Protein AF-W7BIT6-F1 (afdb_monomer)

InterPro domains:
  IPR032675 Leucine-rich repeat domain superfamily [G3DSA:3.80.10.10] (52-299)

Mean predicted aligned error: 13.95 Å

Organism: NCBI:txid1265819

Foldseek 3Di:
DDDDDPPDPDDDDDDPDDPPFDWAFDDDDQAWTWIDGQQEIEIEGDPAAALVVVLVVLLVCVVVVNQQRHQEYEYEAEHDDHPDDPVVVPDPPQSDGHLNHAEYEYEHYAEQHANSQAPNQRHAYYEYPQNYQEQDACSHQNHQHQDHHHQRHAEYEARSAAAYQHQAAEHARHAEHDDDDHHNHAQHANHQEYHHANYAEYAAHEENHQNHAYYHHARHAEYLEDYEYAHHNHAEDEHERYAEYNEDYDDDPDGDAHEYEYAPNHDYNAYDLRYDYDHPDAQDADEDAFFDKDKDALDDPVSVVRNPPDPPPPPDDPQKWKWKDWQRHTDDDIRPRMDIDNTDDPVPFTFMWIFIDGPNDRSDGGRRRGHGYHYDDDPPPPDPDDD

Secondary structure (DSSP, 8-state):
-PPP-----------TT----PPEEEEEETTEEEEEETTEEEEEE-S---HHHHHHHHHHHHTTTTTTT--EEEEES--------TT-TT--------TT--EEEEES-SEEPTTTTTT-TT--EEEESS---EE-TTTBTT---SEEE-TT--EEETTSB-S---SEEE-TT--EEESSSS-TTTT-SS--EEE-TT--EEEEEEES-TT--EEE-TT--EEEEEEESS--S--EEE-TT--EEEEB--S-TTS--EEEEE-TT-EES-B-TTEEEEE------EEEETT--EEEESS-HHHHHHHH-S-TTS------EEEEEETTEE-S-TT-SEEEESS--GGG-S-EEEEEEETTEEEEEE------EEEEPPP----S---

Sequence (387 aa):
MKKVILAIFIGILTFMGAKQVFAEELETADKWHIYTNEKTLHIDLNNQPDPYDLRRAIGALYDQDKLNTIEKVKLQGSFSRDNENETTVGVFYRLLWSDTLEEVAFTNSNFVPSRFFAEAKNLQKYSDDGSVTDFHIRSFQQAPLQSIDSRNLKRMAVGAINNVQIAHLKLESLEEFYNSGDLSFAGNTAIQSIDFPALKTGARLIDKVPNLEAVNLPKLENVGTFMGGDEYKIKRVTLPAIKNIGTLGSTSMYSAKLMVEIPHDATIDYTSSNKIAFSKTQKTHYKYKAGEFIKITAFDQALFGRFYNGYPDTGEDRRFRVQWKKDGEWISPEGNQIFQYTRGKASDSGTYQAFITQFDEVVSEFEAPIIQLDVEEEPQGNSPFQT

Solvent-accessible surface area (backbone atoms only — not comparable to full-atom values): 20630 Å² total; per-residue (Å²): 139,84,84,80,82,81,81,77,84,80,80,88,74,94,62,92,86,65,85,81,81,68,69,46,80,75,47,80,54,92,40,32,42,33,31,33,46,95,37,33,38,37,38,43,44,28,88,37,33,46,58,68,60,53,48,53,54,53,40,56,38,38,80,64,61,73,37,60,70,26,32,30,39,41,40,36,37,35,60,47,71,79,79,84,58,85,82,59,77,86,62,87,80,73,42,70,57,30,81,43,26,31,35,40,37,39,34,67,19,53,55,45,49,58,40,64,39,24,60,20,67,45,26,28,37,43,37,43,77,46,44,34,32,33,37,27,46,25,20,30,23,57,14,38,28,54,43,75,46,52,74,41,27,32,36,34,24,39,18,14,45,28,34,46,53,31,42,70,44,66,42,69,40,27,30,35,40,39,73,88,69,57,49,37,31,48,65,19,68,43,30,30,31,42,38,28,61,42,20,32,39,27,47,53,62,41,27,31,34,42,47,26,52,45,62,44,36,60,41,27,28,39,28,43,27,51,38,37,49,56,45,44,63,32,47,64,39,60,29,75,43,32,42,39,32,45,23,45,44,52,63,71,101,82,43,52,64,33,39,37,41,32,38,67,82,39,45,71,75,39,64,35,89,58,50,50,79,43,54,69,57,66,71,45,74,43,78,46,51,68,62,41,71,43,76,48,59,83,59,58,68,80,65,45,62,56,67,60,73,58,80,88,80,73,90,73,74,81,68,65,28,30,36,34,28,44,75,85,40,83,75,50,72,84,58,49,66,56,53,71,39,88,54,38,47,73,88,71,37,42,40,39,30,41,31,42,28,40,89,91,40,78,80,40,87,41,79,38,40,42,37,42,41,49,63,52,72,74,76,82,70,79,72,90,80,82,132

Nearest PDB structures (foldseek):
  3k0w-assembly1_A  TM=7.281E-01  e=1.613E-02  Homo sapiens
  3bfo-assembly4_D  TM=7.392E-01  e=3.752E-02  Homo sapiens
  2ens-assembly1_A  TM=7.521E-01  e=2.336E-01  Homo sapiens
  4ybh-assembly1_A  TM=6.698E-01  e=1.848E-01  Homo sapiens
  5vl3-assembly4_T  TM=7.866E-01  e=7.198E-01  Homo sapiens

Structure (mmCIF, N/CA/C/O backbone):
data_AF-W7BIT6-F1
#
_entry.id   AF-W7BIT6-F1
#
loop_
_atom_site.group_PDB
_atom_site.id
_atom_site.type_symbol
_atom_site.label_atom_id
_atom_site.label_alt_id
_atom_site.label_comp_id
_atom_site.label_asym_id
_atom_site.label_entity_id
_atom_site.label_seq_id
_atom_site.pdbx_PDB_ins_code
_atom_site.Cartn_x
_atom_site.Cartn_y
_atom_site.Cartn_z
_atom_site.occupancy
_atom_site.B_iso_or_equiv
_atom_site.auth_seq_id
_atom_site.auth_comp_id
_atom_site.auth_asym_id
_atom_site.auth_atom_id
_atom_site.pdbx_PDB_model_num
ATOM 1 N N . MET A 1 1 ? -44.677 -7.013 29.500 1.00 36.72 1 MET A N 1
ATOM 2 C CA . MET A 1 1 ? -43.515 -6.625 30.329 1.00 36.72 1 MET A CA 1
ATOM 3 C C . MET A 1 1 ? -42.733 -7.880 30.695 1.00 36.72 1 MET A C 1
ATOM 5 O O . MET A 1 1 ? -43.095 -8.563 31.644 1.00 36.72 1 MET A O 1
ATOM 9 N N . LYS A 1 2 ? -41.734 -8.251 29.886 1.00 33.81 2 LYS A N 1
ATOM 10 C CA . LYS A 1 2 ? -40.835 -9.377 30.176 1.00 33.81 2 LYS A CA 1
ATOM 11 C C . LYS A 1 2 ? -39.619 -8.819 30.917 1.00 33.81 2 LYS A C 1
ATOM 13 O O . LYS A 1 2 ? -38.948 -7.937 30.397 1.00 33.81 2 LYS A O 1
ATOM 18 N N . LYS A 1 3 ? -39.397 -9.295 32.143 1.00 35.44 3 LYS A N 1
ATOM 19 C CA . LYS A 1 3 ? -38.200 -9.015 32.942 1.00 35.44 3 LYS A CA 1
ATOM 20 C C . LYS A 1 3 ? -37.006 -9.688 32.261 1.00 35.44 3 LYS A C 1
ATOM 22 O O . LYS A 1 3 ? -36.992 -10.911 32.156 1.00 35.44 3 LYS A O 1
ATOM 27 N N . VAL A 1 4 ? -36.043 -8.899 31.794 1.00 34.88 4 VAL A N 1
ATOM 28 C CA . VAL A 1 4 ? -34.710 -9.391 31.433 1.00 34.88 4 VAL A CA 1
ATOM 29 C C . VAL A 1 4 ? -33.929 -9.516 32.736 1.00 34.88 4 VAL A C 1
ATOM 31 O O . VAL A 1 4 ? -33.811 -8.557 33.496 1.00 34.88 4 VAL A O 1
ATOM 34 N N . ILE A 1 5 ? -33.494 -10.736 33.034 1.00 36.91 5 ILE A N 1
ATOM 35 C CA . ILE A 1 5 ? -32.635 -11.051 34.171 1.00 36.91 5 ILE A CA 1
ATOM 36 C C . ILE A 1 5 ? -31.224 -10.612 33.782 1.00 36.91 5 ILE A C 1
ATOM 38 O O . ILE A 1 5 ? -30.613 -11.203 32.897 1.00 36.91 5 ILE A O 1
ATOM 42 N N . LEU A 1 6 ? -30.739 -9.559 34.435 1.00 32.66 6 LEU A N 1
ATOM 43 C CA . LEU A 1 6 ? -29.339 -9.156 34.428 1.00 32.66 6 LEU A CA 1
ATOM 44 C C . LEU A 1 6 ? -28.558 -10.201 35.240 1.00 32.66 6 LEU A C 1
ATOM 46 O O . LEU A 1 6 ? -28.618 -10.211 36.470 1.00 32.66 6 LEU A O 1
ATOM 50 N N . ALA A 1 7 ? -27.891 -11.130 34.560 1.00 35.25 7 ALA A N 1
ATOM 51 C CA . ALA A 1 7 ? -27.004 -12.091 35.201 1.00 35.25 7 ALA A CA 1
ATOM 52 C C . ALA A 1 7 ? -25.646 -11.423 35.458 1.00 35.25 7 ALA A C 1
ATOM 54 O O . ALA A 1 7 ? -24.749 -11.468 34.626 1.00 35.25 7 ALA A O 1
ATOM 55 N N . ILE A 1 8 ? -25.503 -10.790 36.624 1.00 37.16 8 ILE A N 1
ATOM 56 C CA . ILE A 1 8 ? -24.199 -10.376 37.146 1.00 37.16 8 ILE A CA 1
ATOM 57 C C . ILE A 1 8 ? -23.494 -11.646 37.636 1.00 37.16 8 ILE A C 1
ATOM 59 O O . ILE A 1 8 ? -23.872 -12.221 38.658 1.00 37.16 8 ILE A O 1
ATOM 63 N N . PHE A 1 9 ? -22.477 -12.102 36.907 1.00 34.53 9 PHE A N 1
ATOM 64 C CA . PHE A 1 9 ? -21.5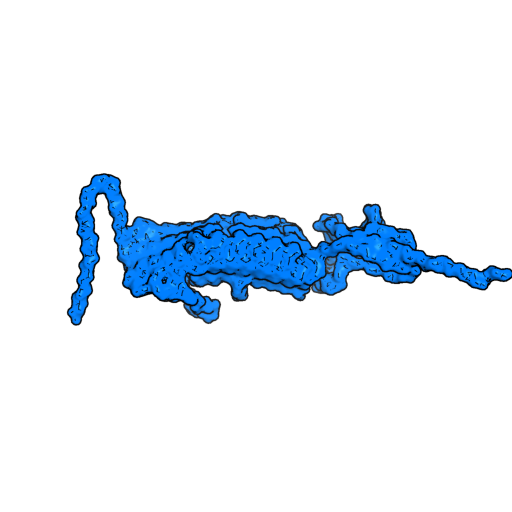92 -13.175 37.357 1.00 34.53 9 PHE A CA 1
ATOM 65 C C . PHE A 1 9 ? -20.648 -12.622 38.441 1.00 34.53 9 PHE A C 1
ATOM 67 O O . PHE A 1 9 ? -19.568 -12.112 38.156 1.00 34.53 9 PHE A O 1
ATOM 74 N N . ILE A 1 10 ? -21.068 -12.688 39.708 1.00 38.34 10 ILE A N 1
ATOM 75 C CA . ILE A 1 10 ? -20.206 -12.376 40.858 1.00 38.34 10 ILE A CA 1
ATOM 76 C C . ILE A 1 10 ? -19.382 -13.626 41.182 1.00 38.34 10 ILE A C 1
ATOM 78 O O . ILE A 1 10 ? -19.808 -14.500 41.935 1.00 38.34 10 ILE A O 1
ATOM 82 N N . GLY A 1 11 ? -18.189 -13.717 40.597 1.00 36.03 11 GLY A N 1
ATOM 83 C CA . GLY A 1 11 ? -17.159 -14.656 41.030 1.00 36.03 11 GLY A CA 1
ATOM 84 C C . GLY A 1 11 ? -16.449 -14.124 42.274 1.00 36.03 11 GLY A C 1
ATOM 85 O O . GLY A 1 11 ? -15.561 -13.284 42.167 1.00 36.03 11 GLY A O 1
ATOM 86 N N . ILE A 1 12 ? -16.835 -14.614 43.455 1.00 41.81 12 ILE A N 1
ATOM 87 C CA . ILE A 1 12 ? -16.085 -14.416 44.702 1.00 41.81 12 ILE A CA 1
ATOM 88 C C . ILE A 1 12 ? -14.878 -15.359 44.671 1.00 41.81 12 ILE A C 1
ATOM 90 O O . ILE A 1 12 ? -15.031 -16.555 44.907 1.00 41.81 12 ILE A O 1
ATOM 94 N N . LEU A 1 13 ? -13.679 -14.831 44.421 1.00 39.38 13 LEU A N 1
ATOM 95 C CA . LEU A 1 13 ? -12.438 -15.494 44.823 1.00 39.38 13 LEU A CA 1
ATOM 96 C C . LEU A 1 13 ? -11.391 -14.455 45.238 1.00 39.38 13 LEU A C 1
ATOM 98 O O . LEU A 1 13 ? -10.790 -13.759 44.427 1.00 39.38 13 LEU A O 1
ATOM 102 N N . THR A 1 14 ? -11.193 -14.362 46.547 1.00 42.06 14 THR A N 1
ATOM 103 C CA . THR A 1 14 ? -10.153 -13.580 47.206 1.00 42.06 14 THR A CA 1
ATOM 104 C C . THR A 1 14 ? -8.798 -14.245 46.947 1.00 42.06 14 THR A C 1
ATOM 106 O O . THR A 1 14 ? -8.499 -15.275 47.546 1.00 42.06 14 THR A O 1
ATOM 109 N N . PHE A 1 15 ? -7.962 -13.671 46.081 1.00 44.19 15 PHE A N 1
ATOM 110 C CA . PHE A 1 15 ? -6.532 -13.988 46.029 1.00 44.19 15 PHE A CA 1
ATOM 111 C C . PHE A 1 15 ? -5.715 -12.695 46.014 1.00 44.19 15 PHE A C 1
ATOM 113 O O . PHE A 1 15 ? -5.905 -11.810 45.183 1.00 44.19 15 PHE A O 1
ATOM 120 N N . MET A 1 16 ? -4.838 -12.576 47.008 1.00 45.50 16 MET A N 1
ATOM 121 C CA . MET A 1 16 ? -3.981 -11.423 47.258 1.00 45.50 16 MET A CA 1
ATOM 122 C C . MET A 1 16 ? -3.074 -11.129 46.051 1.00 45.50 16 MET A C 1
ATOM 124 O O . MET A 1 16 ? -2.303 -11.987 45.632 1.00 45.50 16 MET A O 1
ATOM 128 N N . GLY A 1 17 ? -3.127 -9.896 45.538 1.00 51.59 17 GLY A N 1
ATOM 129 C CA . GLY A 1 17 ? -2.047 -9.287 44.748 1.00 51.59 17 GLY A CA 1
ATOM 130 C C . GLY A 1 17 ? -2.244 -9.169 43.232 1.00 51.59 17 GLY A C 1
ATOM 131 O O . GLY A 1 17 ? -1.546 -8.367 42.618 1.00 51.59 17 GLY A O 1
ATOM 132 N N . ALA A 1 18 ? -3.197 -9.874 42.618 1.00 48.53 18 ALA A N 1
ATOM 133 C CA . ALA A 1 18 ? -3.543 -9.648 41.213 1.00 48.53 18 ALA A CA 1
ATOM 134 C C . ALA A 1 18 ? -4.669 -8.612 41.137 1.00 48.53 18 ALA A C 1
ATOM 136 O O . ALA A 1 18 ? -5.778 -8.859 41.611 1.00 48.53 18 ALA A O 1
ATOM 137 N N . LYS A 1 19 ? -4.395 -7.435 40.564 1.00 50.81 19 LYS A N 1
ATOM 138 C CA . LYS A 1 19 ? -5.442 -6.470 40.215 1.00 50.81 19 LYS A CA 1
ATOM 139 C C . LYS A 1 19 ? -6.345 -7.170 39.197 1.00 50.81 19 LYS A C 1
ATOM 141 O O . LYS A 1 19 ? -5.949 -7.347 38.051 1.00 50.81 19 LYS A O 1
ATOM 146 N N . GLN A 1 20 ? -7.496 -7.670 39.642 1.00 57.06 20 GLN A N 1
ATOM 147 C CA . GLN A 1 20 ? -8.462 -8.322 38.769 1.00 57.06 20 GLN A CA 1
ATOM 148 C C . GLN A 1 20 ? -8.979 -7.255 37.812 1.00 57.06 20 GLN A C 1
ATOM 150 O O . GLN A 1 20 ? -9.699 -6.341 38.212 1.00 57.06 20 GLN A O 1
ATOM 155 N N . VAL A 1 21 ? -8.510 -7.309 36.571 1.00 62.69 21 VAL A N 1
ATOM 156 C CA . VAL A 1 21 ? -8.915 -6.352 35.556 1.00 62.69 21 VAL A CA 1
ATOM 157 C C . VAL A 1 21 ? -10.229 -6.851 34.979 1.00 62.69 21 VAL A C 1
ATOM 159 O O . VAL A 1 21 ? -10.264 -7.828 34.232 1.00 62.69 21 VAL A O 1
ATOM 162 N N . PHE A 1 22 ? -11.326 -6.258 35.439 1.00 74.81 22 PHE A N 1
ATOM 163 C CA . PHE A 1 22 ? -12.657 -6.598 34.961 1.00 74.81 22 PHE A CA 1
ATOM 164 C C . PHE A 1 22 ? -12.850 -5.998 33.571 1.00 74.81 22 PHE A C 1
ATOM 166 O O . PHE A 1 22 ? -12.595 -4.812 33.368 1.00 74.81 22 PHE A O 1
ATOM 173 N N . ALA A 1 23 ? -13.286 -6.828 32.626 1.00 88.31 23 ALA A N 1
ATOM 174 C CA . ALA A 1 23 ? -13.759 -6.343 31.342 1.00 88.31 23 ALA A CA 1
ATOM 175 C C . ALA A 1 23 ? -15.096 -5.615 31.547 1.00 88.31 23 ALA A C 1
ATOM 177 O O . ALA A 1 23 ? -15.996 -6.149 32.199 1.00 88.31 23 ALA A O 1
ATOM 178 N N . GLU A 1 24 ? -15.217 -4.408 31.007 1.00 92.50 24 GLU A N 1
ATOM 179 C CA . GLU A 1 24 ? -16.474 -3.670 30.947 1.00 92.50 24 GLU A CA 1
ATOM 180 C C . GLU A 1 24 ? -17.170 -3.992 29.624 1.00 92.50 24 GLU A C 1
ATOM 182 O O . GLU A 1 24 ? -16.637 -3.738 28.543 1.00 92.50 24 GLU A O 1
ATOM 187 N N . GLU A 1 25 ? -18.359 -4.581 29.710 1.00 95.12 25 GLU A N 1
ATOM 188 C CA . GLU A 1 25 ? -19.194 -4.885 28.551 1.00 95.12 25 GLU A CA 1
ATOM 189 C C . GLU A 1 25 ? -19.834 -3.593 28.023 1.00 95.12 25 GLU A C 1
ATOM 191 O O . GLU A 1 25 ? -20.537 -2.894 28.755 1.00 95.12 25 GLU A O 1
ATOM 196 N N . LEU A 1 26 ? -19.579 -3.264 26.753 1.00 93.00 26 LEU A N 1
ATOM 197 C CA . LEU A 1 26 ? -20.069 -2.031 26.132 1.00 93.00 26 LEU A CA 1
ATOM 198 C C . LEU A 1 26 ? -21.310 -2.283 25.275 1.00 93.00 26 LEU A C 1
ATOM 200 O O . LEU A 1 26 ? -22.252 -1.488 25.325 1.00 93.00 26 LEU A O 1
ATOM 204 N N . GLU A 1 27 ? -21.300 -3.371 24.499 1.00 92.94 27 GLU A N 1
ATOM 205 C CA . GLU A 1 27 ? -22.406 -3.786 23.638 1.00 92.94 27 GLU A CA 1
ATOM 206 C C . GLU A 1 27 ? -22.335 -5.282 23.304 1.00 92.94 27 GLU A C 1
ATOM 208 O O . GLU A 1 27 ? -21.298 -5.785 22.873 1.00 92.94 27 GLU A O 1
ATOM 213 N N . THR A 1 28 ? -23.472 -5.971 23.405 1.00 91.81 28 THR A N 1
ATOM 214 C CA . THR A 1 28 ? -23.626 -7.362 22.961 1.00 91.81 28 THR A CA 1
ATOM 215 C C . THR A 1 28 ? -24.806 -7.470 22.008 1.00 91.81 28 THR A C 1
ATOM 217 O O . THR A 1 28 ? -25.932 -7.097 22.345 1.00 91.81 28 THR A O 1
ATOM 220 N N . ALA A 1 29 ? -24.549 -8.007 20.819 1.00 93.19 29 ALA A N 1
ATOM 221 C CA . ALA A 1 29 ? -25.534 -8.273 19.781 1.00 93.19 29 ALA A CA 1
ATOM 222 C C . ALA A 1 29 ? -25.297 -9.662 19.165 1.00 93.19 29 ALA A C 1
ATOM 224 O O . ALA A 1 29 ? -24.218 -10.238 19.282 1.00 93.19 29 ALA A O 1
ATOM 225 N N . ASP A 1 30 ? -26.272 -10.184 18.417 1.00 93.88 30 ASP A N 1
ATOM 226 C CA . ASP A 1 30 ? -26.148 -11.489 17.737 1.00 93.88 30 ASP A CA 1
ATOM 227 C C . ASP A 1 30 ? -24.947 -11.566 16.770 1.00 93.88 30 ASP A C 1
ATOM 229 O O . ASP A 1 30 ? -24.493 -12.650 16.393 1.00 93.88 30 ASP A O 1
ATOM 233 N N . LYS A 1 31 ? -24.450 -10.403 16.335 1.00 96.19 31 LYS A N 1
ATOM 234 C CA . LYS A 1 31 ? -23.384 -10.248 15.344 1.00 96.19 31 LYS A CA 1
ATOM 235 C C . LYS A 1 31 ? -22.025 -9.846 15.931 1.00 96.19 31 LYS A C 1
ATOM 237 O O . LYS A 1 31 ? -21.018 -9.942 15.232 1.00 96.19 31 LYS A O 1
ATOM 242 N N . TRP A 1 32 ? -21.969 -9.374 17.173 1.00 97.38 32 TRP A N 1
ATOM 243 C CA . TRP A 1 32 ? -20.714 -8.962 17.800 1.00 97.38 32 TRP A CA 1
ATOM 244 C C . TRP A 1 32 ? -20.825 -8.871 19.315 1.00 97.38 32 TRP A C 1
ATOM 246 O O . TRP A 1 32 ? -21.898 -8.657 19.874 1.00 97.38 32 TRP A O 1
ATOM 256 N N . HIS A 1 33 ? -19.676 -8.968 19.963 1.00 98.00 33 HIS A N 1
ATOM 257 C CA . HIS A 1 33 ? -19.502 -8.650 21.367 1.00 98.00 33 HIS A CA 1
ATOM 258 C C . HIS A 1 33 ? -18.384 -7.613 21.489 1.00 98.00 33 HIS A C 1
ATOM 260 O O . HIS A 1 33 ? -17.264 -7.842 21.032 1.00 98.00 33 HIS A O 1
ATOM 266 N N . ILE A 1 34 ? -18.716 -6.450 22.049 1.00 97.62 34 ILE A N 1
ATOM 267 C CA . ILE A 1 34 ? -17.816 -5.312 22.217 1.00 97.62 34 ILE A CA 1
ATOM 268 C C . ILE A 1 34 ? -17.645 -5.056 23.709 1.00 97.62 34 ILE A C 1
ATOM 270 O O . ILE A 1 34 ? -18.601 -4.755 24.427 1.00 97.62 34 ILE A O 1
ATOM 274 N N . TYR A 1 35 ? -16.405 -5.133 24.169 1.00 97.25 35 TYR A N 1
ATOM 275 C CA . TYR A 1 35 ? -16.052 -4.897 25.562 1.00 97.25 35 TYR A CA 1
ATOM 276 C C . TYR A 1 35 ? -14.706 -4.188 25.651 1.00 97.25 35 TYR A C 1
ATOM 278 O O . TYR A 1 35 ? -13.919 -4.196 24.706 1.00 97.25 35 TYR A O 1
ATOM 286 N N . THR A 1 36 ? -14.423 -3.559 26.783 1.00 95.81 36 THR A N 1
ATOM 287 C CA . THR A 1 36 ? -13.130 -2.926 27.040 1.00 95.81 36 THR A CA 1
ATOM 288 C C . THR A 1 36 ? -12.446 -3.553 28.241 1.00 95.81 36 THR A C 1
ATOM 290 O O . THR A 1 36 ? -13.084 -3.989 29.197 1.00 95.81 36 THR A O 1
ATOM 293 N N . ASN A 1 37 ? -11.124 -3.614 28.185 1.00 94.00 37 ASN A N 1
ATOM 294 C CA . ASN A 1 37 ? -10.277 -3.922 29.320 1.00 94.00 37 ASN A CA 1
ATOM 295 C C . ASN A 1 37 ? -9.162 -2.867 29.354 1.00 94.00 37 ASN A C 1
ATOM 297 O O . ASN A 1 37 ? -8.348 -2.781 28.431 1.00 94.00 37 ASN A O 1
ATOM 301 N N . GLU A 1 38 ? -9.162 -2.045 30.406 1.00 91.19 38 GLU A N 1
ATOM 302 C CA . GLU A 1 38 ? -8.303 -0.865 30.544 1.00 91.19 38 GLU A CA 1
ATOM 303 C C . GLU A 1 38 ? -8.484 0.107 29.371 1.00 91.19 38 GLU A C 1
ATOM 305 O O . GLU A 1 38 ? -9.500 0.790 29.279 1.00 91.19 38 GLU A O 1
ATOM 310 N N . LYS A 1 39 ? -7.489 0.179 28.486 1.00 95.81 39 LYS A N 1
ATOM 311 C CA . LYS A 1 39 ? -7.467 1.048 27.306 1.00 95.81 39 LYS A CA 1
ATOM 312 C C . LYS A 1 39 ? -7.545 0.252 26.003 1.00 95.81 39 LYS A C 1
ATOM 314 O O . LYS A 1 39 ? -7.221 0.774 24.938 1.00 95.81 39 LYS A O 1
ATOM 319 N N . THR A 1 40 ? -7.926 -1.023 26.082 1.00 97.31 40 THR A N 1
ATOM 320 C CA . THR A 1 40 ? -8.086 -1.895 24.918 1.00 97.31 40 THR A CA 1
ATOM 321 C C . THR A 1 40 ? -9.560 -2.165 24.665 1.00 97.31 40 THR A C 1
ATOM 323 O O . THR A 1 40 ? -10.222 -2.790 25.489 1.00 97.31 40 THR A O 1
ATOM 326 N N . LEU A 1 41 ? -10.048 -1.764 23.494 1.00 97.75 41 LEU A N 1
ATOM 327 C CA . LEU A 1 41 ? -11.342 -2.174 22.967 1.00 97.75 41 LEU A CA 1
ATOM 328 C C . LEU A 1 41 ? -11.199 -3.538 22.292 1.00 97.75 41 LEU A C 1
ATOM 330 O O . LEU A 1 41 ? -10.387 -3.718 21.384 1.00 97.75 41 LEU A O 1
ATOM 334 N N . HIS A 1 42 ? -12.003 -4.493 22.724 1.00 98.25 42 HIS A N 1
ATOM 335 C CA . HIS A 1 42 ? -12.112 -5.816 22.139 1.00 98.25 42 HIS A CA 1
ATOM 336 C C . HIS A 1 42 ? -13.408 -5.915 21.341 1.00 98.25 42 HIS A C 1
ATOM 338 O O . HIS A 1 42 ? -14.467 -5.498 21.812 1.00 98.25 42 HIS A O 1
ATOM 344 N N . ILE A 1 43 ? -13.310 -6.452 20.128 1.00 98.31 43 ILE A N 1
ATOM 345 C CA . ILE A 1 43 ? -14.430 -6.626 19.210 1.00 98.31 43 ILE A CA 1
ATOM 346 C C . ILE A 1 43 ? -14.392 -8.061 18.691 1.00 98.31 43 ILE A C 1
ATOM 348 O O . ILE A 1 43 ? -13.588 -8.388 17.817 1.00 98.31 43 ILE A O 1
ATOM 352 N N . ASP A 1 44 ? -15.287 -8.900 19.200 1.00 98.38 44 ASP A N 1
ATOM 353 C CA . ASP A 1 44 ? -15.461 -10.269 18.725 1.00 98.38 44 ASP A CA 1
ATOM 354 C C . ASP A 1 44 ? -16.612 -10.313 17.721 1.00 98.38 44 ASP A C 1
ATOM 356 O O . ASP A 1 44 ? -17.761 -10.030 18.063 1.00 98.38 44 ASP A O 1
ATOM 360 N N . LEU A 1 45 ? -16.316 -10.665 16.472 1.00 98.19 45 LEU A N 1
ATOM 361 C CA . LEU A 1 45 ? -17.295 -10.771 15.397 1.00 98.19 45 LEU A CA 1
ATOM 362 C C . LEU A 1 45 ? -17.937 -12.157 15.379 1.00 98.19 45 LEU A C 1
ATOM 364 O O . LEU A 1 45 ? -17.253 -13.180 15.345 1.00 98.19 45 LEU A O 1
ATOM 368 N N . ASN A 1 46 ? -19.265 -12.182 15.297 1.00 96.44 46 ASN A N 1
ATOM 369 C CA . ASN A 1 46 ? -20.074 -13.389 15.181 1.00 96.44 46 ASN A CA 1
ATOM 370 C C . ASN A 1 46 ? -20.939 -13.325 13.921 1.00 96.44 46 ASN A C 1
ATOM 372 O O . ASN A 1 46 ? -21.441 -12.2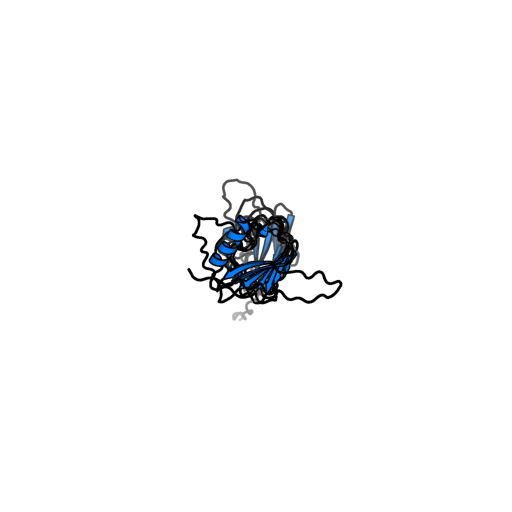69 13.549 1.00 96.44 46 ASN A O 1
ATOM 376 N N . ASN A 1 47 ? -21.159 -14.467 13.268 1.00 95.06 47 ASN A N 1
ATOM 377 C CA . ASN A 1 47 ? -22.062 -14.563 12.113 1.00 95.06 47 ASN A CA 1
ATOM 378 C C . ASN A 1 47 ? -21.719 -13.609 10.951 1.00 95.06 47 ASN A C 1
ATOM 380 O O . ASN A 1 47 ? -22.614 -13.198 10.218 1.00 95.06 47 ASN A O 1
ATOM 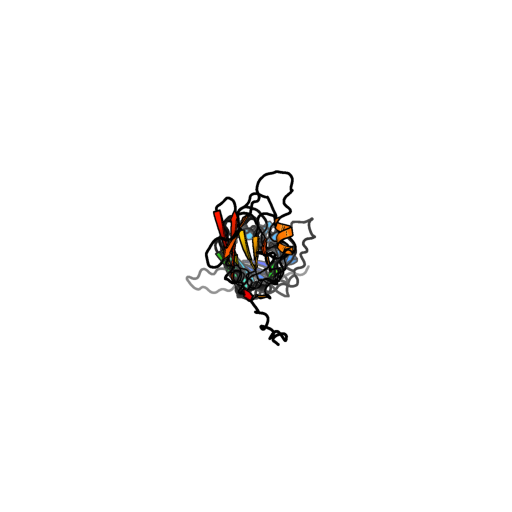384 N N . GLN A 1 48 ? -20.432 -13.276 10.781 1.00 96.19 48 GLN A N 1
ATOM 385 C CA . GLN A 1 48 ? -19.921 -12.458 9.676 1.00 96.19 48 GLN A CA 1
ATOM 386 C C . GLN A 1 48 ? -20.703 -11.142 9.496 1.00 96.19 48 GLN A C 1
ATOM 388 O O . GLN A 1 48 ? -21.427 -10.985 8.512 1.00 96.19 48 GLN A O 1
ATOM 393 N N . PRO A 1 49 ? -20.595 -10.177 10.427 1.00 95.88 49 PRO A N 1
ATOM 394 C CA . PRO A 1 49 ? -21.339 -8.927 10.321 1.00 95.88 49 PRO A CA 1
ATOM 395 C C . PRO A 1 49 ? -21.007 -8.164 9.040 1.00 95.88 49 PRO A C 1
ATOM 397 O O . PRO A 1 49 ? -19.922 -8.303 8.470 1.00 95.88 49 PRO A O 1
ATOM 400 N N . ASP A 1 50 ? -21.942 -7.326 8.597 1.00 94.00 50 ASP A N 1
ATOM 401 C CA . ASP A 1 50 ? -21.631 -6.275 7.631 1.00 94.00 50 ASP A CA 1
ATOM 402 C C . ASP A 1 50 ? -20.732 -5.230 8.333 1.00 94.00 50 ASP A C 1
ATOM 404 O O . ASP A 1 50 ? -21.084 -4.766 9.427 1.00 94.00 50 ASP A O 1
ATOM 408 N N . PRO A 1 51 ? -19.570 -4.858 7.762 1.00 93.44 51 PRO A N 1
ATOM 409 C CA . PRO A 1 51 ? -18.696 -3.851 8.360 1.00 93.44 51 PRO A CA 1
ATOM 410 C C . PRO A 1 51 ? -19.363 -2.492 8.607 1.00 93.44 51 PRO A C 1
ATOM 412 O O . PRO A 1 51 ? -18.980 -1.766 9.528 1.00 93.44 51 PRO A O 1
ATOM 415 N N . TYR A 1 52 ? -20.352 -2.123 7.790 1.00 89.00 52 TYR A N 1
ATOM 416 C CA . TYR A 1 52 ? -21.124 -0.898 7.953 1.00 89.00 52 TYR A CA 1
ATOM 417 C C . TYR A 1 52 ? -21.953 -0.919 9.240 1.00 89.00 52 TYR A C 1
ATOM 419 O O . TYR A 1 52 ? -21.929 0.059 9.991 1.00 89.00 52 TYR A O 1
ATOM 427 N N . ASP A 1 53 ? -22.617 -2.040 9.532 1.00 91.00 53 ASP A N 1
ATOM 428 C CA . ASP A 1 53 ? -23.399 -2.219 10.759 1.00 91.00 53 ASP A CA 1
ATOM 429 C C . ASP A 1 53 ? -22.505 -2.078 12.001 1.00 91.00 53 ASP A C 1
ATOM 431 O O . ASP A 1 53 ? -22.829 -1.321 12.917 1.00 91.00 53 ASP A O 1
ATOM 435 N N . LEU A 1 54 ? -21.344 -2.746 12.000 1.00 93.56 54 LEU A N 1
ATOM 436 C CA . LEU A 1 54 ? -20.398 -2.682 13.117 1.00 93.56 54 LEU A CA 1
ATOM 437 C C . LEU A 1 54 ? -19.874 -1.259 13.340 1.00 93.56 54 LEU A C 1
ATOM 439 O O . LEU A 1 54 ? -19.830 -0.776 14.467 1.00 93.56 54 LEU A O 1
ATOM 443 N N . ARG A 1 55 ? -19.499 -0.554 12.271 1.00 90.81 55 ARG A N 1
ATOM 444 C CA . ARG A 1 55 ? -19.049 0.839 12.371 1.00 90.81 55 ARG A CA 1
ATOM 445 C C . ARG A 1 55 ? -20.126 1.748 12.962 1.00 90.81 55 ARG A C 1
ATOM 447 O O . ARG A 1 55 ? -19.787 2.645 13.725 1.00 90.81 55 ARG A O 1
ATOM 454 N N . ARG A 1 56 ? -21.407 1.535 12.641 1.00 88.50 56 ARG A N 1
ATOM 455 C CA . ARG A 1 56 ? -22.504 2.299 13.259 1.00 88.50 56 ARG A CA 1
ATOM 456 C C . ARG A 1 56 ? -22.619 2.026 14.756 1.00 88.50 56 ARG A C 1
ATOM 458 O O . ARG A 1 56 ? -22.846 2.972 15.503 1.00 88.50 56 ARG A O 1
ATOM 465 N N . ALA A 1 57 ? -22.441 0.775 15.182 1.00 92.31 57 ALA A N 1
ATOM 466 C CA . ALA A 1 57 ? -22.407 0.418 16.599 1.00 92.31 57 ALA A CA 1
ATOM 467 C C . ALA A 1 57 ? -21.237 1.109 17.321 1.00 92.31 57 ALA A C 1
ATOM 469 O O . ALA A 1 57 ? -21.445 1.822 18.299 1.00 92.31 57 ALA A O 1
ATOM 470 N N . ILE A 1 58 ? -20.021 1.023 16.770 1.00 92.88 58 ILE A N 1
ATOM 471 C CA . ILE A 1 58 ? -18.835 1.694 17.333 1.00 92.88 58 ILE A CA 1
ATOM 472 C C . ILE A 1 58 ? -19.019 3.219 17.364 1.00 92.88 58 ILE A C 1
ATOM 474 O O . ILE A 1 58 ? -18.693 3.851 18.364 1.00 92.88 58 ILE A O 1
ATOM 478 N N . GLY A 1 59 ? -19.589 3.814 16.312 1.00 90.50 59 GLY A N 1
ATOM 479 C CA . GLY A 1 59 ? -19.901 5.244 16.276 1.00 90.50 59 GLY A CA 1
ATOM 480 C C . GLY A 1 59 ? -20.869 5.660 17.386 1.00 90.50 59 GLY A C 1
ATOM 481 O O . GLY A 1 59 ? -20.639 6.661 18.053 1.00 90.50 59 GLY A O 1
ATOM 482 N N . ALA A 1 60 ? -21.891 4.848 17.672 1.00 91.38 60 ALA A N 1
ATOM 483 C CA . ALA A 1 60 ? -22.801 5.107 18.786 1.00 91.38 60 ALA A CA 1
ATOM 484 C C . ALA A 1 60 ? -22.106 5.012 20.158 1.00 91.38 60 ALA A C 1
ATOM 486 O O . ALA A 1 60 ? -22.494 5.724 21.083 1.00 91.38 60 ALA A O 1
ATOM 487 N N . LEU A 1 61 ? -21.087 4.156 20.305 1.00 92.88 61 LEU A N 1
ATOM 488 C CA . LEU A 1 61 ? -20.252 4.103 21.511 1.00 92.88 61 LEU A CA 1
ATOM 489 C C . LEU A 1 61 ? -19.344 5.337 21.627 1.00 92.88 61 LEU A C 1
ATOM 491 O O . LEU A 1 61 ? -19.172 5.857 22.729 1.00 92.88 61 LEU A O 1
ATOM 495 N N . TYR A 1 62 ? -18.801 5.826 20.509 1.00 90.69 62 TYR A N 1
ATOM 496 C CA . TYR A 1 62 ? -18.042 7.079 20.465 1.00 90.69 62 TYR A CA 1
ATOM 497 C C . TYR A 1 62 ? -18.903 8.275 20.887 1.00 90.69 62 TYR A C 1
ATOM 499 O O . TYR A 1 62 ? -18.505 9.021 21.775 1.00 90.69 62 TYR A O 1
ATOM 507 N N . ASP A 1 63 ? -20.116 8.399 20.339 1.00 89.94 63 ASP A N 1
ATOM 508 C CA . ASP A 1 63 ? -21.069 9.470 20.678 1.00 89.94 63 ASP A CA 1
ATOM 509 C C . ASP A 1 63 ? -21.507 9.445 22.159 1.00 89.94 63 ASP A C 1
ATOM 511 O O . ASP A 1 63 ? -22.043 10.423 22.676 1.00 89.94 63 ASP A O 1
ATOM 515 N N . GLN A 1 64 ? -21.293 8.319 22.848 1.00 92.12 64 GLN A N 1
ATOM 516 C CA . GLN A 1 64 ? -21.531 8.137 24.283 1.00 92.12 64 GLN A CA 1
ATOM 517 C C . GLN A 1 64 ? -20.270 8.359 25.137 1.00 92.12 64 GLN A C 1
ATOM 519 O O . GLN A 1 64 ? -20.272 7.993 26.312 1.00 92.12 64 GLN A O 1
ATOM 524 N N . ASP A 1 65 ? -19.187 8.889 24.561 1.00 91.56 65 ASP A N 1
ATOM 525 C CA . ASP A 1 65 ? -17.882 9.098 25.205 1.00 91.56 65 ASP A CA 1
ATOM 526 C C . ASP A 1 65 ? -17.203 7.813 25.726 1.00 91.56 65 ASP A C 1
ATOM 528 O O . ASP A 1 65 ? -16.216 7.871 26.464 1.00 91.56 65 ASP A O 1
ATOM 532 N N . LYS A 1 66 ? -17.675 6.625 25.315 1.00 91.69 66 LYS A N 1
ATOM 533 C CA . LYS A 1 66 ? -17.168 5.331 25.811 1.00 91.69 66 LYS A CA 1
ATOM 534 C C . LYS A 1 66 ? -15.805 4.943 25.243 1.00 91.69 66 LYS A C 1
ATOM 536 O O . LYS A 1 66 ? -15.184 4.008 25.739 1.00 91.69 66 LYS A O 1
ATOM 541 N N . LEU A 1 67 ? -15.345 5.626 24.194 1.00 91.69 67 LEU A N 1
ATOM 542 C CA . LEU A 1 67 ? -14.115 5.276 23.481 1.00 91.69 67 LEU A CA 1
ATOM 543 C C . LEU A 1 67 ? -12.953 6.251 23.735 1.00 91.69 67 LEU A C 1
ATOM 545 O O . LEU A 1 67 ? -11.846 6.000 23.272 1.00 91.69 67 LEU A O 1
ATOM 549 N N . ASN A 1 68 ? -13.157 7.335 24.493 1.00 90.75 68 ASN A N 1
ATOM 550 C CA . ASN A 1 68 ? -12.206 8.456 24.601 1.00 90.75 68 ASN A CA 1
ATOM 551 C C . ASN A 1 68 ? -10.828 8.087 25.183 1.00 90.75 68 ASN A C 1
ATOM 553 O O . ASN A 1 68 ? -9.842 8.785 24.940 1.00 90.75 68 ASN A O 1
ATOM 557 N N . THR A 1 69 ? -10.738 6.995 25.938 1.00 93.38 69 THR A N 1
ATOM 558 C CA . THR A 1 69 ? -9.501 6.513 26.573 1.00 93.38 69 THR A CA 1
ATOM 559 C C . THR A 1 69 ? -8.877 5.313 25.864 1.00 93.38 69 THR A C 1
ATOM 561 O O . THR A 1 69 ? -7.868 4.793 26.340 1.00 93.38 69 THR A O 1
ATOM 564 N N . ILE A 1 70 ? -9.482 4.841 24.771 1.00 96.19 70 ILE A N 1
ATOM 565 C CA . ILE A 1 70 ? -9.036 3.641 24.071 1.00 96.19 70 ILE A CA 1
ATOM 566 C C . ILE A 1 70 ? -7.760 3.944 23.292 1.00 96.19 70 ILE A C 1
ATOM 568 O O . ILE A 1 70 ? -7.762 4.755 22.374 1.00 96.19 70 ILE A O 1
ATOM 572 N N . GLU A 1 71 ? -6.693 3.230 23.636 1.00 97.75 71 GLU A N 1
ATOM 573 C CA . GLU A 1 71 ? -5.389 3.294 22.971 1.00 97.75 71 GLU A CA 1
ATOM 574 C C . GLU A 1 71 ? -5.190 2.142 21.984 1.00 97.75 71 GLU A C 1
ATOM 576 O O . GLU A 1 71 ? -4.388 2.245 21.055 1.00 97.75 71 GLU A O 1
ATOM 581 N N . LYS A 1 72 ? -5.937 1.043 22.153 1.00 98.38 72 LYS A N 1
ATOM 582 C CA . LYS A 1 72 ? -5.789 -0.160 21.337 1.00 98.38 72 LYS A CA 1
ATOM 583 C C . LYS A 1 72 ? -7.125 -0.775 20.946 1.00 98.38 72 LYS A C 1
ATOM 585 O O . LYS A 1 72 ? -8.014 -0.900 21.780 1.00 98.38 72 LYS A O 1
ATOM 590 N N . VAL A 1 73 ? -7.237 -1.258 19.712 1.00 98.38 73 VAL A N 1
ATOM 591 C CA . VAL A 1 73 ? -8.357 -2.100 19.263 1.00 98.38 73 VAL A CA 1
ATOM 592 C C . VAL A 1 73 ? -7.845 -3.494 18.924 1.00 98.38 73 VAL A C 1
ATOM 594 O O . VAL A 1 73 ? -6.863 -3.648 18.200 1.00 98.38 73 VAL A O 1
ATOM 597 N N . LYS A 1 74 ? -8.527 -4.522 19.423 1.00 98.50 74 LYS A N 1
ATOM 598 C CA . LYS A 1 74 ? -8.345 -5.916 19.014 1.00 98.50 74 LYS A CA 1
ATOM 599 C C . LYS A 1 74 ? -9.634 -6.414 18.384 1.00 98.50 74 LYS A C 1
ATOM 601 O O . LYS A 1 74 ? -10.659 -6.461 19.059 1.00 98.50 74 LYS A O 1
ATOM 606 N N . LEU A 1 75 ? -9.573 -6.782 17.111 1.00 98.50 75 LEU A N 1
ATOM 607 C CA . LEU A 1 75 ? -10.710 -7.296 16.362 1.00 98.50 75 LEU A CA 1
ATOM 608 C C . LEU A 1 75 ? -10.486 -8.762 16.007 1.00 98.50 75 LEU A C 1
ATOM 610 O O . LEU A 1 75 ? -9.486 -9.108 15.377 1.00 98.50 75 LEU A O 1
ATOM 614 N N . GLN A 1 76 ? -11.429 -9.612 16.400 1.00 98.50 76 GLN A N 1
ATOM 615 C CA . GLN A 1 76 ? -11.379 -11.042 16.147 1.00 98.50 76 GLN A CA 1
ATOM 616 C C . GLN A 1 76 ? -12.571 -11.507 15.316 1.00 98.50 76 GLN A C 1
ATOM 618 O O . GLN A 1 76 ? -13.713 -11.187 15.621 1.00 98.50 76 GLN A O 1
ATOM 623 N N . GLY A 1 77 ? -12.309 -12.340 14.312 1.00 98.19 77 GLY A N 1
ATOM 624 C CA . GLY A 1 77 ? -13.336 -12.929 13.459 1.00 98.19 77 GLY A CA 1
ATOM 625 C C . GLY A 1 77 ? -13.446 -12.235 12.106 1.00 98.19 77 GLY A C 1
ATOM 626 O O . GLY A 1 77 ? -12.752 -11.267 11.813 1.00 98.19 77 GLY A O 1
ATOM 627 N N . SER A 1 78 ? -14.303 -12.779 11.248 1.00 97.75 78 SER A N 1
ATOM 628 C CA . SER A 1 78 ? -14.404 -12.372 9.845 1.00 97.75 78 SER A CA 1
ATOM 629 C C . SER A 1 78 ? -15.653 -11.543 9.585 1.00 97.75 78 SER A C 1
ATOM 631 O O . SER A 1 78 ? -16.694 -11.776 10.196 1.00 97.75 78 SER A O 1
ATOM 633 N N . PHE A 1 79 ? -15.572 -10.636 8.621 1.00 97.56 79 PHE A N 1
ATOM 634 C CA . PHE A 1 79 ? -16.718 -9.895 8.105 1.00 97.56 79 PHE A CA 1
ATOM 635 C C . PHE A 1 79 ? -17.441 -10.661 6.994 1.00 97.56 79 PHE A C 1
ATOM 637 O O . PHE A 1 79 ? -16.882 -11.576 6.383 1.00 97.56 79 PHE A O 1
ATOM 644 N N . SER A 1 80 ? -18.676 -10.254 6.693 1.00 96.12 80 SER A N 1
ATOM 645 C CA . SER A 1 80 ? -19.319 -10.588 5.415 1.00 96.12 80 SER A CA 1
ATOM 646 C C . SER A 1 80 ? -18.738 -9.725 4.285 1.00 96.12 80 SER A C 1
ATOM 648 O O . SER A 1 80 ? -17.568 -9.354 4.313 1.00 96.12 80 SER A O 1
ATOM 650 N N . ARG A 1 81 ? -19.518 -9.422 3.245 1.00 92.19 81 ARG A N 1
ATOM 651 C CA . ARG A 1 81 ? -19.057 -8.593 2.131 1.00 92.19 81 ARG A CA 1
ATOM 652 C C . ARG A 1 81 ? -18.963 -7.132 2.565 1.00 92.19 81 ARG A C 1
ATOM 654 O O . ARG A 1 81 ? -19.889 -6.608 3.171 1.00 92.19 81 ARG A O 1
ATOM 661 N N . ASP A 1 82 ? -17.882 -6.464 2.179 1.00 89.00 82 ASP A N 1
ATOM 662 C CA . ASP A 1 82 ? -17.811 -5.009 2.279 1.00 89.00 82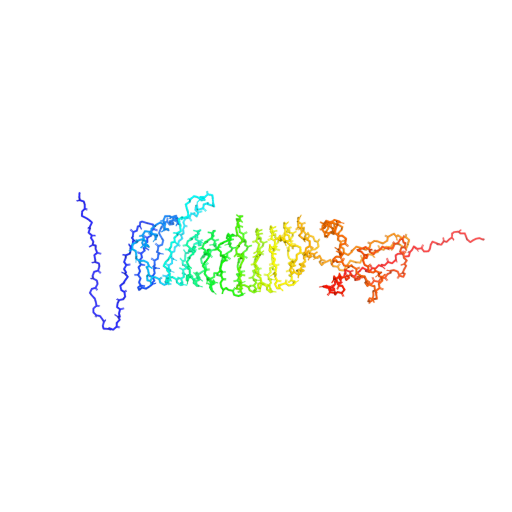 ASP A CA 1
ATOM 663 C C . ASP A 1 82 ? -18.640 -4.371 1.158 1.00 89.00 82 ASP A C 1
ATOM 665 O O . ASP A 1 82 ? -18.286 -4.448 -0.022 1.00 89.00 82 ASP A O 1
ATOM 669 N N . ASN A 1 83 ? -19.789 -3.813 1.531 1.00 77.31 83 ASN A N 1
ATOM 670 C CA . ASN A 1 83 ? -20.764 -3.237 0.607 1.00 77.31 83 ASN A CA 1
ATOM 671 C C . ASN A 1 83 ? -20.600 -1.715 0.435 1.00 77.31 83 ASN A C 1
ATOM 673 O O . ASN A 1 83 ? -21.451 -1.076 -0.190 1.00 77.31 83 ASN A O 1
ATOM 677 N N . GLU A 1 84 ? -19.537 -1.104 0.973 1.00 70.31 84 GLU A N 1
ATOM 678 C CA . GLU A 1 84 ? -19.306 0.329 0.791 1.00 70.31 84 GLU A CA 1
ATOM 679 C C . GLU A 1 84 ? -18.836 0.670 -0.628 1.00 70.31 84 GLU A C 1
ATOM 681 O O . GLU A 1 84 ? -17.655 0.590 -0.963 1.00 70.31 84 GLU A O 1
ATOM 686 N N . ASN A 1 85 ? -19.761 1.155 -1.456 1.00 61.38 85 ASN A N 1
ATOM 687 C CA . ASN A 1 85 ? -19.421 1.720 -2.759 1.00 61.38 85 ASN A CA 1
ATOM 688 C C . ASN A 1 85 ? -18.906 3.166 -2.631 1.00 61.38 85 ASN A C 1
ATOM 690 O O . ASN A 1 85 ? -19.440 3.974 -1.864 1.00 61.38 85 ASN A O 1
ATOM 694 N N . GLU A 1 86 ? -17.924 3.523 -3.468 1.00 52.78 86 GLU A N 1
ATOM 695 C CA . GLU A 1 86 ? -17.413 4.895 -3.649 1.00 52.78 86 GLU A CA 1
ATOM 696 C C . GLU A 1 86 ? -18.514 5.924 -3.934 1.00 52.78 86 GLU A C 1
ATOM 698 O O . GLU A 1 86 ? -18.390 7.081 -3.543 1.00 52.78 86 GLU A O 1
ATOM 703 N N . THR A 1 87 ? -19.605 5.501 -4.578 1.00 50.09 87 THR A N 1
ATOM 704 C CA . THR A 1 87 ? -20.698 6.361 -5.050 1.00 50.09 87 THR A CA 1
ATOM 705 C C . THR A 1 87 ? -21.681 6.785 -3.964 1.00 50.09 87 THR A C 1
ATOM 707 O O . THR A 1 87 ? -22.598 7.558 -4.240 1.00 50.09 87 THR A O 1
ATOM 710 N N . THR A 1 88 ? -21.499 6.353 -2.716 1.00 51.09 88 THR A N 1
ATOM 711 C CA . THR A 1 88 ? -22.258 6.874 -1.566 1.00 51.09 88 THR A CA 1
ATOM 712 C C . THR A 1 88 ? -21.682 8.235 -1.130 1.00 51.09 88 THR A C 1
ATOM 714 O O . THR A 1 88 ? -21.428 8.489 0.042 1.00 51.09 88 THR A O 1
ATOM 717 N N . VAL A 1 89 ? -21.445 9.123 -2.107 1.00 42.69 89 VAL A N 1
ATOM 718 C CA . VAL A 1 89 ? -20.724 10.413 -2.015 1.00 42.69 89 VAL A CA 1
ATOM 719 C C . VAL A 1 89 ? -21.435 11.439 -1.112 1.00 42.69 89 VAL A C 1
ATOM 721 O O . VAL A 1 89 ? -20.911 12.516 -0.853 1.00 42.69 89 VAL A O 1
ATOM 724 N N . GLY A 1 90 ? -22.634 11.134 -0.614 1.00 45.91 90 GLY A N 1
ATOM 725 C CA . GLY A 1 90 ? -23.454 12.082 0.143 1.00 45.91 90 GLY A CA 1
ATOM 726 C C . GLY A 1 90 ? -23.327 12.008 1.662 1.00 45.91 90 GLY A C 1
ATOM 727 O O . GLY A 1 90 ? -23.762 12.937 2.336 1.00 45.91 90 GLY A O 1
ATOM 728 N N . VAL A 1 91 ? -22.768 10.933 2.224 1.00 47.44 91 VAL A N 1
ATOM 729 C CA . VAL A 1 91 ? -22.750 10.759 3.681 1.00 47.44 91 VAL A CA 1
ATOM 730 C C . VAL A 1 91 ? -21.395 10.226 4.116 1.00 47.44 91 VAL A C 1
ATOM 732 O O . VAL A 1 91 ? -21.154 9.025 4.199 1.00 47.44 91 VAL A O 1
ATOM 735 N N . PHE A 1 92 ? -20.480 11.158 4.373 1.00 53.69 92 PHE A N 1
ATOM 736 C CA . PHE A 1 92 ? -19.247 10.891 5.100 1.00 53.69 92 PHE A CA 1
ATOM 737 C C . PHE A 1 92 ? -19.612 10.521 6.542 1.00 53.69 92 PHE A C 1
ATOM 739 O O . PHE A 1 92 ? -19.493 11.346 7.444 1.00 53.69 92 PHE A O 1
ATOM 746 N N . TYR A 1 93 ? -20.077 9.293 6.777 1.00 55.62 93 TYR A N 1
ATOM 747 C CA . TYR A 1 93 ? -20.095 8.729 8.122 1.00 55.62 93 TYR A CA 1
ATOM 748 C C . TYR A 1 93 ? -18.641 8.454 8.506 1.00 55.62 93 TYR A C 1
ATOM 750 O O . TYR A 1 93 ? -18.127 7.346 8.357 1.00 55.62 93 TYR A O 1
ATOM 758 N N . ARG A 1 94 ? -17.945 9.525 8.897 1.00 61.50 94 ARG A N 1
ATOM 759 C CA . ARG A 1 94 ? -16.624 9.449 9.505 1.00 61.50 94 ARG A CA 1
ATOM 760 C C . ARG A 1 94 ? -16.811 8.703 10.815 1.00 61.50 94 ARG A C 1
ATOM 762 O O . ARG A 1 94 ? -17.503 9.198 11.701 1.00 61.50 94 ARG A O 1
ATOM 769 N N . LEU A 1 95 ? -16.241 7.507 10.912 1.00 69.00 95 LEU A N 1
ATOM 770 C CA . LEU A 1 95 ? -16.045 6.897 12.214 1.00 69.00 95 LEU A CA 1
ATOM 771 C C . LEU A 1 95 ? -14.931 7.695 12.882 1.00 69.00 95 LEU A C 1
ATOM 773 O O . LEU A 1 95 ? -13.774 7.603 12.478 1.00 69.00 95 LEU A O 1
ATOM 777 N N . LEU A 1 96 ? -15.301 8.540 13.836 1.00 74.75 96 LEU A N 1
ATOM 778 C CA . LEU A 1 96 ? -14.326 9.246 14.645 1.00 74.75 96 LEU A CA 1
ATOM 779 C C . LEU A 1 96 ? -13.823 8.248 15.683 1.00 74.75 96 LEU A C 1
ATOM 781 O O . LEU A 1 96 ? -14.564 7.811 16.556 1.00 74.75 96 LEU A O 1
ATOM 785 N N . TRP A 1 97 ? -12.574 7.825 15.532 1.00 88.31 97 TRP A N 1
ATOM 786 C CA . TRP A 1 97 ? -11.870 7.144 16.609 1.00 88.31 97 TRP A CA 1
ATOM 787 C C . TRP A 1 97 ? -11.415 8.167 17.642 1.00 88.31 97 TRP A C 1
ATOM 789 O O . TRP A 1 97 ? -11.314 9.362 17.349 1.00 88.31 97 TRP A O 1
ATOM 799 N N . SER A 1 98 ? -11.136 7.703 18.857 1.00 82.94 98 SER A N 1
ATOM 800 C CA . SER A 1 98 ? -10.521 8.561 19.859 1.00 82.94 98 SER A CA 1
ATOM 801 C C . SER A 1 98 ? -9.187 9.099 19.346 1.00 82.94 98 SER A C 1
ATOM 803 O O . SER A 1 98 ? -8.420 8.398 18.682 1.00 82.94 98 SER A O 1
ATOM 805 N N . ASP A 1 99 ? -8.859 10.329 19.740 1.00 89.94 99 ASP A N 1
ATOM 806 C CA . ASP A 1 99 ? -7.510 10.866 19.558 1.00 89.94 99 ASP A CA 1
ATOM 807 C C . ASP A 1 99 ? -6.488 10.122 20.455 1.00 89.94 99 ASP A C 1
ATOM 809 O O . ASP A 1 99 ? -5.323 10.483 20.496 1.00 89.94 99 ASP A O 1
ATOM 813 N N . THR A 1 100 ? -6.882 9.086 21.196 1.00 94.31 100 THR A N 1
ATOM 814 C CA . THR A 1 100 ? -5.974 8.230 21.974 1.00 94.31 100 THR A CA 1
ATOM 815 C C . THR A 1 100 ? -5.635 6.923 21.263 1.00 94.31 100 THR A C 1
ATOM 817 O O . THR A 1 100 ? -4.684 6.272 21.674 1.00 94.31 100 THR A O 1
ATOM 820 N N . LEU A 1 101 ? -6.348 6.539 20.195 1.00 97.31 101 LEU A N 1
ATOM 821 C CA . LEU A 1 101 ? -6.114 5.274 19.498 1.00 97.31 101 LEU A CA 1
ATOM 822 C C . LEU A 1 101 ? -4.747 5.264 18.801 1.00 97.31 101 LEU A C 1
ATOM 824 O O . LEU A 1 101 ? -4.533 6.015 17.851 1.00 97.31 101 LEU A O 1
ATOM 828 N N . GLU A 1 102 ? -3.870 4.349 19.213 1.00 98.19 102 GLU A N 1
ATOM 829 C CA . GLU A 1 102 ? -2.494 4.213 18.718 1.00 98.19 102 GLU A CA 1
ATOM 830 C C . GLU A 1 102 ? -2.232 2.890 17.988 1.00 98.19 102 GLU A C 1
ATOM 832 O O . GLU A 1 102 ? -1.365 2.832 17.108 1.00 98.19 102 GLU A O 1
ATOM 837 N N . GLU A 1 103 ? -2.965 1.824 18.323 1.00 98.56 103 GLU A N 1
ATOM 838 C CA . GLU A 1 103 ? -2.718 0.478 17.799 1.00 98.56 103 GLU A CA 1
ATOM 839 C C . GLU A 1 103 ? -4.006 -0.271 17.445 1.00 98.56 103 GLU A C 1
ATOM 841 O O . GLU A 1 103 ? -4.982 -0.279 18.194 1.00 98.56 103 GLU A O 1
ATOM 846 N N . VAL A 1 104 ? -3.985 -0.987 16.322 1.00 98.56 104 VAL A N 1
ATOM 847 C CA . VAL A 1 104 ? -5.039 -1.931 15.941 1.00 98.56 104 VAL A CA 1
ATOM 848 C C . VAL A 1 104 ? -4.432 -3.295 15.618 1.00 98.56 104 VAL A C 1
ATOM 850 O O . VAL A 1 104 ? -3.373 -3.393 14.990 1.00 98.56 104 VAL A O 1
ATOM 853 N N . ALA A 1 105 ? -5.109 -4.356 16.046 1.00 98.69 105 ALA A N 1
ATOM 854 C CA . ALA A 1 105 ? -4.708 -5.732 15.793 1.00 98.69 105 ALA A CA 1
ATOM 855 C C . ALA A 1 105 ? -5.901 -6.574 15.331 1.00 98.69 105 ALA A C 1
ATOM 857 O O . ALA A 1 105 ? -6.973 -6.516 15.937 1.00 98.69 105 ALA A O 1
ATOM 858 N N . PHE A 1 106 ? -5.698 -7.368 14.283 1.00 98.75 106 PHE A N 1
ATOM 859 C CA . PHE A 1 106 ? -6.692 -8.285 13.730 1.00 98.75 106 PHE A CA 1
ATOM 860 C C . PHE A 1 106 ? -6.294 -9.742 13.993 1.00 98.75 106 PHE A C 1
ATOM 862 O O . PHE A 1 106 ? -5.118 -10.102 13.979 1.00 98.75 106 PHE A O 1
ATOM 869 N N . THR A 1 107 ? -7.268 -10.607 14.255 1.00 98.56 107 THR A N 1
ATOM 870 C CA . THR A 1 107 ? -7.047 -12.048 14.447 1.00 98.56 107 THR A CA 1
ATOM 871 C C . THR A 1 107 ? -8.187 -12.821 13.805 1.00 98.56 107 THR A C 1
ATOM 873 O O . THR A 1 107 ? -9.353 -12.490 14.014 1.00 98.56 107 THR A O 1
ATOM 876 N N . ASN A 1 108 ? -7.877 -13.857 13.025 1.00 98.06 108 ASN A N 1
ATOM 877 C CA . ASN A 1 108 ? -8.882 -14.632 12.290 1.00 98.06 108 ASN A CA 1
ATOM 878 C C . ASN A 1 108 ? -9.875 -13.759 11.474 1.00 98.06 108 ASN A C 1
ATOM 880 O O . ASN A 1 108 ? -11.084 -14.015 11.454 1.00 98.06 108 ASN A O 1
ATOM 884 N N . SER A 1 109 ? -9.370 -12.703 10.832 1.00 97.88 109 SER A N 1
ATOM 885 C CA . SER A 1 109 ? -10.146 -11.783 9.997 1.00 97.88 109 SER A CA 1
ATOM 886 C C . SER A 1 109 ? -9.767 -11.922 8.533 1.00 97.88 109 SER A C 1
ATOM 888 O O . SER A 1 109 ? -8.625 -12.189 8.192 1.00 97.88 109 SER A O 1
ATOM 890 N N . ASN A 1 110 ? -10.733 -11.720 7.648 1.00 97.12 110 ASN A N 1
ATOM 891 C CA . ASN A 1 110 ? -10.550 -11.833 6.207 1.00 97.12 110 ASN A CA 1
ATOM 892 C C . ASN A 1 110 ? -9.990 -10.555 5.563 1.00 97.12 110 ASN A C 1
ATOM 894 O O . ASN A 1 110 ? -9.203 -10.642 4.622 1.00 97.12 110 ASN A O 1
ATOM 898 N N . PHE A 1 111 ? -10.380 -9.373 6.044 1.00 97.75 111 PHE A N 1
ATOM 899 C CA . PHE A 1 111 ? -9.956 -8.095 5.467 1.00 97.75 111 PHE A CA 1
ATOM 900 C C . PHE A 1 111 ? -10.059 -6.938 6.469 1.00 97.75 111 PHE A C 1
ATOM 902 O O . PHE A 1 111 ? -10.721 -7.052 7.503 1.00 97.75 111 PHE A O 1
ATOM 909 N N . VAL A 1 112 ? -9.431 -5.803 6.144 1.00 97.56 112 VAL A N 1
ATOM 910 C CA . VAL A 1 112 ? -9.698 -4.523 6.820 1.00 97.56 112 VAL A CA 1
ATOM 911 C C . VAL A 1 112 ? -10.758 -3.754 6.032 1.00 97.56 112 VAL A C 1
ATOM 913 O O . VAL A 1 112 ? -10.497 -3.413 4.873 1.00 97.56 112 VAL A O 1
ATOM 916 N N . PRO A 1 113 ? -11.933 -3.462 6.622 1.00 95.19 113 PRO A N 1
ATOM 917 C CA . PRO A 1 113 ? -13.024 -2.836 5.890 1.00 95.19 113 PRO A CA 1
ATOM 918 C C . PRO A 1 113 ? -12.746 -1.407 5.434 1.00 95.19 113 PRO A C 1
ATOM 920 O O . PRO A 1 113 ? -11.899 -0.685 5.972 1.00 95.19 113 PRO A O 1
ATOM 923 N N . SER A 1 114 ? -13.541 -0.979 4.461 1.00 90.94 114 SER A N 1
ATOM 924 C CA . SER A 1 114 ? -13.509 0.362 3.901 1.00 90.94 114 SER A CA 1
ATOM 925 C C . SER A 1 114 ? -13.722 1.419 4.979 1.00 90.94 114 SER A C 1
ATOM 927 O O . SER A 1 114 ? -14.651 1.324 5.781 1.00 90.94 114 SER A O 1
ATOM 929 N N . ARG A 1 115 ? -12.856 2.441 4.986 1.00 88.88 115 ARG A N 1
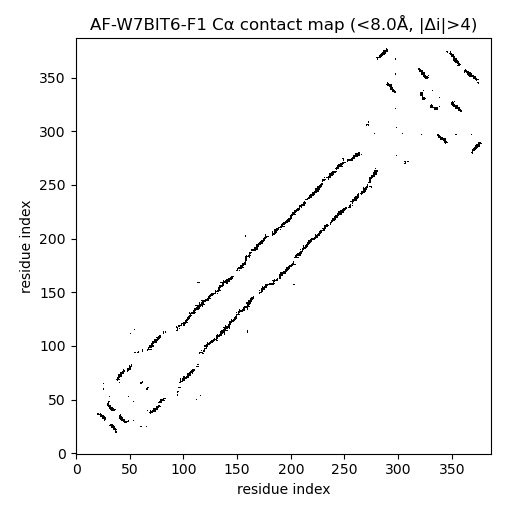ATOM 930 C CA . ARG A 1 115 ? -12.894 3.599 5.905 1.00 88.88 115 ARG A CA 1
ATOM 931 C C . ARG A 1 115 ? -12.935 3.257 7.399 1.00 88.88 115 ARG A C 1
ATOM 933 O O . ARG A 1 115 ? -13.258 4.131 8.200 1.00 88.88 115 ARG A O 1
ATOM 940 N N . PHE A 1 116 ? -12.618 2.021 7.788 1.00 92.81 116 PHE A N 1
ATOM 941 C CA . PHE A 1 116 ? -12.836 1.569 9.160 1.00 92.81 116 PHE A CA 1
ATOM 942 C C . PHE A 1 116 ? -11.973 2.331 10.169 1.00 92.81 116 PHE A C 1
ATOM 944 O O . PHE A 1 116 ? -12.461 2.652 11.240 1.00 92.81 116 PHE A O 1
ATOM 951 N N . PHE A 1 117 ? -10.743 2.701 9.811 1.00 94.38 117 PHE A N 1
ATOM 952 C CA . PHE A 1 117 ? -9.841 3.545 10.607 1.00 94.38 117 PHE A CA 1
ATOM 953 C C . PHE A 1 117 ? -9.415 4.811 9.853 1.00 94.38 117 PHE A C 1
ATOM 955 O O . PHE A 1 117 ? -8.322 5.340 10.066 1.00 94.38 117 PHE A O 1
ATOM 962 N N . ALA A 1 118 ? -10.261 5.296 8.941 1.00 89.94 118 ALA A N 1
ATOM 963 C CA . ALA A 1 118 ? -10.009 6.568 8.281 1.00 89.94 118 ALA A CA 1
ATOM 964 C C . ALA A 1 118 ? -9.968 7.703 9.316 1.00 89.94 118 ALA A C 1
ATOM 966 O O . ALA A 1 118 ? -10.798 7.759 10.217 1.00 89.94 118 ALA A O 1
ATOM 967 N N . GLU A 1 119 ? -9.010 8.614 9.165 1.00 89.44 119 GLU A N 1
ATOM 968 C CA . GLU A 1 119 ? -8.795 9.785 10.019 1.00 89.44 119 GLU A CA 1
ATOM 969 C C . GLU A 1 119 ? -8.515 9.460 11.499 1.00 89.44 119 GLU A C 1
ATOM 971 O O . GLU A 1 119 ? -8.602 10.351 12.342 1.00 89.44 119 GLU A O 1
ATOM 976 N N . ALA A 1 120 ? -8.114 8.226 11.831 1.00 93.19 120 ALA A N 1
ATOM 977 C CA . ALA A 1 120 ? -7.594 7.889 13.156 1.00 93.19 120 ALA A CA 1
ATOM 978 C C . ALA A 1 120 ? -6.230 8.578 13.367 1.00 93.19 120 ALA A C 1
ATOM 980 O O . ALA A 1 120 ? -5.174 8.033 13.044 1.00 93.19 120 ALA A O 1
ATOM 981 N N . LYS A 1 121 ? -6.264 9.825 13.854 1.00 91.75 121 LYS A N 1
ATOM 982 C CA . LYS A 1 121 ? -5.143 10.782 13.787 1.00 91.75 1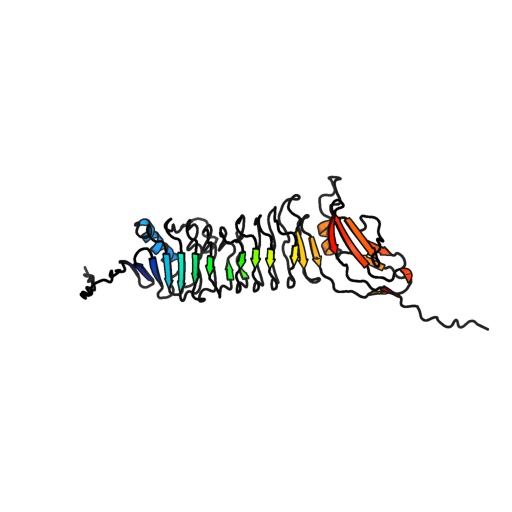21 LYS A CA 1
ATOM 983 C C . LYS A 1 121 ? -3.883 10.348 14.517 1.00 91.75 121 LYS A C 1
ATOM 985 O O . LYS A 1 121 ? -2.816 10.820 14.153 1.00 91.75 121 LYS A O 1
ATOM 990 N N . ASN A 1 122 ? -4.011 9.490 15.523 1.00 95.12 122 ASN A N 1
ATOM 991 C CA . ASN A 1 122 ? -2.889 9.011 16.325 1.00 95.12 122 ASN A CA 1
ATOM 992 C C . ASN A 1 122 ? -2.612 7.517 16.127 1.00 95.12 122 ASN A C 1
ATOM 994 O O . ASN A 1 122 ? -1.730 6.977 16.789 1.00 95.12 122 ASN A O 1
ATOM 998 N N . LEU A 1 123 ? -3.289 6.869 15.169 1.00 97.31 123 LEU A N 1
ATOM 999 C CA . LEU A 1 123 ? -3.091 5.456 14.875 1.00 97.31 123 LEU A CA 1
ATOM 1000 C C . LEU A 1 123 ? -1.733 5.238 14.199 1.00 97.31 123 LEU A C 1
ATOM 1002 O O . LEU A 1 123 ? -1.524 5.607 13.042 1.00 97.31 123 LEU A O 1
ATOM 1006 N N . GLN A 1 124 ? -0.820 4.600 14.927 1.00 97.81 124 GLN A N 1
ATOM 1007 C CA . GLN A 1 124 ? 0.568 4.388 14.521 1.00 97.81 124 GLN A CA 1
ATOM 1008 C C . GLN A 1 124 ? 0.848 2.944 14.109 1.00 97.81 124 GLN A C 1
ATOM 1010 O O . GLN A 1 124 ? 1.755 2.709 13.311 1.00 97.81 124 GLN A O 1
ATOM 1015 N N . LYS A 1 125 ? 0.112 1.963 14.638 1.00 98.56 125 LYS A N 1
ATOM 1016 C CA . LYS A 1 125 ? 0.450 0.547 14.452 1.00 98.56 125 LYS A CA 1
ATOM 1017 C C . LYS A 1 125 ? -0.734 -0.266 13.956 1.00 98.56 125 LYS A C 1
ATOM 1019 O O . LYS A 1 125 ? -1.796 -0.269 14.572 1.00 98.56 125 LYS A O 1
ATOM 1024 N N . TYR A 1 126 ? -0.508 -1.004 12.876 1.00 98.62 126 TYR A N 1
ATOM 1025 C CA . TYR A 1 126 ? -1.384 -2.066 12.399 1.00 98.62 126 TYR A CA 1
ATOM 1026 C C . TYR A 1 126 ? -0.674 -3.421 12.497 1.00 98.62 126 TYR A C 1
ATOM 1028 O O . TYR A 1 126 ? 0.499 -3.522 12.127 1.00 98.62 126 TYR A O 1
ATOM 1036 N N . SER A 1 127 ? -1.397 -4.457 12.929 1.00 98.75 127 SER A N 1
ATOM 1037 C CA . SER A 1 127 ? -0.940 -5.851 12.870 1.00 98.75 127 SER A CA 1
ATOM 1038 C C . SER A 1 127 ? -2.080 -6.842 12.611 1.00 98.75 127 SER A C 1
ATOM 1040 O O . SER A 1 127 ? -3.231 -6.585 12.977 1.00 98.75 127 SER A O 1
ATOM 1042 N N . ASP A 1 128 ? -1.757 -7.999 12.034 1.00 98.69 128 ASP A N 1
ATOM 1043 C CA . ASP A 1 128 ? -2.636 -9.170 12.001 1.00 98.69 128 ASP A CA 1
ATOM 1044 C C . ASP A 1 128 ? -1.872 -10.500 12.154 1.00 98.69 128 ASP A C 1
ATOM 1046 O O . ASP A 1 128 ? -0.651 -10.570 12.038 1.00 98.69 128 ASP A O 1
ATOM 1050 N N . ASP A 1 129 ? -2.592 -11.588 12.429 1.00 98.31 129 ASP A N 1
ATOM 1051 C CA . ASP A 1 129 ? -2.042 -12.943 12.601 1.00 98.31 129 ASP A CA 1
ATOM 1052 C C . ASP A 1 129 ? -1.722 -13.671 11.274 1.00 98.31 129 ASP A C 1
ATOM 1054 O O . ASP A 1 129 ? -1.417 -14.867 11.253 1.00 98.31 129 ASP A O 1
ATOM 1058 N N . GLY A 1 130 ? -1.750 -12.969 10.143 1.00 97.88 130 GLY A N 1
ATOM 1059 C CA . GLY A 1 130 ? -1.666 -13.501 8.787 1.00 97.88 130 GLY A CA 1
ATOM 1060 C C . GLY A 1 130 ? -3.009 -13.947 8.210 1.00 97.88 130 GLY A C 1
ATOM 1061 O O . GLY A 1 130 ? -3.013 -14.546 7.134 1.00 97.88 130 GLY A O 1
ATOM 1062 N N . SER A 1 131 ? -4.127 -13.733 8.903 1.00 98.06 131 SER A N 1
ATOM 1063 C CA . SER A 1 131 ? -5.452 -14.024 8.344 1.00 98.06 131 SER A CA 1
ATOM 1064 C C . SER A 1 131 ? -5.901 -12.974 7.329 1.00 98.06 131 SER A C 1
ATOM 1066 O O . SER A 1 131 ? -6.604 -13.320 6.377 1.00 98.06 131 SER A O 1
ATOM 1068 N N . VAL A 1 132 ? -5.454 -11.722 7.477 1.00 98.62 132 VAL A N 1
ATOM 1069 C CA . VAL A 1 132 ? -5.893 -10.626 6.615 1.00 98.62 132 VAL A CA 1
ATOM 1070 C C . VAL A 1 132 ? -5.203 -10.713 5.258 1.00 98.62 132 VAL A C 1
ATOM 1072 O O . VAL A 1 132 ? -3.977 -10.710 5.153 1.00 98.62 132 VAL A O 1
ATOM 1075 N N . THR A 1 133 ? -6.010 -10.760 4.198 1.00 98.00 133 THR A N 1
ATOM 1076 C CA . THR A 1 133 ? -5.522 -10.813 2.810 1.00 98.00 133 THR A CA 1
ATOM 1077 C C . THR A 1 133 ? -5.768 -9.535 2.026 1.00 98.00 133 THR A C 1
ATOM 1079 O O . THR A 1 133 ? -5.201 -9.361 0.943 1.00 98.00 133 THR A O 1
ATOM 1082 N N . ASP A 1 134 ? -6.580 -8.631 2.568 1.00 97.19 134 ASP A N 1
ATOM 1083 C CA . ASP A 1 134 ? -7.126 -7.497 1.840 1.00 97.19 134 ASP A CA 1
ATOM 1084 C C . ASP A 1 134 ? -7.251 -6.249 2.713 1.00 97.19 134 ASP A C 1
ATOM 1086 O O . ASP A 1 134 ? -7.842 -6.285 3.793 1.00 97.19 134 ASP A O 1
ATOM 1090 N N . PHE A 1 135 ? -6.768 -5.115 2.205 1.00 96.06 135 PHE A N 1
ATOM 1091 C CA . PHE A 1 135 ? -7.129 -3.792 2.720 1.00 96.06 135 PHE A CA 1
ATOM 1092 C C . PHE A 1 135 ? -8.094 -3.127 1.749 1.00 96.06 135 PHE A C 1
ATOM 1094 O O . PHE A 1 135 ? -7.790 -2.991 0.562 1.00 96.06 135 PHE A O 1
ATOM 1101 N N . HIS A 1 136 ? -9.260 -2.722 2.240 1.00 93.25 136 HIS A N 1
ATOM 1102 C CA . HIS A 1 136 ? -10.280 -2.092 1.414 1.00 93.25 136 HIS A CA 1
ATOM 1103 C C . HIS A 1 136 ? -10.134 -0.568 1.365 1.00 93.25 136 HIS A C 1
ATOM 1105 O O . HIS A 1 136 ? -9.230 0.028 1.957 1.00 93.25 136 HIS A O 1
ATOM 1111 N N . ILE A 1 137 ? -10.995 0.077 0.577 1.00 87.94 137 ILE A N 1
ATOM 1112 C CA . ILE A 1 137 ? -10.826 1.477 0.203 1.00 87.94 137 ILE A CA 1
ATOM 1113 C C . ILE A 1 137 ? -10.775 2.386 1.430 1.00 87.94 137 ILE A C 1
ATOM 1115 O O . ILE A 1 137 ? -11.659 2.377 2.288 1.00 87.94 137 ILE A O 1
ATOM 1119 N N . ARG A 1 138 ? -9.732 3.220 1.491 1.00 88.75 138 ARG A N 1
ATOM 1120 C CA . ARG A 1 138 ? -9.535 4.213 2.556 1.00 88.75 138 ARG A CA 1
ATOM 1121 C C . ARG A 1 138 ? -9.548 3.623 3.971 1.00 88.75 138 ARG A C 1
ATOM 1123 O O . ARG A 1 138 ? -9.809 4.365 4.911 1.00 88.75 138 ARG A O 1
ATOM 1130 N N . SER A 1 139 ? -9.270 2.326 4.144 1.00 92.50 139 SER A N 1
ATOM 1131 C CA . SER A 1 139 ? -9.309 1.643 5.447 1.00 92.50 139 SER A CA 1
ATOM 1132 C C . SER A 1 139 ? -8.488 2.349 6.533 1.00 92.50 139 SER A C 1
ATOM 1134 O O . SER A 1 139 ? -8.913 2.373 7.682 1.00 92.50 139 SER A O 1
ATOM 1136 N N . PHE A 1 140 ? -7.374 2.978 6.153 1.00 93.44 140 PHE A N 1
ATOM 1137 C CA . PHE A 1 140 ? -6.457 3.763 6.987 1.00 93.44 140 PHE A CA 1
ATOM 1138 C C . PHE A 1 140 ? -6.153 5.138 6.371 1.00 93.44 140 PHE A C 1
ATOM 1140 O O . PHE A 1 140 ? -5.059 5.686 6.536 1.00 93.44 140 PHE A O 1
ATOM 1147 N N . GLN A 1 141 ? -7.084 5.703 5.600 1.00 89.44 141 GLN A N 1
ATOM 1148 C CA . GLN A 1 141 ? -6.891 7.027 5.009 1.00 89.44 141 GLN A CA 1
ATOM 1149 C C . GLN A 1 141 ? -6.564 8.048 6.110 1.00 89.44 141 GLN A C 1
ATOM 1151 O O . GLN A 1 141 ? -7.252 8.101 7.118 1.00 89.44 141 GLN A O 1
ATOM 1156 N N . GLN A 1 142 ? -5.535 8.873 5.918 1.00 88.81 142 GLN A N 1
ATOM 1157 C CA . GLN A 1 142 ? -5.050 9.881 6.872 1.00 88.81 142 GLN A CA 1
ATOM 1158 C C . GLN A 1 142 ? -4.503 9.358 8.218 1.00 88.81 142 GLN A C 1
ATOM 1160 O O . GLN A 1 142 ? -4.052 10.176 9.017 1.00 88.81 142 GLN A O 1
ATOM 1165 N N . ALA A 1 143 ? -4.450 8.044 8.462 1.00 92.81 143 ALA A N 1
ATOM 1166 C CA . ALA A 1 143 ? -3.812 7.488 9.659 1.00 92.81 143 ALA A CA 1
ATOM 1167 C C . ALA A 1 143 ? -2.270 7.516 9.530 1.00 92.81 143 ALA A C 1
ATOM 1169 O O . ALA A 1 143 ? -1.745 7.022 8.522 1.00 92.81 143 ALA A O 1
ATOM 1170 N N . PRO A 1 144 ? -1.522 8.049 10.520 1.00 95.12 144 PRO A N 1
ATOM 1171 C CA . PRO A 1 144 ? -0.065 8.179 10.464 1.00 95.12 144 PRO A CA 1
ATOM 1172 C C . PRO A 1 144 ? 0.658 6.879 10.845 1.00 95.12 144 PRO A C 1
ATOM 1174 O O . PRO A 1 144 ? 1.538 6.871 11.708 1.00 95.12 144 PRO A O 1
ATOM 1177 N N . LEU A 1 145 ? 0.297 5.770 10.192 1.00 96.69 145 LEU A N 1
ATOM 1178 C CA . LEU A 1 145 ? 0.871 4.455 10.474 1.00 96.69 145 LEU A CA 1
ATOM 1179 C C . LEU A 1 145 ? 2.395 4.492 10.339 1.00 96.69 145 LEU A C 1
ATOM 1181 O O . LEU A 1 145 ? 2.912 4.844 9.285 1.00 96.69 145 LEU A O 1
ATOM 1185 N N . GLN A 1 146 ? 3.097 4.091 11.391 1.00 97.56 146 GLN A N 1
ATOM 1186 C CA . GLN A 1 146 ? 4.545 3.900 11.462 1.00 97.56 146 GLN A CA 1
ATOM 1187 C C . GLN A 1 146 ? 4.936 2.429 11.263 1.00 97.56 146 GLN A C 1
ATOM 1189 O O . GLN A 1 146 ? 6.083 2.137 10.934 1.00 97.56 146 GLN A O 1
ATOM 1194 N N . SER A 1 147 ? 3.999 1.492 11.450 1.00 97.50 147 SER A N 1
ATOM 1195 C CA . SER A 1 147 ? 4.224 0.068 11.189 1.00 97.50 147 SER A CA 1
ATOM 1196 C C . SER A 1 147 ? 2.973 -0.629 10.660 1.00 97.50 147 SER A C 1
ATOM 1198 O O . SER A 1 147 ? 1.878 -0.450 11.198 1.00 97.50 147 SER A O 1
ATOM 1200 N N . ILE A 1 148 ? 3.166 -1.476 9.649 1.00 97.88 148 ILE A N 1
ATOM 1201 C CA . ILE A 1 148 ? 2.157 -2.386 9.104 1.00 97.88 148 ILE A CA 1
ATOM 1202 C C . ILE A 1 148 ? 2.755 -3.793 9.146 1.00 97.88 148 ILE A C 1
ATOM 1204 O O . ILE A 1 148 ? 3.687 -4.079 8.398 1.00 97.88 148 ILE A O 1
ATOM 1208 N N . ASP A 1 149 ? 2.231 -4.653 10.016 1.00 98.25 149 ASP A N 1
ATOM 1209 C CA . ASP A 1 149 ? 2.580 -6.076 10.063 1.00 98.25 149 ASP A CA 1
ATOM 1210 C C . ASP A 1 149 ? 1.440 -6.905 9.463 1.00 98.25 149 ASP A C 1
ATOM 1212 O O . ASP A 1 149 ? 0.418 -7.126 10.108 1.00 98.25 149 ASP A O 1
ATOM 1216 N N . SER A 1 150 ? 1.595 -7.296 8.193 1.00 97.62 150 SER A N 1
ATOM 1217 C CA . SER A 1 150 ? 0.599 -8.082 7.458 1.00 97.62 150 SER A CA 1
ATOM 1218 C C . SER A 1 150 ? 1.258 -9.034 6.464 1.00 97.62 150 SER A C 1
ATOM 1220 O O . SER A 1 150 ? 1.409 -8.753 5.272 1.00 97.62 150 SER A O 1
ATOM 1222 N N . ARG A 1 151 ? 1.708 -10.187 6.969 1.00 96.38 151 ARG A N 1
ATOM 1223 C CA . ARG A 1 151 ? 2.514 -11.155 6.199 1.00 96.38 151 ARG A CA 1
ATOM 1224 C C . ARG A 1 151 ? 1.806 -11.760 4.985 1.00 96.38 151 ARG A C 1
ATOM 1226 O O . ARG A 1 151 ? 2.478 -12.197 4.055 1.00 96.38 151 ARG A O 1
ATOM 1233 N N . ASN A 1 152 ? 0.475 -11.789 4.986 1.00 97.75 152 ASN A N 1
ATOM 1234 C CA . ASN A 1 152 ? -0.338 -12.424 3.945 1.00 97.75 152 ASN A CA 1
ATOM 1235 C C . ASN A 1 152 ? -1.222 -11.429 3.180 1.00 97.75 152 ASN A C 1
ATOM 1237 O O . ASN A 1 152 ? -2.105 -11.861 2.439 1.00 97.75 152 ASN A O 1
ATOM 1241 N N . LEU A 1 153 ? -0.972 -10.121 3.309 1.00 98.06 153 LEU A N 1
ATOM 1242 C CA . LEU A 1 153 ? -1.684 -9.101 2.545 1.00 98.06 153 LEU A CA 1
ATOM 1243 C C . LEU A 1 153 ? -1.427 -9.284 1.049 1.00 98.06 153 LEU A C 1
ATOM 1245 O O . LEU A 1 153 ? -0.314 -9.051 0.586 1.00 98.06 153 LEU A O 1
ATOM 1249 N N . LYS A 1 154 ? -2.457 -9.673 0.294 1.00 97.62 154 LYS A N 1
ATOM 1250 C CA . LYS A 1 154 ? -2.377 -9.922 -1.152 1.00 97.62 154 LYS A CA 1
ATOM 1251 C C . LYS A 1 154 ? -2.885 -8.759 -1.979 1.00 97.62 154 LYS A C 1
ATOM 1253 O O . LYS A 1 154 ? -2.377 -8.522 -3.071 1.00 97.62 154 LYS A O 1
ATOM 1258 N N . ARG A 1 155 ? -3.903 -8.052 -1.493 1.00 95.44 155 ARG A N 1
ATOM 1259 C CA . ARG A 1 155 ? -4.580 -7.002 -2.257 1.00 95.44 155 ARG A CA 1
ATOM 1260 C C . ARG A 1 155 ? -4.782 -5.759 -1.413 1.00 95.44 155 ARG A C 1
ATOM 1262 O O . ARG A 1 155 ? -5.135 -5.829 -0.238 1.00 95.44 155 ARG A O 1
ATOM 1269 N N . MET A 1 156 ? -4.607 -4.604 -2.037 1.00 93.69 156 MET A N 1
ATOM 1270 C CA . MET A 1 156 ? -4.837 -3.317 -1.395 1.00 93.69 156 MET A CA 1
ATOM 1271 C C . MET A 1 156 ? -5.648 -2.420 -2.319 1.00 93.69 156 MET A C 1
ATOM 1273 O O . MET A 1 156 ? -5.267 -2.179 -3.461 1.00 93.69 156 MET A O 1
ATOM 1277 N N . ALA A 1 157 ? -6.770 -1.904 -1.834 1.00 90.38 157 ALA A N 1
ATOM 1278 C CA . ALA A 1 157 ? -7.516 -0.905 -2.574 1.00 90.38 157 ALA A CA 1
ATOM 1279 C C . ALA A 1 157 ? -6.680 0.374 -2.712 1.00 90.38 157 ALA A C 1
ATOM 1281 O O . ALA A 1 157 ? -5.975 0.791 -1.787 1.00 90.38 157 ALA A O 1
ATOM 1282 N N . VAL A 1 158 ? -6.795 1.031 -3.861 1.00 83.62 158 VAL A N 1
ATOM 1283 C CA . VAL A 1 158 ? -6.214 2.356 -4.082 1.00 83.62 158 VAL A CA 1
ATOM 1284 C C . VAL A 1 158 ? -6.729 3.333 -3.007 1.00 83.62 158 VAL A C 1
ATOM 1286 O O . VAL A 1 158 ? -7.929 3.423 -2.741 1.00 83.62 158 VAL A O 1
ATOM 1289 N N . GLY A 1 159 ? -5.804 4.005 -2.317 1.00 84.75 159 GLY A N 1
ATOM 1290 C CA . GLY A 1 159 ? -6.107 4.942 -1.233 1.00 84.75 159 GLY A CA 1
ATOM 1291 C C . GLY A 1 159 ? -6.376 4.303 0.135 1.00 84.75 159 GLY A C 1
ATOM 1292 O O . GLY A 1 159 ? -6.729 5.034 1.058 1.00 84.75 159 GLY A O 1
ATOM 1293 N N . ALA A 1 160 ? -6.234 2.977 0.290 1.00 90.38 160 ALA A N 1
ATOM 1294 C CA . ALA A 1 160 ? -6.383 2.280 1.578 1.00 90.38 160 ALA A CA 1
ATOM 1295 C C . ALA A 1 160 ? -5.489 2.878 2.672 1.00 90.38 160 ALA A C 1
ATOM 1297 O O . ALA A 1 160 ? -5.959 3.182 3.763 1.00 90.38 160 ALA A O 1
ATOM 1298 N N . ILE A 1 161 ? -4.225 3.108 2.338 1.00 90.31 161 ILE A N 1
ATOM 1299 C CA . ILE A 1 161 ? -3.262 3.903 3.102 1.00 90.31 161 ILE A CA 1
ATOM 1300 C C . ILE A 1 161 ? -2.943 5.138 2.257 1.00 90.31 161 ILE A C 1
ATOM 1302 O O . ILE A 1 161 ? -2.938 5.003 1.041 1.00 90.31 161 ILE A O 1
ATOM 1306 N N . ASN A 1 162 ? -2.748 6.327 2.841 1.00 85.12 162 ASN A N 1
ATOM 1307 C CA . ASN A 1 162 ? -2.286 7.515 2.091 1.00 85.12 162 ASN A CA 1
ATOM 1308 C C . ASN A 1 162 ? -1.508 8.571 2.903 1.00 85.12 162 ASN A C 1
ATOM 1310 O O . ASN A 1 162 ? -0.997 9.519 2.316 1.00 85.12 162 ASN A O 1
ATOM 1314 N N . ASN A 1 163 ? -1.348 8.396 4.220 1.00 88.31 163 ASN A N 1
ATOM 1315 C CA . ASN A 1 163 ? -0.593 9.306 5.097 1.00 88.31 163 ASN A CA 1
ATOM 1316 C C . ASN A 1 163 ? 0.363 8.552 6.045 1.00 88.31 163 ASN A C 1
ATOM 1318 O O . ASN A 1 163 ? 0.560 8.936 7.194 1.00 88.31 163 ASN A O 1
ATOM 1322 N N . VAL A 1 164 ? 0.942 7.440 5.588 1.00 92.19 164 VAL A N 1
ATOM 1323 C CA . VAL A 1 164 ? 1.845 6.632 6.424 1.00 92.19 164 VAL A CA 1
ATOM 1324 C C . VAL A 1 164 ? 3.127 7.392 6.779 1.00 92.19 164 VAL A C 1
ATOM 1326 O O . VAL A 1 164 ? 3.633 8.175 5.981 1.00 92.19 164 VAL A O 1
ATOM 1329 N N . GLN A 1 165 ? 3.680 7.113 7.953 1.00 95.19 165 GLN A N 1
ATOM 1330 C CA . GLN A 1 165 ? 4.958 7.617 8.462 1.00 95.19 165 GLN A CA 1
ATOM 1331 C C . GLN A 1 165 ? 6.044 6.528 8.386 1.00 95.19 165 GLN A C 1
ATOM 1333 O O . GLN A 1 165 ? 6.844 6.349 9.301 1.00 95.19 165 GLN A O 1
ATOM 1338 N N . ILE A 1 166 ? 6.045 5.761 7.290 1.00 95.25 166 ILE A N 1
ATOM 1339 C CA . ILE A 1 166 ? 6.966 4.644 7.047 1.00 95.25 166 ILE A CA 1
ATOM 1340 C C . ILE A 1 166 ? 7.990 5.077 5.998 1.00 95.25 166 ILE A C 1
ATOM 1342 O O . ILE A 1 166 ? 7.627 5.317 4.849 1.00 95.25 166 ILE A O 1
ATOM 1346 N N . ALA A 1 167 ? 9.271 5.137 6.374 1.00 96.12 167 ALA A N 1
ATOM 1347 C CA . ALA A 1 167 ? 10.343 5.510 5.447 1.00 96.12 167 ALA A CA 1
ATOM 1348 C C . ALA A 1 167 ? 10.613 4.431 4.387 1.00 96.12 167 ALA A C 1
ATOM 1350 O O . ALA A 1 167 ? 10.757 4.731 3.202 1.00 96.12 167 ALA A O 1
ATOM 1351 N N . HIS A 1 168 ? 10.634 3.165 4.802 1.00 96.00 168 HIS A N 1
ATOM 1352 C CA . HIS A 1 168 ? 10.897 2.024 3.929 1.00 96.00 168 HIS A CA 1
ATOM 1353 C C . HIS A 1 168 ? 9.665 1.126 3.895 1.00 96.00 168 HIS A C 1
ATOM 1355 O O . HIS A 1 168 ? 9.508 0.229 4.723 1.00 96.00 168 HIS A O 1
ATOM 1361 N N . LEU A 1 169 ? 8.751 1.416 2.970 1.00 95.12 169 LEU A N 1
ATOM 1362 C CA . LEU A 1 169 ? 7.496 0.690 2.867 1.00 95.12 169 LEU A CA 1
ATOM 1363 C C . LEU A 1 169 ? 7.717 -0.627 2.127 1.00 95.12 169 LEU A C 1
ATOM 1365 O O . LEU A 1 169 ? 8.001 -0.643 0.929 1.00 95.12 169 LEU A O 1
ATOM 1369 N N . LYS A 1 170 ? 7.549 -1.729 2.857 1.00 96.38 170 LYS A N 1
ATOM 1370 C CA . LYS A 1 170 ? 7.740 -3.082 2.350 1.00 96.38 170 LYS A CA 1
ATOM 1371 C C . LYS A 1 170 ? 6.518 -3.944 2.631 1.00 96.38 170 LYS A C 1
ATOM 1373 O O . LYS A 1 170 ? 6.102 -4.057 3.779 1.00 96.38 170 LYS A O 1
ATOM 1378 N N . LEU A 1 171 ? 5.970 -4.561 1.587 1.00 96.19 171 LEU A N 1
ATOM 1379 C CA . LEU A 1 171 ? 4.833 -5.486 1.670 1.00 96.19 171 LEU A CA 1
ATOM 1380 C C . LEU A 1 171 ? 5.132 -6.712 0.800 1.00 96.19 171 LEU A C 1
ATOM 1382 O O . LEU A 1 171 ? 4.901 -6.706 -0.407 1.00 96.19 171 LEU A O 1
ATOM 1386 N N . GLU A 1 172 ? 5.684 -7.751 1.431 1.00 97.00 172 GLU A N 1
ATOM 1387 C CA . GLU A 1 172 ? 6.245 -8.944 0.771 1.00 97.00 172 GLU A CA 1
ATOM 1388 C C . GLU A 1 172 ? 5.236 -9.676 -0.122 1.00 97.00 172 GLU A C 1
ATOM 1390 O O . GLU A 1 172 ? 5.570 -10.097 -1.229 1.00 97.00 172 GLU A O 1
ATOM 1395 N N . SER A 1 173 ? 3.998 -9.808 0.357 1.00 98.12 173 SER A N 1
ATOM 1396 C CA . SER A 1 173 ? 2.956 -10.630 -0.269 1.00 98.12 173 SER A CA 1
ATOM 1397 C C . SER A 1 173 ? 1.983 -9.839 -1.143 1.00 98.12 173 SER A C 1
ATOM 1399 O O . SER A 1 173 ? 1.083 -10.443 -1.723 1.00 98.12 173 SER A O 1
ATOM 1401 N N . LEU A 1 174 ? 2.144 -8.515 -1.256 1.00 97.19 174 LEU A N 1
ATOM 1402 C CA . LEU A 1 174 ? 1.198 -7.670 -1.984 1.00 97.19 174 LEU A CA 1
ATOM 1403 C C . LEU A 1 174 ? 1.288 -7.950 -3.490 1.00 97.19 174 LEU A C 1
ATOM 1405 O O . LEU A 1 174 ? 2.305 -7.665 -4.115 1.00 97.19 174 LEU A O 1
ATOM 1409 N N . GLU A 1 175 ? 0.216 -8.488 -4.070 1.00 96.50 175 GLU A N 1
ATOM 1410 C CA . GLU A 1 175 ? 0.134 -8.891 -5.478 1.00 96.50 175 GLU A CA 1
ATOM 1411 C C . GLU A 1 175 ? -0.559 -7.845 -6.359 1.00 96.50 175 GLU A C 1
ATOM 1413 O O . GLU A 1 175 ? -0.220 -7.724 -7.539 1.00 96.50 175 GLU A O 1
ATOM 1418 N N . GLU A 1 176 ? -1.505 -7.078 -5.812 1.00 93.62 176 GLU A N 1
ATOM 1419 C CA . GLU A 1 176 ? -2.354 -6.184 -6.606 1.00 93.62 176 GLU A CA 1
ATOM 1420 C C . GLU A 1 176 ? -2.821 -4.938 -5.838 1.00 93.62 176 GLU A C 1
ATOM 1422 O O . GLU A 1 176 ? -3.290 -5.020 -4.697 1.00 93.62 176 GLU A O 1
ATOM 1427 N N . PHE A 1 177 ? -2.788 -3.793 -6.531 1.00 90.88 177 PHE A N 1
ATOM 1428 C CA . PHE A 1 177 ? -3.632 -2.645 -6.199 1.00 90.88 177 PHE A CA 1
ATOM 1429 C C . PHE A 1 177 ? -4.899 -2.635 -7.057 1.00 90.88 177 PHE A C 1
ATOM 1431 O O . PHE A 1 177 ? -4.798 -2.544 -8.283 1.00 90.88 177 PHE A O 1
ATOM 1438 N N . TYR A 1 178 ? -6.075 -2.659 -6.425 1.00 86.38 178 TYR A N 1
ATOM 1439 C CA . TYR A 1 178 ? -7.373 -2.712 -7.112 1.00 86.38 178 TYR A CA 1
ATOM 1440 C C . TYR A 1 178 ? -8.231 -1.457 -6.864 1.00 86.38 178 TYR A C 1
ATOM 1442 O O . TYR A 1 178 ? -7.911 -0.627 -6.010 1.00 86.38 178 TYR A O 1
ATOM 1450 N N . ASN A 1 179 ? -9.338 -1.343 -7.609 1.00 78.62 179 ASN A N 1
ATOM 1451 C CA . ASN A 1 179 ? -10.200 -0.158 -7.753 1.00 78.62 179 ASN A CA 1
ATOM 1452 C C . ASN A 1 179 ? -9.530 1.040 -8.455 1.00 78.62 179 ASN A C 1
ATOM 1454 O O . ASN A 1 179 ? -8.311 1.131 -8.599 1.00 78.62 179 ASN A O 1
ATOM 1458 N N . SER A 1 180 ? -10.363 1.964 -8.934 1.00 62.50 180 SER A N 1
ATOM 1459 C CA . SER A 1 180 ? -9.958 3.235 -9.538 1.00 62.50 180 SER A CA 1
ATOM 1460 C C . SER A 1 180 ? -10.192 4.365 -8.538 1.00 62.50 180 SER A C 1
ATOM 1462 O O . SER A 1 180 ? -11.330 4.569 -8.147 1.00 62.50 180 SER A O 1
ATOM 1464 N N . GLY A 1 181 ? -9.168 5.125 -8.143 1.00 56.44 181 GLY A N 1
ATOM 1465 C CA . GLY A 1 181 ? -9.362 6.179 -7.141 1.00 56.44 181 GLY A CA 1
ATOM 1466 C C . GLY A 1 181 ? -8.111 6.987 -6.792 1.00 56.44 181 GLY A C 1
ATOM 1467 O O . GLY A 1 181 ? -7.130 7.005 -7.543 1.00 56.44 181 GLY A O 1
ATOM 1468 N N . ASP A 1 182 ? -8.170 7.675 -5.647 1.00 53.97 182 ASP A N 1
ATOM 1469 C CA . ASP A 1 182 ? -7.074 8.479 -5.089 1.00 53.97 182 ASP A CA 1
ATOM 1470 C C . ASP A 1 182 ? -5.866 7.607 -4.741 1.00 53.97 182 ASP A C 1
ATOM 1472 O O . ASP A 1 182 ? -5.993 6.606 -4.045 1.00 53.97 182 ASP A O 1
ATOM 1476 N N . LEU A 1 183 ? -4.677 8.014 -5.177 1.00 59.09 183 LEU A N 1
ATOM 1477 C CA . LEU A 1 183 ? -3.443 7.253 -4.986 1.00 59.09 183 LEU A CA 1
ATOM 1478 C C . LEU A 1 183 ? -3.140 6.922 -3.531 1.00 59.09 183 LEU A C 1
ATOM 1480 O O . LEU A 1 183 ? -3.166 7.802 -2.669 1.00 59.09 183 LEU A O 1
ATOM 1484 N N . SER A 1 184 ? -2.686 5.687 -3.309 1.00 63.06 184 SER A N 1
ATOM 1485 C CA . SER A 1 184 ? -2.279 5.195 -1.991 1.00 63.06 184 SER A CA 1
ATOM 1486 C C . SER A 1 184 ? -1.086 5.943 -1.378 1.00 63.06 184 SER A C 1
ATOM 1488 O O . SER A 1 184 ? -0.775 5.750 -0.214 1.00 63.06 184 SER A O 1
ATOM 1490 N N . PHE A 1 185 ? -0.384 6.805 -2.116 1.00 71.50 185 PHE A N 1
ATOM 1491 C CA . PHE A 1 185 ? 0.774 7.531 -1.573 1.00 71.50 185 PHE A CA 1
ATOM 1492 C C . PHE A 1 185 ? 0.822 9.010 -1.964 1.00 71.50 185 PHE A C 1
ATOM 1494 O O . PHE A 1 185 ? 1.849 9.650 -1.754 1.00 71.50 185 PHE A O 1
ATOM 1501 N N . ALA A 1 186 ? -0.264 9.570 -2.511 1.00 72.12 186 ALA A N 1
ATOM 1502 C CA . ALA A 1 186 ? -0.270 10.968 -2.942 1.00 72.12 186 ALA A CA 1
ATOM 1503 C C . ALA A 1 186 ? 0.103 11.926 -1.803 1.00 72.12 186 ALA A C 1
ATOM 1505 O O . ALA A 1 186 ? -0.611 12.027 -0.809 1.00 72.12 186 ALA A O 1
ATOM 1506 N N . GLY A 1 187 ? 1.195 12.670 -1.989 1.00 71.31 187 GLY A N 1
ATOM 1507 C CA . GLY A 1 187 ? 1.671 13.678 -1.042 1.00 71.31 187 GLY A CA 1
ATOM 1508 C C . GLY A 1 187 ? 2.447 13.108 0.144 1.00 71.31 187 GLY A C 1
ATOM 1509 O O . GLY A 1 187 ? 2.754 13.858 1.069 1.00 71.31 187 GLY A O 1
ATOM 1510 N N . ASN A 1 188 ? 2.762 11.809 0.152 1.00 84.69 188 ASN A N 1
ATOM 1511 C CA . ASN A 1 188 ? 3.465 11.202 1.272 1.00 84.69 188 ASN A CA 1
ATOM 1512 C C . ASN A 1 188 ? 4.930 11.661 1.322 1.00 84.69 188 ASN A C 1
ATOM 1514 O O . ASN A 1 188 ? 5.723 11.359 0.431 1.00 84.69 188 ASN A O 1
ATOM 1518 N N . THR A 1 189 ? 5.298 12.378 2.382 1.00 89.69 189 THR A N 1
ATOM 1519 C CA . THR A 1 189 ? 6.652 12.915 2.573 1.00 89.69 189 THR A CA 1
ATOM 1520 C C . THR A 1 189 ? 7.568 11.994 3.377 1.00 89.69 189 THR A C 1
ATOM 1522 O O . THR A 1 189 ? 8.774 12.235 3.404 1.00 89.69 189 THR A O 1
ATOM 1525 N N . ALA A 1 190 ? 7.039 10.951 4.019 1.00 93.75 190 ALA A N 1
ATOM 1526 C CA . ALA A 1 190 ? 7.831 10.031 4.829 1.00 93.75 190 ALA A CA 1
ATOM 1527 C C . ALA A 1 190 ? 8.515 8.953 3.978 1.00 93.75 190 ALA A C 1
ATOM 1529 O O . ALA A 1 190 ? 9.659 8.602 4.254 1.00 93.75 190 ALA A O 1
ATOM 1530 N N . ILE A 1 191 ? 7.838 8.449 2.940 1.00 92.62 191 ILE A N 1
ATOM 1531 C CA . ILE A 1 191 ? 8.329 7.338 2.117 1.00 92.62 191 ILE A CA 1
ATOM 1532 C C . ILE A 1 191 ? 9.590 7.739 1.339 1.00 92.62 191 ILE A C 1
ATOM 1534 O O . ILE A 1 191 ? 9.585 8.663 0.524 1.00 92.62 191 ILE A O 1
ATOM 1538 N N . GLN A 1 192 ? 10.652 6.965 1.556 1.00 94.75 192 GLN A N 1
ATOM 1539 C CA . GLN A 1 192 ? 11.942 7.031 0.868 1.00 94.75 192 GLN A CA 1
ATOM 1540 C C . GLN A 1 192 ? 12.175 5.812 -0.025 1.00 94.75 192 GLN A C 1
ATOM 1542 O O . GLN A 1 192 ? 12.810 5.927 -1.072 1.00 94.75 192 GLN A O 1
ATOM 1547 N N . SER A 1 193 ? 11.643 4.642 0.333 1.00 94.19 193 SER A N 1
ATOM 1548 C CA . SER A 1 193 ? 11.692 3.474 -0.546 1.00 94.19 193 SER A CA 1
ATOM 1549 C C . SER A 1 193 ? 10.415 2.650 -0.533 1.00 94.19 193 SER A C 1
ATOM 1551 O O . SER A 1 193 ? 9.762 2.514 0.502 1.00 94.19 193 SER A O 1
ATOM 1553 N N . ILE A 1 194 ? 10.115 2.046 -1.681 1.00 93.69 194 ILE A N 1
ATOM 1554 C CA . ILE A 1 194 ? 9.013 1.100 -1.874 1.00 93.69 194 ILE A CA 1
ATOM 1555 C C . ILE A 1 194 ? 9.586 -0.250 -2.312 1.00 93.69 194 ILE A C 1
ATOM 1557 O O . ILE A 1 194 ? 10.344 -0.309 -3.279 1.00 93.69 194 ILE A O 1
ATOM 1561 N N . ASP A 1 195 ? 9.198 -1.327 -1.632 1.00 96.19 195 ASP A N 1
ATOM 1562 C CA . ASP A 1 195 ? 9.596 -2.702 -1.949 1.00 96.19 195 ASP A CA 1
ATOM 1563 C C . ASP A 1 195 ? 8.381 -3.642 -1.927 1.00 96.19 195 ASP A C 1
ATOM 1565 O O . ASP A 1 195 ? 7.911 -4.050 -0.860 1.00 96.19 195 ASP A O 1
ATOM 1569 N N . PHE A 1 196 ? 7.858 -3.967 -3.115 1.00 96.19 196 PHE A N 1
ATOM 1570 C CA . PHE A 1 196 ? 6.723 -4.882 -3.298 1.00 96.19 196 PHE A CA 1
ATOM 1571 C C . PHE A 1 196 ? 7.120 -6.030 -4.245 1.00 96.19 196 PHE A C 1
ATOM 1573 O O . PHE A 1 196 ? 6.810 -5.998 -5.441 1.00 96.19 196 PHE A O 1
ATOM 1580 N N . PRO A 1 197 ? 7.824 -7.062 -3.743 1.00 97.44 197 PRO A N 1
ATOM 1581 C CA . PRO A 1 197 ? 8.432 -8.099 -4.578 1.00 97.44 197 PRO A CA 1
ATOM 1582 C C . PRO A 1 197 ? 7.424 -9.049 -5.238 1.00 97.44 197 PRO A C 1
ATOM 1584 O O . PRO A 1 197 ? 7.769 -9.730 -6.209 1.00 97.44 197 PRO A O 1
ATOM 1587 N N . ALA A 1 198 ? 6.189 -9.111 -4.732 1.00 97.94 198 ALA A N 1
ATOM 1588 C CA . ALA A 1 198 ? 5.108 -9.921 -5.288 1.00 97.94 198 ALA A CA 1
ATOM 1589 C C . ALA A 1 198 ? 4.163 -9.158 -6.233 1.00 97.94 198 ALA A C 1
ATOM 1591 O O . ALA A 1 198 ? 3.338 -9.805 -6.880 1.00 97.94 198 ALA A O 1
ATOM 1592 N N . LEU A 1 199 ? 4.288 -7.829 -6.345 1.00 96.69 199 LEU A N 1
ATOM 1593 C CA . LEU A 1 199 ? 3.308 -6.996 -7.041 1.00 96.69 199 LEU A CA 1
ATOM 1594 C C . LEU A 1 199 ? 3.300 -7.288 -8.541 1.00 96.69 199 LEU A C 1
ATOM 1596 O O . LEU A 1 199 ? 4.331 -7.157 -9.193 1.00 96.69 199 LEU A O 1
ATOM 1600 N N . LYS A 1 200 ? 2.130 -7.641 -9.084 1.00 95.62 200 LYS A N 1
ATOM 1601 C CA . LYS A 1 200 ? 1.911 -7.970 -10.503 1.00 95.62 200 LYS A CA 1
ATOM 1602 C C . LYS A 1 200 ? 1.167 -6.870 -11.245 1.00 95.62 200 LYS A C 1
ATOM 1604 O O . LYS A 1 200 ? 1.462 -6.617 -12.414 1.00 95.62 200 LYS A O 1
ATOM 1609 N N . THR A 1 201 ? 0.202 -6.227 -10.589 1.00 92.06 201 THR A N 1
ATOM 1610 C CA . THR A 1 201 ? -0.672 -5.230 -11.218 1.00 92.06 201 THR A CA 1
ATOM 1611 C C . THR A 1 201 ? -0.912 -4.015 -10.323 1.00 92.06 201 THR A C 1
ATOM 1613 O O . THR A 1 201 ? -0.926 -4.109 -9.095 1.00 92.06 201 THR A O 1
ATOM 1616 N N . GLY A 1 202 ? -1.136 -2.851 -10.937 1.00 86.31 202 GLY A N 1
ATOM 1617 C CA . GLY A 1 202 ? -1.630 -1.684 -10.207 1.00 86.31 202 GLY A CA 1
ATOM 1618 C C . GLY A 1 202 ? -2.258 -0.614 -11.092 1.00 86.31 202 GLY A C 1
ATOM 1619 O O . GLY A 1 202 ? -1.744 -0.284 -12.157 1.00 86.31 202 GLY A O 1
ATOM 1620 N N . ALA A 1 203 ? -3.368 -0.025 -10.647 1.00 80.56 203 ALA A N 1
ATOM 1621 C CA . ALA A 1 203 ? -4.023 1.051 -11.393 1.00 80.56 203 ALA A CA 1
ATOM 1622 C C . ALA A 1 203 ? -3.190 2.345 -11.387 1.00 80.56 203 ALA A C 1
ATOM 1624 O O . ALA A 1 203 ? -2.942 2.940 -12.436 1.00 80.56 203 ALA A O 1
ATOM 1625 N N . ARG A 1 204 ? -2.725 2.768 -10.207 1.00 78.69 204 ARG A N 1
ATOM 1626 C CA . ARG A 1 204 ? -1.932 3.984 -10.009 1.00 78.69 204 ARG A CA 1
ATOM 1627 C C . ARG A 1 204 ? -0.967 3.776 -8.845 1.00 78.69 204 ARG A C 1
ATOM 1629 O O . ARG A 1 204 ? -1.419 3.680 -7.710 1.00 78.69 204 ARG A O 1
ATOM 1636 N N . LEU A 1 205 ? 0.331 3.644 -9.120 1.00 78.06 205 LEU A N 1
ATOM 1637 C CA . LEU A 1 205 ? 1.276 3.159 -8.104 1.00 78.06 205 LEU A CA 1
ATOM 1638 C C . LEU A 1 205 ? 1.887 4.270 -7.258 1.00 78.06 205 LEU A C 1
ATOM 1640 O O . LEU A 1 205 ? 1.785 4.229 -6.038 1.00 78.06 205 LEU A O 1
ATOM 1644 N N . ILE A 1 206 ? 2.528 5.251 -7.888 1.00 79.88 206 ILE A N 1
ATOM 1645 C CA . ILE A 1 206 ? 3.311 6.271 -7.185 1.00 79.88 206 ILE A CA 1
ATOM 1646 C C . ILE A 1 206 ? 2.835 7.648 -7.657 1.00 79.88 206 ILE A C 1
ATOM 1648 O O . ILE A 1 206 ? 2.698 7.888 -8.851 1.00 79.88 206 ILE A O 1
ATOM 1652 N N . ASP A 1 207 ? 2.549 8.568 -6.744 1.00 77.12 207 ASP A N 1
ATOM 1653 C CA . ASP A 1 207 ? 2.234 9.961 -7.083 1.00 77.12 207 ASP A CA 1
ATOM 1654 C C . ASP A 1 207 ? 2.669 10.873 -5.950 1.00 77.12 207 ASP A C 1
ATOM 1656 O O . ASP A 1 207 ? 2.416 10.551 -4.793 1.00 77.12 207 ASP A O 1
ATOM 1660 N N . LYS A 1 208 ? 3.297 12.006 -6.278 1.00 77.31 208 LYS A N 1
ATOM 1661 C CA . LYS A 1 208 ? 3.699 13.047 -5.320 1.00 77.31 208 LYS A CA 1
ATOM 1662 C C . LYS A 1 208 ? 4.360 12.480 -4.053 1.00 77.31 208 LYS A C 1
ATOM 1664 O O . LYS A 1 208 ? 3.958 12.820 -2.944 1.00 77.31 208 LYS A O 1
ATOM 1669 N N . VAL A 1 209 ? 5.358 11.612 -4.222 1.00 84.19 209 VAL A N 1
ATOM 1670 C CA . VAL A 1 209 ? 6.185 11.082 -3.122 1.00 84.19 209 VAL A CA 1
ATOM 1671 C C . VAL A 1 209 ? 7.563 11.750 -3.200 1.00 84.19 209 VAL A C 1
ATOM 1673 O O . VAL A 1 209 ? 8.489 11.170 -3.772 1.00 84.19 209 VAL A O 1
ATOM 1676 N N . PRO A 1 210 ? 7.720 12.994 -2.709 1.00 83.50 210 PRO A N 1
ATOM 1677 C CA . PRO A 1 210 ? 8.869 13.832 -3.056 1.00 83.50 210 PRO A CA 1
ATOM 1678 C C . PRO A 1 210 ? 10.212 13.277 -2.567 1.00 83.50 210 PRO A C 1
ATOM 1680 O O . PRO A 1 210 ? 11.252 13.480 -3.190 1.00 83.50 210 PRO A O 1
ATOM 1683 N N . ASN A 1 211 ? 10.194 12.522 -1.467 1.00 89.56 211 ASN A N 1
ATOM 1684 C CA . ASN A 1 211 ? 11.390 11.936 -0.868 1.00 89.56 211 ASN A CA 1
ATOM 1685 C C . ASN A 1 211 ? 11.708 10.523 -1.372 1.00 89.56 211 ASN A C 1
ATOM 1687 O O . ASN A 1 211 ? 12.644 9.915 -0.862 1.00 89.56 211 ASN A O 1
ATOM 1691 N N . LEU A 1 212 ? 10.976 10.007 -2.364 1.00 89.00 212 LEU A N 1
ATOM 1692 C CA . LEU A 1 212 ? 11.203 8.666 -2.893 1.00 89.00 212 LEU A CA 1
ATOM 1693 C C . LEU A 1 212 ? 12.564 8.578 -3.590 1.00 89.00 212 LEU A C 1
ATOM 1695 O O . LEU A 1 212 ? 12.812 9.296 -4.556 1.00 89.00 212 LEU A O 1
ATOM 1699 N N . GLU A 1 213 ? 13.410 7.665 -3.127 1.00 91.38 213 GLU A N 1
ATOM 1700 C CA . GLU A 1 213 ? 14.784 7.432 -3.581 1.00 91.38 213 GLU A CA 1
ATOM 1701 C C . GLU A 1 213 ? 14.953 6.048 -4.231 1.00 91.38 213 GLU A C 1
ATOM 1703 O O . GLU A 1 213 ? 15.770 5.906 -5.141 1.00 91.38 213 GLU A O 1
ATOM 1708 N N . ALA A 1 214 ? 14.157 5.044 -3.831 1.00 91.25 214 ALA A N 1
ATOM 1709 C CA . ALA A 1 214 ? 14.246 3.680 -4.362 1.00 91.25 214 ALA A CA 1
ATOM 1710 C C . ALA A 1 214 ? 12.880 2.996 -4.553 1.00 91.25 214 ALA A C 1
ATOM 1712 O O . ALA A 1 214 ? 11.966 3.144 -3.744 1.00 91.25 214 ALA A O 1
ATOM 1713 N N . VAL A 1 215 ? 12.759 2.197 -5.617 1.00 91.31 215 VAL A N 1
ATOM 1714 C CA . VAL A 1 215 ? 11.566 1.397 -5.937 1.00 91.31 215 VAL A CA 1
ATOM 1715 C C . VAL A 1 215 ? 12.005 0.007 -6.398 1.00 91.31 215 VAL A C 1
ATOM 1717 O O . VAL A 1 215 ? 12.779 -0.099 -7.348 1.00 91.31 215 VAL A O 1
ATOM 1720 N N . ASN A 1 216 ? 11.492 -1.045 -5.757 1.00 94.62 216 ASN A N 1
ATOM 1721 C CA . ASN A 1 216 ? 11.734 -2.443 -6.116 1.00 94.62 216 ASN A CA 1
ATOM 1722 C C . ASN A 1 216 ? 10.414 -3.158 -6.438 1.00 94.62 216 ASN A C 1
ATOM 1724 O O . ASN A 1 216 ? 9.624 -3.452 -5.542 1.00 94.62 216 ASN A O 1
ATOM 1728 N N . LEU A 1 217 ? 10.178 -3.419 -7.729 1.00 95.06 217 LEU A N 1
ATOM 1729 C CA . LEU A 1 217 ? 8.943 -4.016 -8.262 1.00 95.06 217 LEU A CA 1
ATOM 1730 C C . LEU A 1 217 ? 9.263 -5.095 -9.322 1.00 95.06 217 LEU A C 1
ATOM 1732 O O . LEU A 1 217 ? 8.898 -4.954 -10.491 1.00 95.06 217 LEU A O 1
ATOM 1736 N N . PRO A 1 218 ? 9.980 -6.173 -8.957 1.00 96.38 218 PRO A N 1
ATOM 1737 C CA . PRO A 1 218 ? 10.569 -7.120 -9.906 1.00 96.38 218 PRO A CA 1
ATOM 1738 C C . PRO A 1 218 ? 9.544 -7.954 -10.686 1.00 96.38 218 PRO A C 1
ATOM 1740 O O . PRO A 1 218 ? 9.881 -8.482 -11.741 1.00 96.38 218 PRO A O 1
ATOM 1743 N N . LYS A 1 219 ? 8.313 -8.094 -10.179 1.00 97.25 219 LYS A N 1
ATOM 1744 C CA . LYS A 1 219 ? 7.241 -8.897 -10.793 1.00 97.25 219 LYS A CA 1
ATOM 1745 C C . LYS A 1 219 ? 6.117 -8.063 -11.408 1.00 97.25 219 LYS A C 1
ATOM 1747 O O . LYS A 1 219 ? 5.126 -8.639 -11.848 1.00 97.25 219 LYS A O 1
ATOM 1752 N N . LEU A 1 220 ? 6.253 -6.735 -11.440 1.00 94.94 220 LEU A N 1
ATOM 1753 C CA . LEU A 1 220 ? 5.201 -5.862 -11.951 1.00 94.94 220 LEU A CA 1
ATOM 1754 C C . LEU A 1 220 ? 5.054 -6.067 -13.457 1.00 94.94 220 LEU A C 1
ATOM 1756 O O . LEU A 1 220 ? 5.981 -5.771 -14.203 1.00 94.94 220 LEU A O 1
ATOM 1760 N N . GLU A 1 221 ? 3.884 -6.533 -13.891 1.00 93.38 221 GLU A N 1
ATOM 1761 C CA . GLU A 1 221 ? 3.584 -6.823 -15.295 1.00 93.38 221 GLU A CA 1
ATOM 1762 C C . GLU A 1 221 ? 2.723 -5.740 -15.945 1.00 93.38 221 GLU A C 1
ATOM 1764 O O . GLU A 1 221 ? 2.927 -5.404 -17.110 1.00 93.38 221 GLU A O 1
ATOM 1769 N N . ASN A 1 222 ? 1.754 -5.182 -15.213 1.00 89.88 222 ASN A N 1
ATOM 1770 C CA . ASN A 1 222 ? 0.807 -4.218 -15.769 1.00 89.88 222 ASN A CA 1
ATOM 1771 C C . ASN A 1 222 ? 0.592 -3.048 -14.817 1.00 89.88 222 ASN A C 1
ATOM 1773 O O . ASN A 1 222 ? 0.271 -3.240 -13.644 1.00 89.88 222 ASN A O 1
ATOM 1777 N N . VAL A 1 223 ? 0.698 -1.826 -15.332 1.00 86.69 223 VAL A N 1
ATOM 1778 C CA . VAL A 1 223 ? 0.391 -0.632 -14.551 1.00 86.69 223 VAL A CA 1
ATOM 1779 C C . VAL A 1 223 ? -0.398 0.384 -15.365 1.00 86.69 223 VAL A C 1
ATOM 1781 O O . VAL A 1 223 ? -0.005 0.750 -16.467 1.00 86.69 223 VAL A O 1
ATOM 1784 N N . GLY A 1 224 ? -1.511 0.873 -14.817 1.00 82.12 224 GLY A N 1
ATOM 1785 C CA . GLY A 1 224 ? -2.306 1.922 -15.459 1.00 82.12 224 GLY A CA 1
ATOM 1786 C C . GLY A 1 224 ? -1.543 3.244 -15.498 1.00 82.12 224 GLY A C 1
ATOM 1787 O O . GLY A 1 224 ? -1.379 3.851 -16.545 1.00 82.12 224 GLY A O 1
ATOM 1788 N N . THR A 1 225 ? -1.006 3.691 -14.368 1.00 80.00 225 THR A N 1
ATOM 1789 C CA . THR A 1 225 ? -0.116 4.853 -14.286 1.00 80.00 225 THR A CA 1
ATOM 1790 C C . THR A 1 225 ? 1.002 4.570 -13.299 1.00 80.00 225 THR A C 1
ATOM 1792 O O . THR A 1 225 ? 0.751 4.302 -12.121 1.00 80.00 225 THR A O 1
ATOM 1795 N N . PHE A 1 226 ? 2.242 4.636 -13.776 1.00 78.56 226 PHE A N 1
ATOM 1796 C CA . PHE A 1 226 ? 3.390 4.261 -12.960 1.00 78.56 226 PHE A CA 1
ATOM 1797 C C . PHE A 1 226 ? 3.754 5.339 -11.934 1.00 78.56 226 PHE A C 1
ATOM 1799 O O . PHE A 1 226 ? 3.784 5.068 -10.737 1.00 78.56 226 PHE A O 1
ATOM 1806 N N . MET A 1 227 ? 3.976 6.571 -12.402 1.00 76.69 227 MET A N 1
ATOM 1807 C CA . MET A 1 227 ? 4.312 7.716 -11.553 1.00 76.69 227 MET A CA 1
ATOM 1808 C C . MET A 1 227 ? 3.554 8.977 -11.981 1.00 76.69 227 MET A C 1
ATOM 1810 O O . MET A 1 227 ? 3.792 9.441 -13.094 1.00 76.69 227 MET A O 1
ATOM 1814 N N . GLY A 1 228 ? 2.706 9.558 -11.131 1.00 66.25 228 GLY A N 1
ATOM 1815 C CA . GLY A 1 228 ? 2.118 10.903 -11.298 1.00 66.25 228 GLY A CA 1
ATOM 1816 C C . GLY A 1 228 ? 2.959 11.995 -10.618 1.00 66.25 228 GLY A C 1
ATOM 1817 O O . GLY A 1 228 ? 3.889 11.662 -9.907 1.00 66.25 228 GLY A O 1
ATOM 1818 N N . GLY A 1 229 ? 2.689 13.280 -10.817 1.00 62.31 229 GLY A N 1
ATOM 1819 C CA . GLY A 1 229 ? 3.262 14.374 -10.027 1.00 62.31 229 GLY A CA 1
ATOM 1820 C C . GLY A 1 229 ? 4.708 14.764 -10.345 1.00 62.31 229 GLY A C 1
ATOM 1821 O O . GLY A 1 229 ? 5.374 14.164 -11.195 1.00 62.31 229 GLY A O 1
ATOM 1822 N N . ASP A 1 230 ? 5.153 15.797 -9.630 1.00 56.19 230 ASP A N 1
ATOM 1823 C CA . ASP A 1 230 ? 6.429 16.487 -9.791 1.00 56.19 230 ASP A CA 1
ATOM 1824 C C . ASP A 1 230 ? 7.367 16.206 -8.598 1.00 56.19 230 ASP A C 1
ATOM 1826 O O . ASP A 1 230 ? 6.901 15.934 -7.495 1.00 56.19 230 ASP A O 1
ATOM 1830 N N . GLU A 1 231 ? 8.681 16.295 -8.839 1.00 64.56 231 GLU A N 1
ATOM 1831 C CA . GLU A 1 231 ? 9.761 16.369 -7.834 1.00 64.56 231 GLU A CA 1
ATOM 1832 C C . GLU A 1 231 ? 10.064 15.085 -7.051 1.00 64.56 231 GLU A C 1
ATOM 1834 O O . GLU A 1 231 ? 10.000 15.044 -5.830 1.00 64.56 231 GLU A O 1
ATOM 1839 N N . TYR A 1 232 ? 10.491 14.038 -7.756 1.00 73.00 232 TYR A N 1
ATOM 1840 C CA . TYR A 1 232 ? 11.064 12.844 -7.134 1.00 73.00 232 TYR A CA 1
ATOM 1841 C C . TYR A 1 232 ? 12.580 12.955 -6.945 1.00 73.00 232 TYR A C 1
ATOM 1843 O O . TYR A 1 232 ? 13.283 13.417 -7.845 1.00 73.00 232 TYR A O 1
ATOM 1851 N N . LYS A 1 233 ? 13.119 12.436 -5.834 1.00 82.00 233 LYS A N 1
ATOM 1852 C CA . LYS A 1 233 ? 14.573 12.213 -5.708 1.00 82.00 233 LYS A CA 1
ATOM 1853 C C . LYS A 1 233 ? 15.067 11.022 -6.531 1.00 82.00 233 LYS A C 1
ATOM 1855 O O . LYS A 1 233 ? 16.244 10.977 -6.894 1.00 82.00 233 LYS A O 1
ATOM 1860 N N . ILE A 1 234 ? 14.191 10.059 -6.819 1.00 79.44 234 ILE A N 1
ATOM 1861 C CA . ILE A 1 234 ? 14.526 8.855 -7.571 1.00 79.44 234 ILE A CA 1
ATOM 1862 C C . ILE A 1 234 ? 14.892 9.203 -9.015 1.00 79.44 234 ILE A C 1
ATOM 1864 O O . ILE A 1 234 ? 14.142 9.851 -9.740 1.00 79.44 234 ILE A O 1
ATOM 1868 N N . LYS A 1 235 ? 16.073 8.743 -9.435 1.00 74.31 235 LYS A N 1
ATOM 1869 C CA . LYS A 1 235 ? 16.629 9.021 -10.769 1.00 74.31 235 LYS A CA 1
ATOM 1870 C C . LYS A 1 235 ? 16.500 7.847 -11.729 1.00 74.31 235 LYS A C 1
ATOM 1872 O O . LYS A 1 235 ? 16.513 8.041 -12.942 1.00 74.31 235 LYS A O 1
ATOM 1877 N N . ARG A 1 236 ? 16.398 6.625 -11.202 1.00 72.94 236 ARG A N 1
ATOM 1878 C CA . ARG A 1 236 ? 16.361 5.394 -11.991 1.00 72.94 236 ARG A CA 1
ATOM 1879 C C . ARG A 1 236 ? 15.453 4.362 -11.339 1.00 72.94 236 ARG A C 1
ATOM 1881 O O . ARG A 1 236 ? 15.533 4.152 -10.134 1.00 72.94 236 ARG A O 1
ATOM 1888 N N . VAL A 1 237 ? 14.653 3.690 -12.158 1.00 81.44 237 VAL A N 1
ATOM 1889 C CA . VAL A 1 237 ? 13.908 2.483 -11.790 1.00 81.44 237 VAL A CA 1
ATOM 1890 C C . VAL A 1 237 ? 14.107 1.422 -12.864 1.00 81.44 237 VAL A C 1
ATOM 1892 O O . VAL A 1 237 ? 14.107 1.750 -14.047 1.00 81.44 237 VAL A O 1
ATOM 1895 N N . THR A 1 238 ? 14.220 0.159 -12.460 1.00 81.19 238 THR A N 1
ATOM 1896 C CA . THR A 1 238 ? 14.201 -0.993 -13.368 1.00 81.19 238 THR A CA 1
ATOM 1897 C C . THR A 1 238 ? 12.937 -1.810 -13.108 1.00 81.19 238 THR A C 1
ATOM 1899 O O . THR A 1 238 ? 12.664 -2.185 -11.970 1.00 81.19 238 THR A O 1
ATOM 1902 N N . LEU A 1 239 ? 12.165 -2.084 -14.160 1.00 85.44 239 LEU A N 1
ATOM 1903 C CA . LEU A 1 239 ? 10.930 -2.870 -14.117 1.00 85.44 239 LEU A CA 1
ATOM 1904 C C . LEU A 1 239 ? 11.084 -4.107 -15.017 1.00 85.44 239 LEU A C 1
ATOM 1906 O O . LEU A 1 239 ? 10.609 -4.104 -16.146 1.00 85.44 239 LEU A O 1
ATOM 1910 N N . PRO A 1 240 ? 11.769 -5.171 -14.571 1.00 85.50 240 PRO A N 1
ATOM 1911 C CA . PRO A 1 240 ? 12.229 -6.241 -15.462 1.00 85.50 240 PRO A CA 1
ATOM 1912 C C . PRO A 1 240 ? 11.115 -7.137 -16.026 1.00 85.50 240 PRO A C 1
ATOM 1914 O O . PRO A 1 240 ? 11.353 -7.834 -17.007 1.00 85.50 240 PRO A O 1
ATOM 1917 N N . ALA A 1 241 ? 9.922 -7.138 -15.424 1.00 91.19 241 ALA A N 1
ATOM 1918 C CA . ALA A 1 241 ? 8.787 -7.965 -15.842 1.00 91.19 241 ALA A CA 1
ATOM 1919 C C . ALA A 1 241 ? 7.646 -7.168 -16.501 1.00 91.19 241 ALA A C 1
ATOM 1921 O O . ALA A 1 241 ? 6.609 -7.754 -16.819 1.00 91.19 241 ALA A O 1
ATOM 1922 N N . ILE A 1 242 ? 7.804 -5.849 -16.692 1.00 85.62 242 ILE A N 1
ATOM 1923 C CA . ILE A 1 242 ? 6.702 -5.004 -17.165 1.00 85.62 242 ILE A CA 1
ATOM 1924 C C . ILE A 1 242 ? 6.355 -5.318 -18.619 1.00 85.62 242 ILE A C 1
ATOM 1926 O O . ILE A 1 242 ? 7.227 -5.403 -19.478 1.00 85.62 242 ILE A O 1
ATOM 1930 N N . LYS A 1 243 ? 5.058 -5.471 -18.880 1.00 84.69 243 LYS A N 1
ATOM 1931 C CA . LYS A 1 243 ? 4.468 -5.722 -20.197 1.00 84.69 243 LYS A CA 1
ATOM 1932 C C . LYS A 1 243 ? 3.680 -4.515 -20.682 1.00 84.69 243 LYS A C 1
ATOM 1934 O O . LYS A 1 243 ? 3.797 -4.154 -21.843 1.00 84.69 243 LYS A O 1
ATOM 1939 N N . ASN A 1 244 ? 2.896 -3.879 -19.807 1.00 81.56 244 ASN A N 1
ATOM 1940 C CA . ASN A 1 244 ? 2.034 -2.756 -20.184 1.00 81.56 244 ASN A CA 1
ATOM 1941 C C . ASN A 1 244 ? 2.110 -1.607 -19.173 1.00 81.56 244 ASN A C 1
ATOM 1943 O O . ASN A 1 244 ? 1.927 -1.810 -17.969 1.00 81.56 244 ASN A O 1
ATOM 1947 N N . ILE A 1 245 ? 2.320 -0.390 -19.676 1.00 80.50 245 ILE A N 1
ATOM 1948 C CA . ILE A 1 245 ? 2.246 0.865 -18.924 1.00 80.50 245 ILE A CA 1
ATOM 1949 C C . ILE A 1 245 ? 1.227 1.779 -19.611 1.00 80.50 245 ILE A C 1
ATOM 1951 O O . ILE A 1 245 ? 1.502 2.320 -20.677 1.00 80.50 245 ILE A O 1
ATOM 1955 N N . GLY A 1 246 ? 0.077 2.028 -18.988 1.00 75.56 246 GLY A N 1
ATOM 1956 C CA . GLY A 1 246 ? -0.904 2.967 -19.543 1.00 75.56 246 GLY A CA 1
ATOM 1957 C C . GLY A 1 246 ? -0.361 4.402 -19.576 1.00 75.56 246 GLY A C 1
ATOM 1958 O O . GLY A 1 246 ? -0.455 5.122 -20.562 1.00 75.56 246 GLY A O 1
ATOM 1959 N N . THR A 1 247 ? 0.261 4.855 -18.491 1.00 73.44 247 THR A N 1
ATOM 1960 C CA . THR A 1 247 ? 0.815 6.207 -18.391 1.00 73.44 247 THR A CA 1
ATOM 1961 C C . THR A 1 247 ? 2.106 6.226 -17.590 1.00 73.44 247 THR A C 1
ATOM 1963 O O . THR A 1 247 ? 2.154 5.913 -16.397 1.00 73.44 247 THR A O 1
ATOM 1966 N N . LEU A 1 248 ? 3.168 6.677 -18.245 1.00 68.25 248 LEU A N 1
ATOM 1967 C CA . LEU A 1 248 ? 4.449 6.977 -17.635 1.00 68.25 248 LEU A CA 1
ATOM 1968 C C . LEU A 1 248 ? 4.528 8.486 -17.361 1.00 68.25 248 LEU A C 1
ATOM 1970 O O . LEU A 1 248 ? 5.135 9.224 -18.134 1.00 68.25 248 LEU A O 1
ATOM 1974 N N . GLY A 1 249 ? 3.908 8.970 -16.278 1.00 62.38 249 GLY A N 1
ATOM 1975 C CA . GLY A 1 249 ? 3.934 10.407 -15.956 1.00 62.38 249 GLY A CA 1
ATOM 1976 C C . GLY A 1 249 ? 2.646 11.182 -16.199 1.00 62.38 249 GLY A C 1
ATOM 1977 O O . GLY A 1 249 ? 2.048 11.101 -17.261 1.00 62.38 249 GLY A O 1
ATOM 1978 N N . SER A 1 250 ? 2.291 12.027 -15.233 1.00 46.91 250 SER A N 1
ATOM 1979 C CA . SER A 1 250 ? 1.350 13.149 -15.355 1.00 46.91 250 SER A CA 1
ATOM 1980 C C . SER A 1 250 ? 1.782 14.146 -14.275 1.00 46.91 250 SER A C 1
ATOM 1982 O O . SER A 1 250 ? 1.434 13.917 -13.128 1.00 46.91 250 SER A O 1
ATOM 1984 N N . THR A 1 251 ? 2.679 15.111 -14.499 1.00 45.81 251 THR A N 1
ATOM 1985 C CA . THR A 1 251 ? 2.406 16.441 -15.090 1.00 45.81 251 THR A CA 1
ATOM 1986 C C . THR A 1 251 ? 3.709 17.280 -15.160 1.00 45.81 251 THR A C 1
ATOM 1988 O O . THR A 1 251 ? 4.772 16.730 -14.918 1.00 45.81 251 THR A O 1
ATOM 1991 N N . SER A 1 252 ? 3.568 18.560 -15.554 1.00 42.00 252 SER A N 1
ATOM 1992 C CA . SER A 1 252 ? 4.491 19.717 -15.641 1.00 42.00 252 SER A CA 1
ATOM 1993 C C . SER A 1 252 ? 5.889 19.529 -16.266 1.00 42.00 252 SER A C 1
ATOM 1995 O O . SER A 1 252 ? 6.659 18.629 -15.955 1.00 42.00 252 SER A O 1
ATOM 1997 N N . MET A 1 253 ? 6.239 20.431 -17.192 1.00 37.06 253 MET A N 1
ATOM 1998 C CA . MET A 1 253 ? 7.466 20.382 -18.003 1.00 37.06 253 MET A CA 1
ATOM 1999 C C . MET A 1 253 ? 8.765 20.619 -17.203 1.00 37.06 253 MET A C 1
ATOM 2001 O O . MET A 1 253 ? 9.834 20.635 -17.814 1.00 37.06 253 MET A O 1
ATOM 2005 N N . TYR A 1 254 ? 8.721 20.692 -15.866 1.00 39.03 254 TYR A N 1
ATOM 2006 C CA . TYR A 1 254 ? 9.814 21.222 -15.037 1.00 39.03 254 TYR A CA 1
ATOM 2007 C C . TYR A 1 254 ? 10.315 20.307 -13.905 1.00 39.03 254 TYR A C 1
ATOM 2009 O O . TYR A 1 254 ? 11.201 20.711 -13.157 1.00 39.03 254 TYR A O 1
ATOM 2017 N N . SER A 1 255 ? 9.802 19.082 -13.771 1.00 44.00 255 SER A N 1
ATOM 2018 C CA . SER A 1 255 ? 10.132 18.208 -12.638 1.00 44.00 255 SER A CA 1
ATOM 2019 C C . SER A 1 255 ? 11.195 17.129 -12.913 1.00 44.00 255 SER A C 1
ATOM 2021 O O . SER A 1 255 ? 11.513 16.811 -14.059 1.00 44.00 255 SER A O 1
ATOM 2023 N N . ALA A 1 256 ? 11.782 16.619 -11.820 1.00 45.66 256 ALA A N 1
ATOM 2024 C CA . ALA A 1 256 ? 12.981 15.778 -11.746 1.00 45.66 256 ALA A CA 1
ATOM 2025 C C . ALA A 1 256 ? 13.089 14.641 -12.786 1.00 45.66 256 ALA A C 1
ATOM 2027 O O . ALA A 1 256 ? 12.139 13.908 -13.065 1.00 45.66 256 ALA A O 1
ATOM 2028 N N . LYS A 1 257 ? 14.314 14.484 -13.311 1.00 61.50 257 LYS A N 1
ATOM 2029 C CA . LYS A 1 257 ? 14.708 13.528 -14.354 1.00 61.50 257 LYS A CA 1
ATOM 2030 C C . LYS A 1 257 ? 14.627 12.091 -13.825 1.00 61.50 257 LYS A C 1
ATOM 2032 O O . LYS A 1 257 ? 15.447 11.688 -13.002 1.00 61.50 257 LYS A O 1
ATOM 2037 N N . LEU A 1 258 ? 13.679 11.315 -14.338 1.00 65.19 258 LEU A N 1
ATOM 2038 C CA . LEU A 1 258 ? 13.519 9.900 -14.016 1.00 65.19 258 LEU A CA 1
ATOM 2039 C C . LEU A 1 258 ? 13.749 9.039 -15.259 1.00 65.19 258 LEU A C 1
ATOM 2041 O O . LEU A 1 258 ? 13.062 9.184 -16.274 1.00 65.19 258 LEU A O 1
ATOM 2045 N N . MET A 1 259 ? 14.660 8.081 -15.130 1.00 66.69 259 MET A N 1
ATOM 2046 C CA . MET A 1 259 ? 14.858 7.001 -16.087 1.00 66.69 259 MET A CA 1
ATOM 2047 C C . MET A 1 259 ? 14.108 5.743 -15.658 1.00 66.69 259 MET A C 1
ATOM 2049 O O . MET A 1 259 ? 14.208 5.325 -14.503 1.00 66.69 259 MET A O 1
ATOM 2053 N N . VAL A 1 260 ? 13.419 5.098 -16.598 1.00 72.56 260 VAL A N 1
ATOM 2054 C CA . VAL A 1 260 ? 12.756 3.810 -16.364 1.00 72.56 260 VAL A CA 1
ATOM 2055 C C . VAL A 1 260 ? 13.277 2.775 -17.362 1.00 72.56 260 VAL A C 1
ATOM 2057 O O . VAL A 1 260 ? 13.093 2.913 -18.568 1.00 72.56 260 VAL A O 1
ATOM 2060 N N . GLU A 1 261 ? 13.958 1.746 -16.864 1.00 71.19 261 GLU A N 1
ATOM 2061 C CA . GLU A 1 261 ? 14.437 0.601 -17.648 1.00 71.19 261 GLU A CA 1
ATOM 2062 C C . GLU A 1 261 ? 13.341 -0.470 -17.703 1.00 71.19 261 GLU A C 1
ATOM 2064 O O . GLU A 1 261 ? 12.858 -0.920 -16.660 1.00 71.19 261 GLU A O 1
ATOM 2069 N N . ILE A 1 262 ? 12.949 -0.868 -18.915 1.00 69.62 262 ILE A N 1
ATOM 2070 C CA . ILE A 1 262 ? 11.859 -1.815 -19.193 1.00 69.62 262 ILE A CA 1
ATOM 2071 C C . ILE A 1 262 ? 12.287 -2.874 -20.235 1.00 69.62 262 ILE A C 1
ATOM 2073 O O . ILE A 1 262 ? 13.304 -2.695 -20.913 1.00 69.62 262 ILE A O 1
ATOM 2077 N N . PRO A 1 263 ? 11.553 -3.991 -20.392 1.00 70.56 263 PRO A N 1
ATOM 2078 C CA . PRO A 1 263 ? 11.742 -4.938 -21.489 1.00 70.56 263 PRO A CA 1
ATOM 2079 C C . PRO A 1 263 ? 11.447 -4.326 -22.865 1.00 70.56 263 PRO A C 1
ATOM 2081 O O . PRO A 1 263 ? 10.732 -3.337 -22.987 1.00 70.56 263 PRO A O 1
ATOM 2084 N N . HIS A 1 264 ? 12.008 -4.917 -23.922 1.00 59.16 264 HIS A N 1
ATOM 2085 C CA . HIS A 1 264 ? 11.815 -4.473 -25.315 1.00 59.16 264 HIS A CA 1
ATOM 2086 C C . HIS A 1 264 ? 10.417 -4.635 -25.883 1.00 59.16 264 HIS A C 1
ATOM 2088 O O . HIS A 1 264 ? 10.014 -3.885 -26.763 1.00 59.16 264 HIS A O 1
ATOM 2094 N N . ASP A 1 265 ? 9.698 -5.603 -25.357 1.00 68.19 265 ASP A N 1
ATOM 2095 C CA . ASP A 1 265 ? 8.350 -5.991 -25.715 1.00 68.19 265 ASP A CA 1
ATOM 2096 C C . ASP A 1 265 ? 7.302 -5.300 -24.830 1.00 68.19 265 ASP A C 1
ATOM 2098 O O . ASP A 1 265 ? 6.105 -5.545 -24.980 1.00 68.19 265 ASP A O 1
ATOM 2102 N N . ALA A 1 266 ? 7.730 -4.414 -23.924 1.00 65.25 266 ALA A N 1
ATOM 2103 C CA . ALA A 1 266 ? 6.829 -3.633 -23.095 1.00 65.25 266 ALA A CA 1
ATOM 2104 C C . ALA A 1 266 ? 6.147 -2.519 -23.906 1.00 65.25 266 ALA A C 1
ATOM 2106 O O . ALA A 1 266 ? 6.791 -1.748 -24.619 1.00 65.25 266 ALA A O 1
ATOM 2107 N N . THR A 1 267 ? 4.833 -2.391 -23.741 1.00 68.94 267 THR A N 1
ATOM 2108 C CA . THR A 1 267 ? 4.012 -1.362 -24.386 1.00 68.94 267 THR A CA 1
ATOM 2109 C C . THR A 1 267 ? 3.781 -0.186 -23.439 1.00 68.94 267 THR A C 1
ATOM 2111 O O . THR A 1 267 ? 3.499 -0.381 -22.255 1.00 68.94 267 THR A O 1
ATOM 2114 N N . ILE A 1 268 ? 3.881 1.045 -23.958 1.00 67.69 268 ILE A N 1
ATOM 2115 C CA . ILE A 1 268 ? 3.539 2.273 -23.228 1.00 67.69 268 ILE A CA 1
ATOM 2116 C C . ILE A 1 268 ? 2.465 3.050 -23.995 1.00 67.69 268 ILE A C 1
ATOM 2118 O O . ILE A 1 268 ? 2.726 3.533 -25.100 1.00 67.69 268 ILE A O 1
ATOM 2122 N N . ASP A 1 269 ? 1.286 3.234 -23.396 1.00 65.12 269 ASP A N 1
ATOM 2123 C CA . ASP A 1 269 ? 0.178 3.930 -24.065 1.00 65.12 269 ASP A CA 1
ATOM 2124 C C . ASP A 1 269 ? 0.362 5.452 -24.070 1.00 65.12 269 ASP A C 1
ATOM 2126 O O . ASP A 1 269 ? -0.056 6.108 -25.025 1.00 65.12 269 ASP A O 1
ATOM 2130 N N . TYR A 1 270 ? 0.991 6.036 -23.040 1.00 55.72 270 TYR A N 1
ATOM 2131 C CA . TYR A 1 270 ? 1.238 7.479 -22.923 1.00 55.72 270 TYR A CA 1
ATOM 2132 C C . TYR A 1 270 ? 2.491 7.806 -22.087 1.00 55.72 270 TYR A C 1
ATOM 2134 O O . TYR A 1 270 ? 2.710 7.243 -21.014 1.00 55.72 270 TYR A O 1
ATOM 2142 N N . THR A 1 271 ? 3.293 8.772 -22.545 1.00 52.81 271 THR A N 1
ATOM 2143 C CA . THR A 1 271 ? 4.479 9.307 -21.849 1.00 52.81 271 THR A CA 1
ATOM 2144 C C . THR A 1 271 ? 4.368 10.825 -21.732 1.00 52.81 271 THR A C 1
ATOM 2146 O O . THR A 1 271 ? 4.080 11.486 -22.731 1.00 52.81 271 THR A O 1
ATOM 2149 N N . SER A 1 272 ? 4.645 11.409 -20.561 1.00 50.03 272 SER A N 1
ATOM 2150 C CA . SER A 1 272 ? 4.869 12.861 -20.469 1.00 50.03 272 SER A CA 1
ATOM 2151 C C . SER A 1 272 ? 6.293 13.228 -20.922 1.00 50.03 272 SER A C 1
ATOM 2153 O O . SER A 1 272 ? 7.198 12.396 -20.873 1.00 50.03 272 SER A O 1
ATOM 2155 N N . SER A 1 273 ? 6.524 14.479 -21.347 1.00 42.00 273 SER A N 1
ATOM 2156 C CA . SER A 1 273 ? 7.772 14.937 -21.998 1.00 42.00 273 SER A CA 1
ATOM 2157 C C . SER A 1 273 ? 9.062 14.842 -21.163 1.00 42.00 273 SER A C 1
ATOM 2159 O O . SER A 1 273 ? 10.130 15.189 -21.660 1.00 42.00 273 SER A O 1
ATOM 2161 N N . ASN A 1 274 ? 8.974 14.433 -19.894 1.00 38.75 274 ASN A N 1
ATOM 2162 C CA . ASN A 1 274 ? 10.057 14.523 -18.909 1.00 38.75 274 ASN A CA 1
ATOM 2163 C C . ASN A 1 274 ? 10.506 13.166 -18.344 1.00 38.75 274 ASN A C 1
ATOM 2165 O O . ASN A 1 274 ? 11.362 13.119 -17.463 1.00 38.75 274 ASN A O 1
ATOM 2169 N N . LYS A 1 275 ? 9.937 12.057 -18.824 1.00 46.81 275 LYS A N 1
ATOM 2170 C CA . LYS A 1 275 ? 10.299 10.702 -18.387 1.00 46.81 275 LYS A CA 1
ATOM 2171 C C . LYS A 1 275 ? 10.783 9.923 -19.586 1.00 46.81 275 LYS A C 1
ATOM 2173 O O . LYS A 1 275 ? 10.143 9.989 -20.628 1.00 46.81 275 LYS A O 1
ATOM 2178 N N . ILE A 1 276 ? 11.880 9.186 -19.434 1.00 45.62 276 ILE A N 1
ATOM 2179 C CA . ILE A 1 276 ? 12.425 8.380 -20.525 1.00 45.62 276 ILE A CA 1
ATOM 2180 C C . ILE A 1 276 ? 12.338 6.905 -20.154 1.00 45.62 276 ILE A C 1
ATOM 2182 O O . ILE A 1 276 ? 12.909 6.474 -19.150 1.00 45.62 276 ILE A O 1
ATOM 2186 N N . ALA A 1 277 ? 11.587 6.154 -20.955 1.00 47.34 277 ALA A N 1
ATOM 2187 C CA . ALA A 1 277 ? 11.568 4.704 -20.904 1.00 47.34 277 ALA A CA 1
ATOM 2188 C C . ALA A 1 277 ? 12.536 4.142 -21.940 1.00 47.34 277 ALA A C 1
ATOM 2190 O O . ALA A 1 277 ? 12.504 4.557 -23.100 1.00 47.34 277 ALA A O 1
ATOM 2191 N N . PHE A 1 278 ? 13.363 3.186 -21.528 1.00 50.38 278 PHE A N 1
ATOM 2192 C CA . PHE A 1 278 ? 14.291 2.508 -22.424 1.00 50.38 278 PHE A CA 1
ATOM 2193 C C . PHE A 1 278 ? 14.151 1.007 -22.315 1.00 50.38 278 PHE A C 1
ATOM 2195 O O . PHE A 1 278 ? 14.091 0.447 -21.221 1.00 50.38 278 PHE A O 1
ATOM 2202 N N . SER A 1 279 ? 14.167 0.374 -23.479 1.00 41.88 279 SER A N 1
ATOM 2203 C CA . SER A 1 279 ? 14.292 -1.058 -23.592 1.00 41.88 279 SER A CA 1
ATOM 2204 C C . SER A 1 279 ? 15.756 -1.480 -23.492 1.00 41.88 279 SER A C 1
ATOM 2206 O O . SER A 1 279 ? 16.602 -0.980 -24.235 1.00 41.88 279 SER A O 1
ATOM 2208 N N . LYS A 1 280 ? 16.049 -2.470 -22.650 1.00 42.38 280 LYS A N 1
ATOM 2209 C CA . LYS A 1 280 ? 17.301 -3.222 -22.757 1.00 42.38 280 LYS A CA 1
ATOM 2210 C C . LYS A 1 280 ? 17.172 -4.259 -23.878 1.00 42.38 280 LYS A C 1
ATOM 2212 O O . LYS A 1 280 ? 16.859 -5.420 -23.621 1.00 42.38 280 LYS A O 1
ATOM 2217 N N . THR A 1 281 ? 17.389 -3.871 -25.132 1.00 44.06 281 THR A N 1
ATOM 2218 C CA . THR A 1 281 ? 17.557 -4.869 -26.198 1.00 44.06 281 THR A CA 1
ATOM 2219 C C . THR A 1 281 ? 18.904 -5.570 -26.036 1.00 44.06 281 THR A C 1
ATOM 2221 O O . THR A 1 281 ? 19.948 -4.927 -25.926 1.00 44.06 281 THR A O 1
ATOM 2224 N N . GLN A 1 282 ? 18.857 -6.903 -26.007 1.00 41.94 282 GLN A N 1
ATOM 2225 C CA . GLN A 1 282 ? 20.000 -7.814 -26.085 1.00 41.94 282 GLN A CA 1
ATOM 2226 C C . GLN A 1 282 ? 20.934 -7.447 -27.250 1.00 41.94 282 GLN A C 1
ATOM 2228 O O . GLN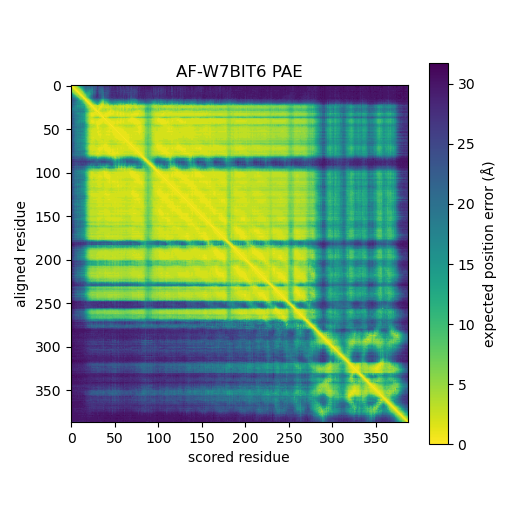 A 1 282 ? 20.483 -6.859 -28.229 1.00 41.94 282 GLN A O 1
ATOM 2233 N N . LYS A 1 283 ? 22.216 -7.849 -27.179 1.00 41.97 283 LYS A N 1
ATOM 2234 C CA . LYS A 1 283 ? 23.141 -7.812 -28.328 1.00 41.97 283 LYS A CA 1
ATOM 2235 C C . LYS A 1 283 ? 22.435 -8.353 -29.578 1.00 41.97 283 LYS A C 1
ATOM 2237 O O . LYS A 1 283 ? 22.188 -9.551 -29.673 1.00 41.97 283 LYS A O 1
ATOM 2242 N N . THR A 1 284 ? 22.121 -7.488 -30.529 1.00 43.62 284 THR A N 1
ATOM 2243 C CA . THR A 1 284 ? 21.595 -7.890 -31.833 1.00 43.62 284 THR A CA 1
ATOM 2244 C C . THR A 1 284 ? 22.752 -7.951 -32.815 1.00 43.62 284 THR A C 1
ATOM 2246 O O . THR A 1 284 ? 23.259 -6.913 -33.223 1.00 43.62 284 THR A O 1
ATOM 2249 N N . HIS A 1 285 ? 23.179 -9.155 -33.194 1.00 40.06 285 HIS A N 1
ATOM 2250 C CA . HIS A 1 285 ? 24.053 -9.331 -34.356 1.00 40.06 285 HIS A CA 1
ATOM 2251 C C . HIS A 1 285 ? 23.217 -9.117 -35.623 1.00 40.06 285 HIS A C 1
ATOM 2253 O O . HIS A 1 285 ? 22.186 -9.768 -35.793 1.00 40.06 285 HIS A O 1
ATOM 2259 N N . TYR A 1 286 ? 23.657 -8.226 -36.508 1.00 43.72 286 TYR A N 1
ATOM 2260 C CA . TYR A 1 286 ? 23.021 -7.966 -37.797 1.00 43.72 286 TYR A CA 1
ATOM 2261 C C . TYR A 1 286 ? 23.994 -8.360 -38.913 1.00 43.72 286 TYR A C 1
ATOM 2263 O O . TYR A 1 286 ? 25.093 -7.828 -39.000 1.00 43.72 286 TYR A O 1
ATOM 2271 N N . LYS A 1 287 ? 23.600 -9.282 -39.794 1.00 45.75 287 LYS A N 1
ATOM 2272 C CA . LYS A 1 287 ? 24.349 -9.555 -41.031 1.00 45.75 287 LYS A CA 1
ATOM 2273 C C . LYS A 1 287 ? 23.802 -8.676 -42.150 1.00 45.75 287 LYS A C 1
ATOM 2275 O O . LYS A 1 287 ? 22.585 -8.539 -42.254 1.00 45.75 287 LYS A O 1
ATOM 2280 N N . TYR A 1 288 ? 24.676 -8.091 -42.964 1.00 44.44 288 TYR A N 1
ATOM 2281 C CA . TYR A 1 288 ? 24.287 -7.248 -44.099 1.00 44.44 288 TYR A CA 1
ATOM 2282 C C . TYR A 1 288 ? 25.179 -7.527 -45.310 1.00 44.44 288 TYR A C 1
ATOM 2284 O O . TYR A 1 288 ? 26.323 -7.971 -45.174 1.00 44.44 288 TYR A O 1
ATOM 2292 N N . LYS A 1 289 ? 24.666 -7.252 -46.510 1.00 48.44 289 LYS A N 1
ATOM 2293 C CA . LYS A 1 289 ? 25.463 -7.334 -47.737 1.00 48.44 289 LYS A CA 1
ATOM 2294 C C . LYS A 1 289 ? 26.096 -5.987 -48.047 1.00 48.44 289 LYS A C 1
ATOM 2296 O O . LYS A 1 289 ? 25.480 -4.930 -47.888 1.00 48.44 289 LYS A O 1
ATOM 2301 N N . ALA A 1 290 ? 27.338 -6.017 -48.527 1.00 49.09 290 ALA A N 1
ATOM 2302 C CA . ALA A 1 290 ? 28.009 -4.811 -48.995 1.00 49.09 290 ALA A CA 1
ATOM 2303 C C . ALA A 1 290 ? 27.155 -4.123 -50.074 1.00 49.09 290 ALA A C 1
ATOM 2305 O O . ALA A 1 290 ? 26.749 -4.747 -51.052 1.00 49.09 290 ALA A O 1
ATOM 2306 N N . GLY A 1 291 ? 26.877 -2.829 -49.898 1.00 48.19 291 GLY A N 1
ATOM 2307 C CA . GLY A 1 291 ? 25.997 -2.082 -50.800 1.00 48.19 291 GLY A CA 1
ATOM 2308 C C . GLY A 1 291 ? 24.574 -1.835 -50.287 1.00 48.19 291 GLY A C 1
ATOM 2309 O O . GLY A 1 291 ? 23.895 -0.977 -50.852 1.00 48.19 291 GLY A O 1
ATOM 2310 N N . GLU A 1 292 ? 24.138 -2.510 -49.220 1.00 45.72 292 GLU A N 1
ATOM 2311 C CA . GLU A 1 292 ? 22.821 -2.295 -48.607 1.00 45.72 292 GLU A CA 1
ATOM 2312 C C . GLU A 1 292 ? 22.775 -1.031 -47.729 1.00 45.72 292 GLU A C 1
ATOM 2314 O O . GLU A 1 292 ? 23.794 -0.529 -47.238 1.00 45.72 292 GLU A O 1
ATOM 2319 N N . PHE A 1 293 ? 21.566 -0.497 -47.543 1.00 42.19 293 PHE A N 1
ATOM 2320 C CA . PHE A 1 293 ? 21.309 0.617 -46.633 1.00 42.19 293 PHE A CA 1
ATOM 2321 C C . PHE A 1 293 ? 21.275 0.106 -45.195 1.00 42.19 293 PHE A C 1
ATOM 2323 O O . PHE A 1 293 ? 20.471 -0.766 -44.867 1.00 42.19 293 PHE A O 1
ATOM 2330 N N . ILE A 1 294 ? 22.093 0.697 -44.325 1.00 50.56 294 ILE A N 1
ATOM 2331 C CA . ILE A 1 294 ? 22.095 0.373 -42.897 1.00 50.56 294 ILE A CA 1
ATOM 2332 C C . ILE A 1 294 ? 21.485 1.549 -42.145 1.00 50.56 294 ILE A C 1
ATOM 2334 O O . ILE A 1 294 ? 21.988 2.673 -42.203 1.00 50.56 294 ILE A O 1
ATOM 2338 N N . LYS A 1 295 ? 20.401 1.285 -41.416 1.00 54.88 295 LYS A N 1
ATOM 2339 C CA . LYS A 1 295 ? 19.751 2.255 -40.535 1.00 54.88 295 LYS A CA 1
ATOM 2340 C C . LYS A 1 295 ? 19.805 1.734 -39.107 1.00 54.88 295 LYS A C 1
ATOM 2342 O O . LYS A 1 295 ? 19.130 0.764 -38.782 1.00 54.88 295 LYS A O 1
ATOM 2347 N N . ILE A 1 296 ? 20.580 2.409 -38.264 1.00 54.16 296 ILE A N 1
ATOM 2348 C CA . ILE A 1 296 ? 20.658 2.137 -36.832 1.00 54.16 296 ILE A CA 1
ATOM 2349 C C . ILE A 1 296 ? 19.868 3.226 -36.107 1.00 54.16 296 ILE A C 1
ATOM 2351 O O . ILE A 1 296 ? 20.153 4.422 -36.215 1.00 54.16 296 ILE A O 1
ATOM 2355 N N . THR A 1 297 ? 18.837 2.817 -35.378 1.00 51.06 297 THR A N 1
ATOM 2356 C CA . THR A 1 297 ? 18.013 3.709 -34.557 1.00 51.06 297 THR A CA 1
ATOM 2357 C C . THR A 1 297 ? 18.278 3.424 -33.087 1.00 51.06 297 THR A C 1
ATOM 2359 O O . THR A 1 297 ? 18.223 2.271 -32.673 1.00 51.06 297 THR A O 1
ATOM 2362 N N . ALA A 1 298 ? 18.536 4.466 -32.289 1.00 49.84 298 ALA A N 1
ATOM 2363 C CA . ALA A 1 298 ? 18.722 4.316 -30.839 1.00 49.84 298 ALA A CA 1
ATOM 2364 C C . ALA A 1 298 ? 17.428 3.878 -30.132 1.00 49.84 298 ALA A C 1
ATOM 2366 O O . ALA A 1 298 ? 17.481 3.275 -29.065 1.00 49.84 298 ALA A O 1
ATOM 2367 N N . PHE A 1 299 ? 16.275 4.177 -30.739 1.00 52.06 299 PHE A N 1
ATOM 2368 C CA . PHE A 1 299 ? 14.944 3.897 -30.207 1.00 52.06 299 PHE A CA 1
ATOM 2369 C C . PHE A 1 299 ? 14.025 3.392 -31.317 1.00 52.06 299 PHE A C 1
ATOM 2371 O O . PHE A 1 299 ? 14.209 3.746 -32.485 1.00 52.06 299 PHE A O 1
ATOM 2378 N N . ASP A 1 300 ? 12.997 2.632 -30.945 1.00 47.47 300 ASP A N 1
ATOM 2379 C CA . ASP A 1 300 ? 11.854 2.390 -31.825 1.00 47.47 300 ASP A CA 1
ATOM 2380 C C . ASP A 1 300 ? 11.230 3.740 -32.243 1.00 47.47 300 ASP A C 1
ATOM 2382 O O . ASP A 1 300 ? 11.044 4.643 -31.418 1.00 47.47 300 ASP A O 1
ATOM 2386 N N . GLN A 1 301 ? 10.898 3.884 -33.530 1.00 46.75 301 GLN A N 1
ATOM 2387 C CA . GLN A 1 301 ? 10.219 5.066 -34.065 1.00 46.75 301 GLN A CA 1
ATOM 2388 C C . GLN A 1 301 ? 8.900 5.362 -33.328 1.00 46.75 301 GLN A C 1
ATOM 2390 O O . GLN A 1 301 ? 8.554 6.534 -33.165 1.00 46.75 301 GLN A O 1
ATOM 2395 N N . ALA A 1 302 ? 8.197 4.333 -32.839 1.00 41.81 302 ALA A N 1
ATOM 2396 C CA . ALA A 1 302 ? 6.948 4.478 -32.092 1.00 41.81 302 ALA A CA 1
ATOM 2397 C C . ALA A 1 302 ? 7.147 5.084 -30.690 1.00 41.81 302 ALA A C 1
ATOM 2399 O O . ALA A 1 302 ? 6.340 5.908 -30.251 1.00 41.81 302 ALA A O 1
ATOM 2400 N N . LEU A 1 303 ? 8.241 4.722 -30.008 1.00 43.72 303 LEU A N 1
ATOM 2401 C CA . LEU A 1 303 ? 8.624 5.306 -28.718 1.00 43.72 303 LEU A CA 1
ATOM 2402 C C . LEU A 1 303 ? 9.123 6.746 -28.902 1.00 43.72 303 LEU A C 1
ATOM 2404 O O . LEU A 1 303 ? 8.812 7.623 -28.097 1.00 43.72 303 LEU A O 1
ATOM 2408 N N . PHE A 1 304 ? 9.836 7.024 -29.999 1.00 45.38 304 PHE A N 1
ATOM 2409 C CA . PHE A 1 304 ? 10.454 8.329 -30.220 1.00 45.38 304 PHE A CA 1
ATOM 2410 C C . PHE A 1 304 ? 9.511 9.430 -30.715 1.00 45.38 304 PHE A C 1
ATOM 2412 O O . PHE A 1 304 ? 9.622 10.572 -30.266 1.00 45.38 304 PHE A O 1
ATOM 2419 N N . GLY A 1 305 ? 8.530 9.106 -31.565 1.00 41.47 305 GLY A N 1
ATOM 2420 C CA . GLY A 1 305 ? 7.525 10.081 -32.014 1.00 41.47 305 GLY A CA 1
ATOM 2421 C C . GLY A 1 305 ? 6.766 10.755 -30.859 1.00 41.47 305 GLY A C 1
ATOM 2422 O O . GLY A 1 305 ? 6.267 11.868 -31.004 1.00 41.47 305 GLY A O 1
ATOM 2423 N N . ARG A 1 306 ? 6.741 10.117 -29.681 1.00 44.00 306 ARG A N 1
ATOM 2424 C CA . ARG A 1 306 ? 6.118 10.635 -28.457 1.00 44.00 306 ARG A CA 1
ATOM 2425 C C . ARG A 1 306 ? 7.057 11.485 -27.589 1.00 44.00 306 ARG A C 1
ATOM 2427 O O . ARG A 1 306 ? 6.564 12.377 -26.907 1.00 44.00 306 ARG A O 1
ATOM 2434 N N . PHE A 1 307 ? 8.380 11.294 -27.663 1.00 44.78 307 PHE A N 1
ATOM 2435 C CA . PHE A 1 307 ? 9.365 12.202 -27.042 1.00 44.78 307 PHE A CA 1
ATOM 2436 C C . PHE A 1 307 ? 9.459 13.554 -27.768 1.00 44.78 307 PHE A C 1
ATOM 2438 O O . PHE A 1 307 ? 9.875 14.548 -27.176 1.00 44.78 307 PHE A O 1
ATOM 2445 N N . TYR A 1 308 ? 9.070 13.591 -29.046 1.00 41.44 308 TYR A N 1
ATOM 2446 C CA . TYR A 1 308 ? 9.249 14.742 -29.932 1.00 41.44 308 TYR A CA 1
ATOM 2447 C C . TYR A 1 308 ? 8.083 15.749 -29.918 1.00 41.44 308 TYR A C 1
ATOM 2449 O O . TYR A 1 308 ? 8.295 16.921 -30.210 1.00 41.44 308 TYR A O 1
ATOM 2457 N N . ASN A 1 309 ? 6.868 15.350 -29.521 1.00 40.56 309 ASN A N 1
ATOM 2458 C CA . ASN A 1 309 ? 5.681 16.223 -29.540 1.00 40.56 309 ASN A CA 1
ATOM 2459 C C . ASN A 1 309 ? 5.579 17.167 -28.320 1.00 40.56 309 ASN A C 1
ATOM 2461 O O . ASN A 1 309 ? 4.520 17.312 -27.709 1.00 40.56 309 ASN A O 1
ATOM 2465 N N . GLY A 1 310 ? 6.679 17.833 -27.961 1.00 44.16 310 GLY A N 1
ATOM 2466 C CA . GLY A 1 310 ? 6.601 19.126 -27.278 1.00 44.16 310 GLY A CA 1
ATOM 2467 C C . GLY A 1 310 ? 6.305 20.205 -28.321 1.00 44.16 310 GLY A C 1
ATOM 2468 O O . GLY A 1 310 ? 6.886 20.160 -29.400 1.00 44.16 310 GLY A O 1
ATOM 2469 N N . TYR A 1 311 ? 5.381 21.125 -28.025 1.00 40.59 311 TYR A N 1
ATOM 2470 C CA . TYR A 1 311 ? 4.948 22.201 -28.928 1.00 40.59 311 TYR A CA 1
ATOM 2471 C C . TYR A 1 311 ? 6.123 22.797 -29.738 1.00 40.59 311 TYR A C 1
ATOM 2473 O O . TYR A 1 311 ? 7.076 23.280 -29.128 1.00 40.59 311 TYR A O 1
ATOM 2481 N N . PRO A 1 312 ? 6.067 22.801 -31.083 1.00 44.03 312 PRO A N 1
ATOM 2482 C CA . PRO A 1 312 ? 7.185 23.208 -31.944 1.00 44.03 312 PRO A CA 1
ATOM 2483 C C . PRO A 1 312 ? 7.512 24.714 -31.917 1.00 44.03 312 PRO A C 1
ATOM 2485 O O . PRO A 1 312 ? 8.391 25.151 -32.655 1.00 44.03 312 PRO A O 1
ATOM 2488 N N . ASP A 1 313 ? 6.832 25.511 -31.090 1.00 44.34 313 ASP A N 1
ATOM 2489 C CA . ASP A 1 313 ? 6.704 26.957 -31.306 1.00 44.34 313 ASP A CA 1
ATOM 2490 C C . ASP A 1 313 ? 7.523 27.849 -30.356 1.00 44.34 313 ASP A C 1
ATOM 2492 O O . ASP A 1 313 ? 7.477 29.068 -30.481 1.00 44.34 313 ASP A O 1
ATOM 2496 N N . THR A 1 314 ? 8.294 27.298 -29.408 1.00 44.50 314 THR A N 1
ATOM 2497 C CA . THR A 1 314 ? 9.057 28.146 -28.464 1.00 44.50 314 THR A CA 1
ATOM 2498 C C . THR A 1 314 ? 10.520 28.362 -28.827 1.00 44.50 314 THR A C 1
ATOM 2500 O O . THR A 1 314 ? 11.191 29.109 -28.127 1.00 44.50 314 THR A O 1
ATOM 2503 N N . GLY A 1 315 ? 11.052 27.747 -29.890 1.00 43.44 315 GLY A N 1
ATOM 2504 C CA . GLY A 1 315 ? 12.442 27.969 -30.330 1.00 43.44 315 GLY A CA 1
ATOM 2505 C C . GLY A 1 315 ? 13.534 27.566 -29.321 1.00 43.44 315 GLY A C 1
ATOM 2506 O O . GLY A 1 315 ? 14.715 27.605 -29.660 1.00 43.44 315 GLY A O 1
ATOM 2507 N N . GLU A 1 316 ? 13.159 27.129 -28.119 1.00 40.78 316 GLU A N 1
ATOM 2508 C CA . GLU A 1 316 ? 14.061 26.741 -27.047 1.00 40.78 316 GLU A CA 1
ATOM 2509 C C . GLU A 1 316 ? 14.071 25.222 -26.845 1.00 40.78 316 GLU A C 1
ATOM 2511 O O . GLU A 1 316 ? 13.106 24.583 -26.428 1.00 40.78 316 GLU A O 1
ATOM 2516 N N . ASP A 1 317 ? 15.256 24.703 -27.141 1.00 46.09 317 ASP A N 1
ATOM 2517 C CA . ASP A 1 317 ? 15.904 23.519 -26.603 1.00 46.09 317 ASP A CA 1
ATOM 2518 C C . ASP A 1 317 ? 15.418 22.123 -27.018 1.00 46.09 317 ASP A C 1
ATOM 2520 O O . ASP A 1 317 ? 14.439 21.543 -26.535 1.00 46.09 317 ASP A O 1
ATOM 2524 N N . ARG A 1 318 ? 16.243 21.501 -27.868 1.00 51.84 318 ARG A N 1
ATOM 2525 C CA . ARG A 1 318 ? 16.265 20.056 -28.094 1.00 51.84 318 ARG A CA 1
ATOM 2526 C C . ARG A 1 318 ? 16.829 19.402 -26.832 1.00 51.84 318 ARG A C 1
ATOM 2528 O O . ARG A 1 318 ? 18.004 19.053 -26.767 1.00 51.84 318 ARG A O 1
ATOM 2535 N N . ARG A 1 319 ? 15.956 19.229 -25.838 1.00 57.38 319 ARG A N 1
ATOM 2536 C CA . ARG A 1 319 ? 16.266 18.759 -24.478 1.00 57.38 319 ARG A CA 1
ATOM 2537 C C . ARG A 1 319 ? 16.960 17.398 -24.400 1.00 57.38 319 ARG A C 1
ATOM 2539 O O . ARG A 1 319 ? 17.452 17.074 -23.332 1.00 57.38 319 ARG A O 1
ATOM 2546 N N . PHE A 1 320 ? 17.024 16.616 -25.475 1.00 56.62 320 PHE A N 1
ATOM 2547 C CA . PHE A 1 320 ? 17.811 15.386 -25.540 1.00 56.62 320 PHE A CA 1
ATOM 2548 C C . PHE A 1 320 ? 18.591 15.339 -26.857 1.00 56.62 320 PHE A C 1
ATOM 2550 O O . PHE A 1 320 ? 18.021 15.489 -27.941 1.00 56.62 320 PHE A O 1
ATOM 2557 N N . ARG A 1 321 ? 19.899 15.117 -26.759 1.00 65.50 321 ARG A N 1
ATOM 2558 C CA . ARG A 1 321 ? 20.826 14.879 -27.863 1.00 65.50 321 ARG A CA 1
ATOM 2559 C C . ARG A 1 321 ? 21.228 13.411 -27.828 1.00 65.50 321 ARG A C 1
ATOM 2561 O O . ARG A 1 321 ? 21.472 12.858 -26.763 1.00 65.50 321 ARG A O 1
ATOM 2568 N N . VAL A 1 322 ? 21.285 12.783 -28.997 1.00 68.56 322 VAL A N 1
ATOM 2569 C CA . VAL A 1 322 ? 21.864 11.446 -29.152 1.00 68.56 322 VAL A CA 1
ATOM 2570 C C . VAL A 1 322 ? 23.227 11.615 -29.806 1.00 68.56 322 VAL A C 1
ATOM 2572 O O . VAL A 1 322 ? 23.347 12.311 -30.817 1.00 68.56 322 VAL A O 1
ATOM 2575 N N . GLN A 1 323 ? 24.241 11.000 -29.217 1.00 74.31 323 GLN A N 1
ATOM 2576 C CA . GLN A 1 323 ? 25.586 10.890 -29.763 1.00 74.31 323 GLN A CA 1
ATOM 2577 C C . GLN A 1 323 ? 25.939 9.409 -29.878 1.00 74.31 323 GLN A C 1
ATOM 2579 O O . GLN A 1 323 ? 25.555 8.611 -29.030 1.00 74.31 323 GLN A O 1
ATOM 2584 N N . TRP A 1 324 ? 26.679 9.025 -30.907 1.00 73.94 324 TRP A N 1
ATOM 2585 C CA . TRP A 1 324 ? 27.025 7.629 -31.151 1.00 73.94 324 TRP A CA 1
ATOM 2586 C C . TRP A 1 324 ? 28.519 7.401 -30.987 1.00 73.94 324 TRP A C 1
ATOM 2588 O O . TRP A 1 324 ? 29.318 8.195 -31.491 1.00 73.94 324 TRP A O 1
ATOM 2598 N N . LYS A 1 325 ? 28.889 6.293 -30.344 1.00 79.81 325 LYS A N 1
ATOM 2599 C CA . LYS A 1 325 ? 30.230 5.720 -30.440 1.00 79.81 325 LYS A CA 1
ATOM 2600 C C . LYS A 1 325 ? 30.221 4.460 -31.290 1.00 79.81 325 LYS A C 1
ATOM 2602 O O . LYS A 1 325 ? 29.260 3.693 -31.254 1.00 79.81 325 LYS A O 1
ATOM 2607 N N . LYS A 1 326 ? 31.317 4.239 -32.000 1.00 80.56 326 LYS A N 1
ATOM 2608 C CA . LYS A 1 326 ? 31.674 2.990 -32.654 1.00 80.56 326 LYS A CA 1
ATOM 2609 C C . LYS A 1 326 ? 33.008 2.527 -32.092 1.00 80.56 326 LYS A C 1
ATOM 2611 O O . LYS A 1 326 ? 33.966 3.288 -32.124 1.00 80.56 326 LYS A O 1
ATOM 2616 N N . ASP A 1 327 ? 33.055 1.314 -31.556 1.00 80.62 327 ASP A N 1
ATOM 2617 C CA . ASP A 1 327 ? 34.272 0.715 -30.993 1.00 80.62 327 ASP A CA 1
ATOM 2618 C C . ASP A 1 327 ? 34.971 1.629 -29.961 1.00 80.62 327 ASP A C 1
ATOM 2620 O O . ASP A 1 327 ? 36.189 1.630 -29.816 1.00 80.62 327 ASP A O 1
ATOM 2624 N N . GLY A 1 328 ? 34.180 2.427 -29.231 1.00 80.19 328 GLY A N 1
ATOM 2625 C CA . GLY A 1 328 ? 34.661 3.386 -28.231 1.00 80.19 328 GLY A CA 1
ATOM 2626 C C . GLY A 1 328 ? 34.948 4.803 -28.749 1.00 80.19 328 GLY A C 1
ATOM 2627 O O . GLY A 1 328 ? 35.135 5.702 -27.928 1.00 80.19 328 GLY A O 1
ATOM 2628 N N . GLU A 1 329 ? 34.906 5.048 -30.060 1.00 83.31 329 GLU A N 1
ATOM 2629 C CA . GLU A 1 329 ? 35.161 6.361 -30.673 1.00 83.31 329 GLU A CA 1
ATOM 2630 C C . GLU A 1 329 ? 33.876 7.059 -31.128 1.00 83.31 329 GLU A C 1
ATOM 2632 O O . GLU A 1 329 ? 32.974 6.425 -31.662 1.00 83.31 329 GLU A O 1
ATOM 2637 N N . TRP A 1 330 ? 33.775 8.378 -30.947 1.00 82.06 330 TRP A N 1
ATOM 2638 C CA . TRP A 1 330 ? 32.600 9.152 -31.365 1.00 82.06 330 TRP A CA 1
ATOM 2639 C C . TRP A 1 330 ? 32.485 9.242 -32.896 1.00 82.06 330 TRP A C 1
ATOM 2641 O O . TRP A 1 330 ? 33.425 9.659 -33.565 1.00 82.06 330 TRP A O 1
ATOM 2651 N N . ILE A 1 331 ? 31.314 8.905 -33.447 1.00 76.12 331 ILE A N 1
ATOM 2652 C CA . ILE A 1 331 ? 31.089 8.775 -34.903 1.00 76.12 331 ILE A CA 1
ATOM 2653 C C . ILE A 1 331 ? 29.984 9.668 -35.478 1.00 76.12 331 ILE A C 1
ATOM 2655 O O . ILE A 1 331 ? 29.833 9.736 -36.697 1.00 76.12 331 ILE A O 1
ATOM 2659 N N . SER A 1 332 ? 29.198 10.357 -34.648 1.00 64.81 332 SER A N 1
ATOM 2660 C CA . SER A 1 332 ? 28.137 11.258 -35.120 1.00 64.81 332 SER A CA 1
ATOM 2661 C C . SER A 1 332 ? 28.338 12.680 -34.593 1.00 64.81 332 SER A C 1
ATOM 2663 O O . SER A 1 332 ? 28.535 12.826 -33.382 1.00 64.81 332 SER A O 1
ATOM 2665 N N . PRO A 1 333 ? 28.198 13.733 -35.425 1.00 58.59 333 PRO A N 1
ATOM 2666 C CA . PRO A 1 333 ? 27.992 15.077 -34.899 1.00 58.59 333 PRO A CA 1
ATOM 2667 C C . PRO A 1 333 ? 26.707 15.109 -34.058 1.00 58.59 333 PRO A C 1
ATOM 2669 O O . PRO A 1 333 ? 25.782 14.320 -34.270 1.00 58.59 333 PRO A O 1
ATOM 2672 N N . GLU A 1 334 ? 26.676 15.997 -33.070 1.00 52.06 334 GLU A N 1
ATOM 2673 C CA . GLU A 1 334 ? 25.600 16.084 -32.083 1.00 52.06 334 GLU A CA 1
ATOM 2674 C C . GLU A 1 334 ? 24.209 16.220 -32.718 1.00 52.06 334 GLU A C 1
ATOM 2676 O O . GLU A 1 334 ? 23.996 17.016 -33.632 1.00 52.06 334 GLU A O 1
ATOM 2681 N N . GLY A 1 335 ? 23.233 15.470 -32.192 1.00 51.97 335 GLY A N 1
ATOM 2682 C CA . GLY A 1 335 ? 21.815 15.671 -32.506 1.00 51.97 335 GLY A CA 1
ATOM 2683 C C . GLY A 1 335 ? 21.212 14.717 -33.539 1.00 51.97 335 GLY A C 1
ATOM 2684 O O . GLY A 1 335 ? 20.013 14.819 -33.805 1.00 51.97 335 GLY A O 1
ATOM 2685 N N . ASN A 1 336 ? 21.976 13.759 -34.074 1.00 54.00 336 ASN A N 1
ATOM 2686 C CA . ASN A 1 336 ? 21.445 12.755 -34.999 1.00 54.00 336 ASN A CA 1
ATOM 2687 C C . ASN A 1 336 ? 20.903 11.526 -34.253 1.00 54.00 336 ASN A C 1
ATOM 2689 O O . ASN A 1 336 ? 21.614 10.592 -33.889 1.00 54.00 336 ASN A O 1
ATOM 2693 N N . GLN A 1 337 ? 19.582 11.536 -34.070 1.00 55.09 337 GLN A N 1
ATOM 2694 C CA . GLN A 1 337 ? 18.769 10.466 -33.470 1.00 55.09 337 GLN A CA 1
ATOM 2695 C C . GLN A 1 337 ? 18.839 9.142 -34.244 1.00 55.09 337 GLN A C 1
ATOM 2697 O O . GLN A 1 337 ? 18.552 8.074 -33.703 1.00 55.09 337 GLN A O 1
ATOM 2702 N N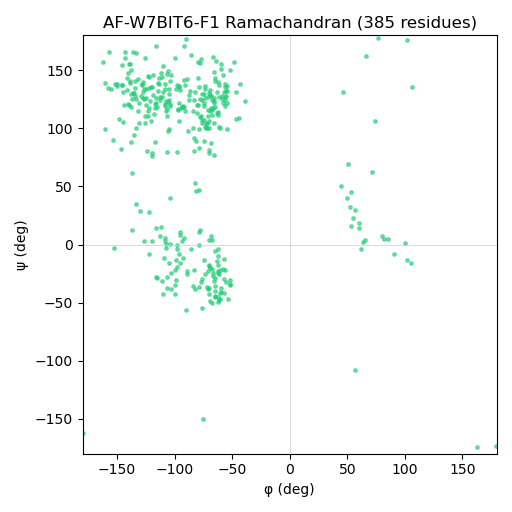 . ILE A 1 338 ? 19.198 9.222 -35.525 1.00 55.59 338 ILE A N 1
ATOM 2703 C CA . ILE A 1 338 ? 19.350 8.079 -36.409 1.00 55.59 338 ILE A CA 1
ATOM 2704 C C . ILE A 1 338 ? 20.753 8.137 -36.985 1.00 55.59 338 ILE A C 1
ATOM 2706 O O . ILE A 1 338 ? 21.138 9.139 -37.588 1.00 55.59 338 ILE A O 1
ATOM 2710 N N . PHE A 1 339 ? 21.485 7.044 -36.828 1.00 56.62 339 PHE A N 1
ATOM 2711 C CA . PHE A 1 339 ? 22.745 6.858 -37.510 1.00 56.62 339 PHE A CA 1
ATOM 2712 C C . PHE A 1 339 ? 22.485 6.020 -38.766 1.00 56.62 339 PHE A C 1
ATOM 2714 O O . PHE A 1 339 ? 21.988 4.895 -38.688 1.00 56.62 339 PHE A O 1
ATOM 2721 N N . GLN A 1 340 ? 22.712 6.610 -39.941 1.00 58.12 340 GLN A N 1
ATOM 2722 C CA . GLN A 1 340 ? 22.392 5.995 -41.232 1.00 58.12 340 GLN A CA 1
ATOM 2723 C C . GLN A 1 340 ? 23.624 5.957 -42.126 1.00 58.12 340 GLN A C 1
ATOM 2725 O O . GLN A 1 340 ? 24.287 6.976 -42.313 1.00 58.12 340 GLN A O 1
ATOM 2730 N N . TYR A 1 341 ? 23.861 4.804 -42.744 1.00 56.31 341 TYR A N 1
ATOM 2731 C CA . TYR A 1 341 ? 24.784 4.668 -43.861 1.00 56.31 341 TYR A CA 1
ATOM 2732 C C . TYR A 1 341 ? 23.996 4.452 -45.150 1.00 56.31 341 TYR A C 1
ATOM 2734 O O . TYR A 1 341 ? 23.230 3.498 -45.286 1.00 56.31 341 TYR A O 1
ATOM 2742 N N . THR A 1 342 ? 24.230 5.328 -46.127 1.00 46.06 342 THR A N 1
ATOM 2743 C CA . THR A 1 342 ? 23.602 5.278 -47.458 1.00 46.06 342 THR A CA 1
ATOM 2744 C C . THR A 1 342 ? 24.095 4.088 -48.295 1.00 46.06 342 THR A C 1
ATOM 2746 O O . THR A 1 342 ? 23.445 3.706 -49.261 1.00 46.06 342 THR A O 1
ATOM 2749 N N . ARG A 1 343 ? 25.256 3.509 -47.956 1.00 57.88 343 ARG A N 1
ATOM 2750 C CA . ARG A 1 343 ? 25.812 2.309 -48.597 1.00 57.88 343 ARG A CA 1
ATOM 2751 C C . ARG A 1 343 ? 26.852 1.667 -47.672 1.00 57.88 343 ARG A C 1
ATOM 2753 O O . ARG A 1 343 ? 27.980 2.157 -47.621 1.00 57.88 343 ARG A O 1
ATOM 2760 N N . GLY A 1 344 ? 26.471 0.619 -46.944 1.00 57.16 344 GLY A N 1
ATOM 2761 C CA . GLY A 1 344 ? 27.354 -0.052 -45.985 1.00 57.16 344 GLY A CA 1
ATOM 2762 C C . GLY A 1 344 ? 28.595 -0.671 -46.641 1.00 57.16 344 GLY A C 1
ATOM 2763 O O . GLY A 1 344 ? 28.510 -1.247 -47.732 1.00 57.16 344 GLY A O 1
ATOM 2764 N N . LYS A 1 345 ? 29.747 -0.549 -45.978 1.00 66.00 345 LYS A N 1
ATOM 2765 C CA . LYS A 1 345 ? 31.055 -1.111 -46.360 1.00 66.00 345 LYS A CA 1
ATOM 2766 C C . LYS A 1 345 ? 31.629 -1.934 -45.212 1.00 66.00 345 LYS A C 1
ATOM 2768 O O . LYS A 1 345 ? 31.318 -1.662 -44.067 1.00 66.00 345 LYS A O 1
ATOM 2773 N N . ALA A 1 346 ? 32.579 -2.830 -45.486 1.00 66.12 346 ALA A N 1
ATOM 2774 C CA . ALA A 1 346 ? 33.245 -3.626 -44.444 1.00 66.12 346 ALA A CA 1
ATOM 2775 C C . ALA A 1 346 ? 33.829 -2.803 -43.284 1.00 66.12 346 ALA A C 1
ATOM 2777 O O . ALA A 1 346 ? 33.731 -3.217 -42.137 1.00 66.12 346 ALA A O 1
ATOM 2778 N N . SER A 1 347 ? 34.336 -1.595 -43.547 1.00 69.19 347 SER A N 1
ATOM 2779 C CA . SER A 1 347 ? 34.795 -0.668 -42.502 1.00 69.19 347 SER A CA 1
ATOM 2780 C C . SER A 1 347 ? 33.697 -0.197 -41.545 1.00 69.19 347 SER A C 1
ATOM 2782 O O . SER A 1 347 ? 34.012 0.382 -40.511 1.00 69.19 347 SER A O 1
ATOM 2784 N N . ASP A 1 348 ? 32.423 -0.408 -41.879 1.00 65.31 348 ASP A N 1
ATOM 2785 C CA . ASP A 1 348 ? 31.256 -0.060 -41.072 1.00 65.31 348 ASP A CA 1
ATOM 2786 C C . ASP A 1 348 ? 30.911 -1.171 -40.061 1.00 65.31 348 ASP A C 1
ATOM 2788 O O . ASP A 1 348 ? 30.099 -0.948 -39.175 1.00 65.31 348 ASP A O 1
ATOM 2792 N N . SER A 1 349 ? 31.602 -2.319 -40.063 1.00 64.44 349 SER A N 1
ATOM 2793 C CA . SER A 1 349 ? 31.499 -3.302 -38.973 1.00 64.44 349 SER A CA 1
ATOM 2794 C C . SER A 1 349 ? 32.031 -2.748 -37.647 1.00 64.44 349 SER A C 1
ATOM 2796 O O . SER A 1 349 ? 33.060 -2.073 -37.670 1.00 64.44 349 SER A O 1
ATOM 2798 N N . GLY A 1 350 ? 31.396 -3.037 -36.508 1.00 67.69 350 GLY A N 1
ATOM 2799 C CA . GLY A 1 350 ? 31.914 -2.659 -35.185 1.00 67.69 350 GLY A CA 1
ATOM 2800 C C . GLY A 1 350 ? 30.857 -2.717 -34.088 1.00 67.69 350 GLY A C 1
ATOM 2801 O O . GLY A 1 350 ? 29.738 -3.147 -34.320 1.00 67.69 350 GLY A O 1
ATOM 2802 N N . THR A 1 351 ? 31.198 -2.287 -32.881 1.00 66.00 351 THR A N 1
ATOM 2803 C CA . THR A 1 351 ? 30.268 -2.158 -31.756 1.00 66.00 351 THR A CA 1
ATOM 2804 C C . THR A 1 351 ? 29.723 -0.743 -31.693 1.00 66.00 351 THR A C 1
ATOM 2806 O O . THR A 1 351 ? 30.478 0.194 -31.454 1.00 66.00 351 THR A O 1
ATOM 2809 N N . TYR A 1 352 ? 28.413 -0.580 -31.851 1.00 67.00 352 TYR A N 1
ATOM 2810 C CA . TYR A 1 352 ? 27.757 0.724 -31.782 1.00 67.00 352 TYR A CA 1
ATOM 2811 C C . TYR A 1 352 ? 27.132 0.960 -30.402 1.00 67.00 352 TYR A C 1
ATOM 2813 O O . TYR A 1 352 ? 26.451 0.088 -29.874 1.00 67.00 352 TYR A O 1
ATOM 2821 N N . GLN A 1 353 ? 27.347 2.146 -29.832 1.00 68.81 353 GLN A N 1
ATOM 2822 C CA . GLN A 1 353 ? 26.784 2.595 -28.555 1.00 68.81 353 GLN A CA 1
ATOM 2823 C C . GLN A 1 353 ? 26.117 3.962 -28.742 1.00 68.81 353 GLN A C 1
ATOM 2825 O O . GLN A 1 353 ? 26.678 4.830 -29.410 1.00 68.81 353 GLN A O 1
ATOM 2830 N N . ALA A 1 354 ? 24.940 4.174 -28.151 1.00 67.44 354 ALA A N 1
ATOM 2831 C CA . ALA A 1 354 ? 24.219 5.443 -28.217 1.00 67.44 354 ALA A CA 1
ATOM 2832 C C . ALA A 1 354 ? 24.211 6.113 -26.840 1.00 67.44 354 ALA A C 1
ATOM 2834 O O . ALA A 1 354 ? 23.779 5.528 -25.856 1.00 67.44 354 ALA A O 1
ATOM 2835 N N . PHE A 1 355 ? 24.641 7.364 -26.780 1.00 67.38 355 PHE A N 1
ATOM 2836 C CA . PHE A 1 355 ? 24.689 8.188 -25.581 1.00 67.38 355 PHE A CA 1
ATOM 2837 C C . PHE A 1 355 ? 23.622 9.261 -25.676 1.00 67.38 355 PHE A C 1
ATOM 2839 O O . PHE A 1 355 ? 23.493 9.921 -26.707 1.00 67.38 355 PHE A O 1
ATOM 2846 N N . ILE A 1 356 ? 22.866 9.443 -24.597 1.00 65.00 356 ILE A N 1
ATOM 2847 C CA . ILE A 1 356 ? 21.847 10.484 -24.523 1.00 65.00 356 ILE A CA 1
ATOM 2848 C C . ILE A 1 356 ? 22.371 11.568 -23.598 1.00 65.00 356 ILE A C 1
ATOM 2850 O O . ILE A 1 356 ? 22.494 11.374 -22.385 1.00 65.00 356 ILE A O 1
ATOM 2854 N N . THR A 1 357 ? 22.685 12.712 -24.185 1.00 60.28 357 THR A N 1
ATOM 2855 C CA . THR A 1 357 ? 23.105 13.909 -23.467 1.00 60.28 357 THR A CA 1
ATOM 2856 C C . THR A 1 357 ? 21.955 14.901 -23.412 1.00 60.28 357 THR A C 1
ATOM 2858 O O . THR A 1 357 ? 21.122 14.983 -24.311 1.00 60.28 357 THR A O 1
ATOM 2861 N N . GLN A 1 358 ? 21.861 15.650 -22.325 1.00 54.31 358 GLN A N 1
ATOM 2862 C CA . GLN A 1 358 ? 20.862 16.701 -22.163 1.00 54.31 358 GLN A CA 1
ATOM 2863 C C . GLN A 1 358 ? 21.552 17.881 -21.485 1.00 54.31 358 GLN A C 1
ATOM 2865 O O . GLN A 1 358 ? 22.059 17.727 -20.377 1.00 54.31 358 GLN A O 1
ATOM 2870 N N . PHE A 1 359 ? 21.566 19.038 -22.158 1.00 57.59 359 PHE A N 1
ATOM 2871 C CA . PHE A 1 359 ? 22.317 20.237 -21.749 1.00 57.59 359 PHE A CA 1
ATOM 2872 C C . PHE A 1 359 ? 23.812 19.962 -21.503 1.00 57.59 359 PHE A C 1
ATOM 2874 O O . PHE A 1 359 ? 24.364 20.370 -20.490 1.00 57.59 359 PHE A O 1
ATOM 2881 N N . ASP A 1 360 ? 24.446 19.217 -22.413 1.00 56.00 360 ASP A N 1
ATOM 2882 C CA . ASP A 1 360 ? 25.882 18.889 -22.387 1.00 56.00 360 ASP A CA 1
ATOM 2883 C C . ASP A 1 360 ? 26.346 18.010 -21.200 1.00 56.00 360 ASP A C 1
ATOM 2885 O O . ASP A 1 360 ? 27.520 17.656 -21.110 1.00 56.00 360 ASP A O 1
ATOM 2889 N N . GLU A 1 361 ? 25.422 17.547 -20.350 1.00 53.81 361 GLU A N 1
ATOM 2890 C CA . GLU A 1 361 ? 25.661 16.489 -19.365 1.00 53.81 361 GLU A CA 1
ATOM 2891 C C . GLU A 1 361 ? 25.212 15.119 -19.901 1.00 53.81 361 GLU A C 1
ATOM 2893 O O . GLU A 1 361 ? 24.124 14.968 -20.474 1.00 53.81 361 GLU A O 1
ATOM 2898 N N . VAL A 1 362 ? 26.035 14.086 -19.689 1.00 53.19 362 VAL A N 1
ATOM 2899 C CA . VAL A 1 362 ? 25.658 12.686 -19.939 1.00 53.19 362 VAL A CA 1
ATOM 2900 C C . VAL A 1 362 ? 24.679 12.258 -18.851 1.00 53.19 362 VAL A C 1
ATOM 2902 O O . VAL A 1 362 ? 25.066 11.952 -17.727 1.00 53.19 362 VAL A O 1
ATOM 2905 N N . VAL A 1 363 ? 23.386 12.253 -19.178 1.00 49.75 363 VAL A N 1
ATOM 2906 C CA . VAL A 1 363 ? 22.327 11.862 -18.229 1.00 49.75 363 VAL A CA 1
ATOM 2907 C C . VAL A 1 363 ? 22.173 10.339 -18.180 1.00 49.75 363 VAL A C 1
ATOM 2909 O O . VAL A 1 363 ? 21.713 9.788 -17.181 1.00 49.75 363 VAL A O 1
ATOM 2912 N N . SER A 1 364 ? 22.617 9.644 -19.231 1.00 48.53 364 SER A N 1
ATOM 2913 C CA . SER A 1 364 ? 22.773 8.194 -19.245 1.00 48.53 364 SER A CA 1
ATOM 2914 C C . SER A 1 364 ? 23.813 7.754 -20.269 1.00 48.53 364 SER A C 1
ATOM 2916 O O . SER A 1 364 ? 23.751 8.140 -21.437 1.00 48.53 364 SER A O 1
ATOM 2918 N N . GLU A 1 365 ? 24.700 6.856 -19.852 1.00 46.31 365 GLU A N 1
ATOM 2919 C CA . GLU A 1 365 ? 25.431 5.979 -20.762 1.00 46.31 365 GLU A CA 1
ATOM 2920 C C . GLU A 1 365 ? 24.529 4.783 -21.051 1.00 46.31 365 GLU A C 1
ATOM 2922 O O . GLU A 1 365 ? 24.150 4.040 -20.144 1.00 46.31 365 GLU A O 1
ATOM 2927 N N . PHE A 1 366 ? 24.101 4.645 -22.299 1.00 50.31 366 PHE A N 1
ATOM 2928 C CA . PHE A 1 366 ? 23.472 3.422 -22.759 1.00 50.31 366 PHE A CA 1
ATOM 2929 C C . PHE A 1 366 ? 24.489 2.695 -23.628 1.00 50.31 366 PHE A C 1
ATOM 2931 O O . PHE A 1 366 ? 24.987 3.220 -24.625 1.00 50.31 366 PHE A O 1
ATOM 2938 N N . GLU A 1 367 ? 24.803 1.459 -23.256 1.00 43.25 367 GLU A N 1
ATOM 2939 C CA . GLU A 1 367 ? 25.315 0.535 -24.250 1.00 43.25 367 GLU A CA 1
ATOM 2940 C C . GLU A 1 367 ? 24.126 0.179 -25.134 1.00 43.25 367 GLU A C 1
ATOM 2942 O O . GLU A 1 367 ? 23.277 -0.631 -24.758 1.00 43.25 367 GLU A O 1
ATOM 2947 N N . ALA A 1 368 ? 24.045 0.819 -26.304 1.00 43.75 368 ALA A N 1
ATOM 2948 C CA . ALA A 1 368 ? 23.212 0.277 -27.364 1.00 43.75 368 ALA A CA 1
ATOM 2949 C C . ALA A 1 368 ? 23.581 -1.189 -27.582 1.00 43.75 368 ALA A C 1
ATOM 2951 O O . ALA A 1 368 ? 24.723 -1.578 -27.300 1.00 43.75 368 ALA A O 1
ATOM 2952 N N . PRO A 1 369 ? 22.623 -2.029 -28.018 1.00 44.12 369 PRO A N 1
ATOM 2953 C CA . PRO A 1 369 ? 22.958 -3.390 -28.378 1.00 44.12 369 PRO A CA 1
ATOM 2954 C C . PRO A 1 369 ? 24.198 -3.354 -29.265 1.00 44.12 369 PRO A C 1
ATOM 2956 O O . PRO A 1 369 ? 24.276 -2.558 -30.198 1.00 44.12 369 PRO A O 1
ATOM 2959 N N . ILE A 1 370 ? 25.186 -4.182 -28.933 1.00 43.38 370 ILE A N 1
ATOM 2960 C CA . ILE A 1 370 ? 26.368 -4.339 -29.768 1.00 43.38 370 ILE A CA 1
ATOM 2961 C C . ILE A 1 370 ? 25.875 -4.852 -31.121 1.00 43.38 370 ILE A C 1
ATOM 2963 O O . ILE A 1 370 ? 25.556 -6.033 -31.256 1.00 43.38 370 ILE A O 1
ATOM 2967 N N . ILE A 1 371 ? 25.765 -3.951 -32.094 1.00 46.53 3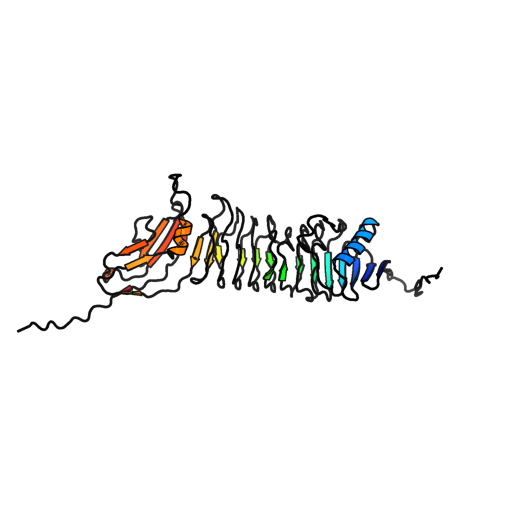71 ILE A N 1
ATOM 2968 C CA . ILE A 1 371 ? 25.390 -4.287 -33.464 1.00 46.53 371 ILE A CA 1
ATOM 2969 C C . ILE A 1 371 ? 26.651 -4.743 -34.179 1.00 46.53 371 ILE A C 1
ATOM 2971 O O . ILE A 1 371 ? 27.257 -3.969 -34.907 1.00 46.53 371 ILE A O 1
ATOM 2975 N N . GLN A 1 372 ? 27.048 -6.001 -33.968 1.00 46.66 372 GLN A N 1
ATOM 2976 C CA . GLN A 1 372 ? 28.050 -6.614 -34.835 1.00 46.66 372 GLN A CA 1
ATOM 2977 C C . GLN A 1 372 ? 27.464 -6.733 -36.236 1.00 46.66 372 GLN A C 1
ATOM 2979 O O . GLN A 1 372 ? 26.431 -7.370 -36.436 1.00 46.66 372 GLN A O 1
ATOM 2984 N N . LEU A 1 373 ? 28.128 -6.053 -37.161 1.00 49.03 373 LEU A N 1
ATOM 2985 C CA . LEU A 1 373 ? 27.789 -5.945 -38.566 1.00 49.03 373 LEU A CA 1
ATOM 2986 C C . LEU A 1 373 ? 28.777 -6.821 -39.344 1.00 49.03 373 LEU A C 1
ATOM 2988 O O . LEU A 1 373 ? 29.888 -6.377 -39.620 1.00 49.03 373 LEU A O 1
ATOM 2992 N N . ASP A 1 374 ? 28.387 -8.049 -39.689 1.00 51.06 374 ASP A N 1
ATOM 2993 C CA . ASP A 1 374 ? 29.199 -8.921 -40.551 1.00 51.06 374 ASP A CA 1
ATOM 2994 C C . ASP A 1 374 ? 28.858 -8.650 -42.021 1.00 51.06 374 ASP A C 1
ATOM 2996 O O . ASP A 1 374 ? 27.683 -8.697 -42.400 1.00 51.06 374 ASP A O 1
ATOM 3000 N N . VAL A 1 375 ? 29.878 -8.399 -42.850 1.00 54.03 375 VAL A N 1
ATOM 3001 C CA . VAL A 1 375 ? 29.712 -8.344 -44.308 1.00 54.03 375 VAL A CA 1
ATOM 3002 C C . VAL A 1 375 ? 29.672 -9.761 -44.857 1.00 54.03 375 VAL A C 1
ATOM 3004 O O . VAL A 1 375 ? 30.650 -10.499 -44.748 1.00 54.03 375 VAL A O 1
ATOM 3007 N N . GLU A 1 376 ? 28.573 -10.124 -45.512 1.00 55.31 376 GLU A N 1
ATOM 3008 C CA . GLU A 1 376 ? 28.611 -11.224 -46.474 1.00 55.31 376 GLU A CA 1
ATOM 3009 C C . GLU A 1 376 ? 29.346 -10.728 -47.725 1.00 55.31 376 GLU A C 1
ATOM 3011 O O . GLU A 1 376 ? 28.802 -9.942 -48.506 1.00 55.31 376 GLU A O 1
ATOM 3016 N N . GLU A 1 377 ? 30.607 -11.136 -47.898 1.00 53.06 377 GLU A N 1
ATOM 3017 C CA . GLU A 1 377 ? 31.277 -10.984 -49.189 1.00 53.06 377 GLU A CA 1
ATOM 3018 C C . GLU A 1 377 ? 30.485 -11.794 -50.219 1.00 53.06 377 GLU A C 1
ATOM 3020 O O . GLU A 1 377 ? 30.205 -12.978 -50.002 1.00 53.06 377 GLU A O 1
ATOM 3025 N N . GLU A 1 378 ? 30.092 -11.167 -51.335 1.00 50.34 378 GLU A N 1
ATOM 3026 C CA . GLU A 1 378 ? 29.586 -11.947 -52.461 1.00 50.34 378 GLU A CA 1
ATOM 3027 C C . GLU A 1 378 ? 30.649 -12.995 -52.813 1.00 50.34 378 GLU A C 1
ATOM 3029 O O . GLU A 1 378 ? 31.831 -12.642 -52.913 1.00 50.34 378 GLU A O 1
ATOM 3034 N N . PRO A 1 379 ? 30.271 -14.275 -52.992 1.00 46.25 379 PRO A N 1
ATOM 3035 C CA . PRO A 1 379 ? 31.221 -15.268 -53.457 1.00 46.25 379 PRO A CA 1
ATOM 3036 C C . PRO A 1 379 ? 31.819 -14.721 -54.744 1.00 46.25 379 PRO A C 1
ATOM 3038 O O . PRO A 1 379 ? 31.065 -14.406 -55.666 1.00 46.25 379 PRO A O 1
ATOM 3041 N N . GLN A 1 380 ? 33.146 -14.555 -54.786 1.00 47.09 380 GLN A N 1
ATOM 3042 C CA . GLN A 1 380 ? 33.830 -14.123 -55.997 1.00 47.09 380 GLN A CA 1
ATOM 3043 C C . GLN A 1 380 ? 33.437 -15.087 -57.111 1.00 47.09 380 GLN A C 1
ATOM 3045 O O . GLN A 1 380 ? 33.920 -16.218 -57.190 1.00 47.09 380 GLN A O 1
ATOM 3050 N N . GLY A 1 381 ? 32.481 -14.658 -57.931 1.00 43.06 381 GLY A N 1
ATOM 3051 C CA . GLY A 1 381 ? 32.051 -15.397 -59.091 1.00 43.06 381 GLY A CA 1
ATOM 3052 C C . GLY A 1 381 ? 33.261 -15.488 -59.993 1.00 43.06 381 GLY A C 1
ATOM 3053 O O . GLY A 1 381 ? 33.745 -14.466 -60.477 1.00 43.06 381 GLY A O 1
ATOM 3054 N N . ASN A 1 382 ? 33.762 -16.706 -60.190 1.00 46.91 382 ASN A N 1
ATOM 3055 C CA . ASN A 1 382 ? 34.676 -17.009 -61.277 1.00 46.91 382 ASN A CA 1
ATOM 3056 C C . ASN A 1 382 ? 34.099 -16.382 -62.548 1.00 46.91 382 ASN A C 1
ATOM 3058 O O . ASN A 1 382 ? 33.071 -16.831 -63.058 1.00 46.91 382 ASN A O 1
ATOM 3062 N N . SER A 1 383 ? 34.737 -15.312 -63.018 1.00 42.22 383 SER A N 1
ATOM 3063 C CA . SER A 1 383 ? 34.398 -14.679 -64.284 1.00 42.22 383 SER A CA 1
ATOM 3064 C C . SER A 1 383 ? 34.529 -15.732 -65.389 1.00 42.22 383 SER A C 1
ATOM 3066 O O . SER A 1 383 ? 35.619 -16.283 -65.552 1.00 42.22 383 SER A O 1
ATOM 3068 N N . PRO A 1 384 ? 33.474 -16.035 -66.168 1.00 44.66 384 PRO A N 1
ATOM 3069 C CA . PRO A 1 384 ? 33.553 -17.014 -67.249 1.00 44.66 384 PRO A CA 1
ATOM 3070 C C . PRO A 1 384 ? 34.237 -16.461 -68.512 1.00 44.66 384 PRO A C 1
ATOM 3072 O O . PRO A 1 384 ? 34.185 -17.095 -69.560 1.00 44.66 384 PRO A O 1
ATOM 3075 N N . PHE A 1 385 ? 34.897 -15.302 -68.437 1.00 49.50 385 PHE A N 1
ATOM 3076 C CA . PHE A 1 385 ? 35.621 -14.711 -69.559 1.00 49.50 385 PHE A CA 1
ATOM 3077 C C . PHE A 1 385 ? 37.106 -14.549 -69.228 1.00 49.50 385 PHE A C 1
ATOM 3079 O O . PHE A 1 385 ? 37.597 -13.453 -68.965 1.00 49.50 385 PHE A O 1
ATOM 3086 N N . GLN A 1 386 ? 37.824 -15.669 -69.273 1.00 43.72 386 GLN A N 1
ATOM 3087 C CA . GLN A 1 386 ? 39.208 -15.694 -69.733 1.00 43.72 386 GLN A CA 1
ATOM 3088 C C . GLN A 1 386 ? 39.308 -16.730 -70.855 1.00 43.72 386 GLN A C 1
ATOM 3090 O O . GLN A 1 386 ? 39.274 -17.934 -70.609 1.00 43.72 386 GLN A O 1
ATOM 3095 N N . THR A 1 387 ? 39.395 -16.232 -72.085 1.00 46.81 387 THR A N 1
ATOM 3096 C CA . THR A 1 387 ? 39.914 -16.939 -73.263 1.00 46.81 387 THR A CA 1
ATOM 3097 C C . THR A 1 387 ? 40.974 -16.070 -73.890 1.00 46.81 387 THR A C 1
ATOM 3099 O O . THR A 1 387 ? 40.683 -14.856 -74.018 1.00 46.81 387 THR A O 1
#

Radius of gyration: 30.72 Å; Cα contacts (8 Å, |Δi|>4): 928; chains: 1; bounding box: 83×45×120 Å

pLDDT: mean 73.42, std 21.41, range [32.66, 98.75]